Protein AF-A0A812R9J7-F1 (afdb_monomer)

Nearest PDB structures (foldseek):
  1fkm-assembly1_A  TM=7.499E-01  e=2.163E-06  Saccharomyces cerevisiae

Secondary structure (DSSP, 8-state):
-----------------------------------------------GGGTTTTT--S-------------------------S----PPP----TTSPP-HHHHHHHHHHHHHHHGGG-----HHHHHHHHHHHTTS---SSHHHHHHHHHHHHHHHHHHHHHHHHSPPPHHHHHHHHHHHHHHHTTTTTSHHHHSHHHHHHHHHHHHHHHHHHHHHHSS---PPTTHHHHHHHHHHHHHHTPPPS-HHHHHHHHHHTS-TT----GGGHHHHHHHT-STTHHHHHHHHHHIIIIIS--GGGTS-------S--SSS-S-HHHHHHHHHHHHHHHH-HHHHHHHHTTT--HHHHHHHHHHTTTTTTS-TTHHHHHHHHHHHHHHHHHHHHHHSHHHHHHHHHHHTT--GGGGGGS--

Organism: NCBI:txid878477

Foldseek 3Di:
DDDDDDDDDDDDDDDDDDDDDDDDDDDDDDDDDDDDDDDDDDDDDDDPPLVPLPPPPDDDDDDDDDDDDDDDDDDDDDDDDDDPDDDLDAQFDFAQPAFRPLLSNLVNLQVQCVPPNLPGDPNQLLNLLVSLCVLLPVQDDRGLVSRLVSLVVLLVLLVVLLVVLVVDDDDPLLVVVLVVLLVLLCPAPCVDVVSVDPSNSVLLSSLQSSLQVVCCVVVVDRRDDFRLLSNLLSLQLVSLQSSADDPDLVSLVVVNCVRHDPPRDHDSVRSVSSNSSRHNNSSSSSSSSSSCSVCPVVVLVLLRDADPDDDPDDDPPPPCRPLLVVLVVVLVVCCVVPVPVSVVVVVVVDRSSVVCSCCSSNVCSVVDDPDRSSSSVVSNVSSVSSVVVVQCVPPVSVVVVCCVVVVPDPVVVVPPDD

Solvent-accessible surface area (backbone atoms only — not comparable to full-atom values): 25839 Å² total; per-residue (Å²): 133,90,79,88,83,86,90,89,86,88,84,90,83,90,87,81,85,80,88,79,87,87,87,88,82,84,88,84,84,85,88,85,86,86,81,88,81,85,92,75,89,80,92,75,89,78,67,76,75,80,66,61,86,76,70,90,81,78,92,85,84,89,88,82,91,89,84,90,85,87,86,88,81,89,81,86,91,82,86,80,82,93,71,92,86,76,81,80,67,80,72,52,60,71,40,40,86,42,69,63,62,60,66,61,38,20,53,44,38,46,52,40,44,74,74,47,44,63,82,56,66,84,71,54,46,47,58,46,35,56,48,49,37,43,53,58,57,72,35,80,56,55,23,57,53,51,36,39,64,64,42,52,62,54,38,53,48,40,56,53,44,45,51,47,64,72,73,46,85,68,51,76,69,51,47,54,49,51,51,50,51,52,60,52,55,74,65,41,56,62,88,38,68,74,55,54,33,68,67,48,46,52,50,52,48,48,36,53,52,36,49,37,50,52,47,23,76,75,67,78,44,86,52,80,84,55,95,62,53,67,56,56,40,49,53,33,35,49,41,24,54,59,12,30,44,64,98,42,68,66,59,41,45,52,52,47,58,73,36,25,58,94,84,64,75,69,51,81,81,33,42,65,53,52,39,65,64,26,25,56,85,50,14,54,37,53,14,41,48,50,42,48,25,46,32,58,77,68,47,46,44,46,56,79,43,66,81,89,66,83,89,68,87,90,59,97,73,72,71,62,35,61,42,45,53,51,28,47,52,52,51,55,50,41,38,74,77,39,47,68,61,40,54,55,51,53,72,68,78,56,60,55,36,80,73,40,46,65,40,66,66,50,70,37,59,90,78,38,62,74,64,68,38,35,51,38,50,47,51,28,52,45,20,48,51,40,52,49,54,58,49,54,65,34,70,69,43,42,51,50,52,51,40,61,74,68,65,60,71,76,82,67,61,80,76,74,73,126

InterPro domains:
  IPR000195 Rab-GAP-TBC domain [PF00566] (172-385)
  IPR000195 Rab-GAP-TBC domain [PS50086] (122-385)
  IPR000195 Rab-GAP-TBC domain [SM00164] (134-406)
  IPR035969 Rab-GAP-TBC domain superfamily [SSF47923] (122-307)
  IPR035969 Rab-GAP-TBC domain superfamily [SSF47923] (325-386)

Mean predicted aligned error: 15.67 Å

Radius of gyration: 29.69 Å; Cα contacts (8 Å, |Δi|>4): 353; chains: 1; bounding box: 73×71×109 Å

Structure (mmCIF, N/CA/C/O backbone):
data_AF-A0A812R9J7-F1
#
_entry.id   AF-A0A812R9J7-F1
#
loop_
_atom_site.group_PDB
_atom_site.id
_atom_site.type_symbol
_atom_site.label_atom_id
_atom_site.label_alt_id
_atom_site.label_comp_id
_atom_site.label_asym_id
_atom_site.label_entity_id
_atom_site.label_seq_id
_atom_site.pdbx_PDB_ins_code
_atom_site.Cartn_x
_atom_site.Cartn_y
_atom_site.Cartn_z
_atom_site.occupancy
_atom_site.B_iso_or_equiv
_atom_site.auth_seq_id
_atom_site.auth_comp_id
_atom_site.auth_asym_id
_atom_site.auth_atom_id
_atom_site.pdbx_PDB_model_num
ATOM 1 N N . MET A 1 1 ? -28.800 37.695 65.819 1.00 32.84 1 MET A N 1
ATOM 2 C CA . MET A 1 1 ? -28.524 37.145 67.160 1.00 32.84 1 MET A CA 1
ATOM 3 C C . MET A 1 1 ? -27.100 36.616 67.123 1.00 32.84 1 MET A C 1
ATOM 5 O O . MET A 1 1 ? -26.861 35.739 66.314 1.00 32.84 1 MET A O 1
ATOM 9 N N . GLN A 1 2 ? -26.212 37.219 67.931 1.00 32.62 2 GLN A N 1
ATOM 10 C CA . GLN A 1 2 ? -24.838 36.797 68.291 1.00 32.62 2 GLN A CA 1
ATOM 11 C C . GLN A 1 2 ? -23.781 36.679 67.165 1.00 32.62 2 GLN A C 1
ATOM 13 O O . GLN A 1 2 ? -24.094 36.257 66.069 1.00 32.62 2 GLN A O 1
ATOM 18 N N . LEU A 1 3 ? -22.489 36.989 67.328 1.00 29.75 3 LEU A N 1
ATOM 19 C CA . LEU A 1 3 ? -21.684 37.764 68.286 1.00 29.75 3 LEU A CA 1
ATOM 20 C C . LEU A 1 3 ? -20.265 37.904 67.664 1.00 29.75 3 LEU A C 1
ATOM 22 O O . LEU A 1 3 ? -19.793 37.010 66.968 1.00 29.75 3 LEU A O 1
ATOM 26 N N . ARG A 1 4 ? -19.595 39.027 67.962 1.00 32.25 4 ARG A N 1
ATOM 27 C CA . ARG A 1 4 ? -18.123 39.250 67.963 1.00 32.25 4 ARG A CA 1
ATOM 28 C C . ARG A 1 4 ? -17.378 38.077 68.647 1.00 32.25 4 ARG A C 1
ATOM 30 O O . ARG A 1 4 ? -17.954 37.481 69.541 1.00 32.25 4 ARG A O 1
ATOM 37 N N . GLY A 1 5 ? -16.104 37.743 68.434 1.00 31.11 5 GLY A N 1
ATOM 38 C CA . GLY A 1 5 ? -14.969 38.330 67.720 1.00 31.11 5 GLY A CA 1
ATOM 39 C C . GLY A 1 5 ? -13.640 37.857 68.370 1.00 31.11 5 GLY A C 1
ATOM 40 O O . GLY A 1 5 ? -13.646 37.438 69.520 1.00 31.11 5 GLY A O 1
ATOM 41 N N . ARG A 1 6 ? -12.527 38.038 67.636 1.00 32.78 6 ARG A N 1
ATOM 42 C CA . ARG A 1 6 ? -11.112 38.234 68.064 1.00 32.78 6 ARG A CA 1
ATOM 43 C C . ARG A 1 6 ? -10.204 37.078 68.565 1.00 32.78 6 ARG A C 1
ATOM 45 O O . ARG A 1 6 ? -10.308 36.625 69.691 1.00 32.78 6 ARG A O 1
ATOM 52 N N . HIS A 1 7 ? -9.159 36.885 67.739 1.00 30.84 7 HIS A N 1
ATOM 53 C CA . HIS A 1 7 ? -7.696 36.902 67.990 1.00 30.84 7 HIS A CA 1
ATOM 54 C C . HIS A 1 7 ? -6.962 35.757 68.715 1.00 30.84 7 HIS A C 1
ATOM 56 O O . HIS A 1 7 ? -7.194 35.489 69.885 1.00 30.84 7 HIS A O 1
ATOM 62 N N . GLY A 1 8 ? -5.908 35.263 68.039 1.00 26.16 8 GLY A N 1
ATOM 63 C CA . GLY A 1 8 ? -4.725 34.636 68.643 1.00 26.16 8 GLY A CA 1
ATOM 64 C C . GLY A 1 8 ? -3.831 33.888 67.634 1.00 26.16 8 GLY A C 1
ATOM 65 O O . GLY A 1 8 ? -4.181 32.806 67.192 1.00 26.16 8 GLY A O 1
ATOM 66 N N . VAL A 1 9 ? -2.677 34.464 67.294 1.00 34.03 9 VAL A N 1
ATOM 67 C CA . VAL A 1 9 ? -1.463 33.889 66.644 1.00 34.03 9 VAL A CA 1
ATOM 68 C C . VAL A 1 9 ? -0.301 34.264 67.608 1.00 34.03 9 VAL A C 1
ATOM 70 O O . VAL A 1 9 ? -0.518 35.274 68.291 1.00 34.03 9 VAL A O 1
ATOM 73 N N . PRO A 1 10 ? 0.899 33.619 67.730 1.00 40.16 10 PRO A N 1
ATOM 74 C CA . PRO A 1 10 ? 1.614 32.621 66.893 1.00 40.16 10 PRO A CA 1
ATOM 75 C C . PRO A 1 10 ? 2.256 31.432 67.666 1.00 40.16 10 PRO A C 1
ATOM 77 O O . PRO A 1 10 ? 2.281 31.409 68.893 1.00 40.16 10 PRO A O 1
ATOM 80 N N . GLY A 1 11 ? 2.885 30.486 66.950 1.00 27.75 11 GLY A N 1
ATOM 81 C CA . GLY A 1 11 ? 3.847 29.541 67.542 1.00 27.75 11 GLY A CA 1
ATOM 82 C C . GLY A 1 11 ? 4.458 28.560 66.533 1.00 27.75 11 GLY A C 1
ATOM 83 O O . GLY A 1 11 ? 3.739 27.796 65.904 1.00 27.75 11 GLY A O 1
ATOM 84 N N . SER A 1 12 ? 5.780 28.625 66.382 1.00 27.84 12 SER A N 1
ATOM 85 C CA . SER A 1 12 ? 6.671 27.908 65.457 1.00 27.84 12 SER A CA 1
ATOM 86 C C . SER A 1 12 ? 6.620 26.372 65.518 1.00 27.84 12 SER A C 1
ATOM 88 O O . SER A 1 12 ? 6.495 25.815 66.601 1.00 27.84 12 SER A O 1
ATOM 90 N N . ASN A 1 13 ? 6.878 25.674 64.404 1.00 28.72 13 ASN A N 1
ATOM 91 C CA . ASN A 1 13 ? 8.194 25.076 64.103 1.00 28.72 13 ASN A CA 1
ATOM 92 C C . ASN A 1 13 ? 8.174 24.121 62.896 1.00 28.72 13 ASN A C 1
ATOM 94 O O . ASN A 1 13 ? 7.181 23.483 62.565 1.00 28.72 13 ASN A O 1
ATOM 98 N N . HIS A 1 14 ? 9.346 24.077 62.267 1.00 28.69 14 HIS A N 1
ATOM 99 C CA . HIS A 1 14 ? 9.795 23.265 61.145 1.00 28.69 14 HIS A CA 1
ATOM 100 C C . HIS A 1 14 ? 9.529 21.759 61.257 1.00 28.69 14 HIS A C 1
ATOM 102 O O . HIS A 1 14 ? 9.736 21.189 62.321 1.00 28.69 14 HIS A O 1
ATOM 108 N N . LEU A 1 15 ? 9.209 21.133 60.114 1.00 28.92 15 LEU A N 1
ATOM 109 C CA . LEU A 1 15 ? 9.860 19.945 59.519 1.00 28.92 15 LEU A CA 1
ATOM 110 C C . LEU A 1 15 ? 8.871 19.280 58.549 1.00 28.92 15 LEU A C 1
ATOM 112 O O . LEU A 1 15 ? 7.941 18.597 58.967 1.00 28.92 15 LEU A O 1
ATOM 116 N N . ARG A 1 16 ? 9.069 19.465 57.239 1.00 28.77 16 ARG A N 1
ATOM 117 C CA . ARG A 1 16 ? 8.453 18.606 56.221 1.00 28.77 16 ARG A CA 1
ATOM 118 C C . ARG A 1 16 ? 9.571 18.069 55.336 1.00 28.77 16 ARG A C 1
ATOM 120 O O . ARG A 1 16 ? 10.222 18.834 54.631 1.00 28.77 16 ARG A O 1
ATOM 127 N N . SER A 1 17 ? 9.822 16.775 55.506 1.00 30.22 17 SER A N 1
ATOM 128 C CA . SER A 1 17 ? 10.829 15.972 54.817 1.00 30.22 17 SER A CA 1
ATOM 129 C C . SER A 1 17 ? 10.521 15.851 53.328 1.00 30.22 17 SER A C 1
ATOM 131 O O . SER A 1 17 ? 9.363 15.679 52.946 1.00 30.22 17 SER A O 1
ATOM 133 N N . GLN A 1 18 ? 11.582 15.939 52.532 1.00 27.00 18 GLN A N 1
ATOM 134 C CA . GLN A 1 18 ? 11.697 15.479 51.148 1.00 27.00 18 GLN A CA 1
ATOM 135 C C . GLN A 1 18 ? 11.869 13.951 51.074 1.00 27.00 18 GLN A C 1
ATOM 137 O O . GLN A 1 18 ? 12.277 13.358 52.076 1.00 27.00 18 GLN A O 1
ATOM 142 N N . ALA A 1 19 ? 11.672 13.439 49.846 1.00 29.47 19 ALA A N 1
ATOM 143 C CA . ALA A 1 19 ? 12.214 12.207 49.243 1.00 29.47 19 ALA A CA 1
ATOM 144 C C . ALA A 1 19 ? 11.651 10.868 49.756 1.00 29.47 19 ALA A C 1
ATOM 146 O O . ALA A 1 19 ? 11.341 10.746 50.935 1.00 29.47 19 ALA A O 1
ATOM 147 N N . ASP A 1 20 ? 11.519 9.797 48.974 1.00 28.48 20 ASP A N 1
ATOM 148 C CA . ASP A 1 20 ? 11.609 9.492 47.532 1.00 28.48 20 ASP A CA 1
ATOM 149 C C . ASP A 1 20 ? 11.085 8.039 47.389 1.00 28.48 20 ASP A C 1
ATOM 151 O O . ASP A 1 20 ? 11.103 7.299 48.373 1.00 28.48 20 ASP A O 1
ATOM 155 N N . ASP A 1 21 ? 10.624 7.697 46.182 1.00 28.45 21 ASP A N 1
ATOM 156 C CA . ASP A 1 21 ? 10.753 6.417 45.457 1.00 28.45 21 ASP A CA 1
ATOM 157 C C . ASP A 1 21 ? 10.324 5.037 46.026 1.00 28.45 21 ASP A C 1
ATOM 159 O O . ASP A 1 21 ? 10.271 4.764 47.220 1.00 28.45 21 ASP A O 1
ATOM 163 N N . ASP A 1 22 ? 10.067 4.160 45.042 1.00 28.30 22 ASP A N 1
ATOM 164 C CA . ASP A 1 22 ? 9.986 2.690 45.048 1.00 28.30 22 ASP A CA 1
ATOM 165 C C . ASP A 1 22 ? 8.648 2.002 45.380 1.00 28.30 22 ASP A C 1
ATOM 167 O O . ASP A 1 22 ? 8.280 1.839 46.535 1.00 28.30 22 ASP A O 1
ATOM 171 N N . GLU A 1 23 ? 7.994 1.460 44.337 1.00 29.62 23 GLU A N 1
ATOM 172 C CA . GLU A 1 23 ? 7.559 0.048 44.319 1.00 29.62 23 GLU A CA 1
ATOM 173 C C . GLU A 1 23 ? 7.568 -0.509 42.874 1.00 29.62 23 GLU A C 1
ATOM 175 O O . GLU A 1 23 ? 6.592 -0.427 42.125 1.00 29.62 23 GLU A O 1
ATOM 180 N N . GLU A 1 24 ? 8.705 -1.104 42.492 1.00 28.80 24 GLU A N 1
ATOM 181 C CA . GLU A 1 24 ? 8.781 -2.253 41.581 1.00 28.80 24 GLU A CA 1
ATOM 182 C C . GLU A 1 24 ? 8.556 -3.537 42.397 1.00 28.80 24 GLU A C 1
ATOM 184 O O . GLU A 1 24 ? 9.244 -3.756 43.392 1.00 28.80 24 GLU A O 1
ATOM 189 N N . VAL A 1 25 ? 7.676 -4.441 41.943 1.00 29.75 25 VAL A N 1
ATOM 190 C CA . VAL A 1 25 ? 7.705 -5.853 42.369 1.00 29.75 25 VAL A CA 1
ATOM 191 C C . VAL A 1 25 ? 7.532 -6.786 41.168 1.00 29.75 25 VAL A C 1
ATOM 193 O O . VAL A 1 25 ? 6.449 -6.955 40.609 1.00 29.75 25 VAL A O 1
ATOM 196 N N . LEU A 1 26 ? 8.679 -7.361 40.805 1.00 26.77 26 LEU A N 1
ATOM 197 C CA . LEU A 1 26 ? 8.975 -8.689 40.262 1.00 26.77 26 LEU A CA 1
ATOM 198 C C . LEU A 1 26 ? 7.853 -9.744 40.199 1.00 26.77 26 LEU A C 1
ATOM 200 O O . LEU A 1 26 ? 7.193 -10.025 41.193 1.00 26.77 26 LEU A O 1
ATOM 204 N N . PHE A 1 27 ? 7.892 -10.536 39.120 1.00 24.81 27 PHE A N 1
ATOM 205 C CA . PHE A 1 27 ? 8.096 -11.987 39.251 1.00 24.81 27 PHE A CA 1
ATOM 206 C C . PHE A 1 27 ? 9.128 -12.474 38.222 1.00 24.81 27 PHE A C 1
ATOM 208 O O . PHE A 1 27 ? 8.876 -12.487 37.019 1.00 24.81 27 PHE A O 1
ATOM 215 N N . GLN A 1 28 ? 10.298 -12.860 38.735 1.00 24.53 28 GLN A N 1
ATOM 216 C CA . GLN A 1 28 ? 11.278 -13.735 38.092 1.00 24.53 28 GLN A CA 1
ATOM 217 C C . GLN A 1 28 ? 10.909 -15.199 38.370 1.00 24.53 28 GLN A C 1
ATOM 219 O O . GLN A 1 28 ? 10.407 -15.524 39.449 1.00 24.53 28 GLN A O 1
ATOM 224 N N . SER A 1 29 ? 11.257 -16.090 37.446 1.00 27.06 29 SER A N 1
ATOM 225 C CA . SER A 1 29 ? 11.619 -17.468 37.779 1.00 27.06 29 SER A CA 1
ATOM 226 C C . SER A 1 29 ? 12.782 -17.887 36.884 1.00 27.06 29 SER A C 1
ATOM 228 O O . SER A 1 29 ? 12.625 -17.938 35.664 1.00 27.06 29 SER A O 1
ATOM 230 N N . ASP A 1 30 ? 13.921 -18.121 37.532 1.00 28.23 30 ASP A N 1
ATOM 231 C CA . ASP A 1 30 ? 15.225 -18.471 36.974 1.00 28.23 30 ASP A CA 1
ATOM 232 C C . ASP A 1 30 ? 15.332 -19.911 36.448 1.00 28.23 30 ASP A C 1
ATOM 234 O O . ASP A 1 30 ? 14.576 -20.817 36.809 1.00 28.23 30 ASP A O 1
ATOM 238 N N . ASP A 1 31 ? 16.369 -20.063 35.626 1.00 31.69 31 ASP A N 1
ATOM 239 C CA . ASP A 1 31 ? 16.978 -21.250 35.036 1.00 31.69 31 ASP A CA 1
ATOM 240 C C . ASP A 1 31 ? 17.339 -22.391 36.002 1.00 31.69 31 ASP A C 1
ATOM 242 O O . ASP A 1 31 ? 17.712 -22.174 37.155 1.00 31.69 31 ASP A O 1
ATOM 246 N N . ALA A 1 32 ? 17.427 -23.612 35.452 1.00 26.86 32 ALA A N 1
ATOM 247 C CA . ALA A 1 32 ? 18.418 -24.595 35.897 1.00 26.86 32 ALA A CA 1
ATOM 248 C C . ALA A 1 32 ? 18.738 -25.684 34.847 1.00 26.86 32 ALA A C 1
ATOM 250 O O . ALA A 1 32 ? 17.987 -26.637 34.659 1.00 26.86 32 ALA A O 1
ATOM 251 N N . LEU A 1 33 ? 19.973 -25.578 34.338 1.00 27.98 33 LEU A N 1
ATOM 252 C CA . LEU A 1 33 ? 20.979 -26.639 34.160 1.00 27.98 33 LEU A CA 1
ATOM 253 C C . LEU A 1 33 ? 21.003 -27.454 32.858 1.00 27.98 33 LEU A C 1
ATOM 255 O O . LEU A 1 33 ? 20.081 -28.172 32.483 1.00 27.98 33 LEU A O 1
ATOM 259 N N . GLY A 1 34 ? 22.171 -27.372 32.215 1.00 22.42 34 GLY A N 1
ATOM 260 C CA . GLY A 1 34 ? 22.498 -28.028 30.964 1.00 22.42 34 GLY A CA 1
ATOM 261 C C . GLY A 1 34 ? 23.119 -29.415 31.104 1.00 22.42 34 GLY A C 1
ATOM 262 O O . GLY A 1 34 ? 23.531 -29.858 32.174 1.00 22.42 34 GLY A O 1
ATOM 263 N N . LEU A 1 35 ? 23.258 -30.055 29.947 1.00 25.81 35 LEU A N 1
ATOM 264 C CA . LEU A 1 35 ? 24.207 -31.128 29.688 1.00 25.81 35 LEU A CA 1
ATOM 265 C C . LEU A 1 35 ? 24.839 -30.849 28.323 1.00 25.81 35 LEU A C 1
ATOM 267 O O . LEU A 1 35 ? 24.140 -30.616 27.339 1.00 25.81 35 LEU A O 1
ATOM 271 N N . GLY A 1 36 ? 26.168 -30.794 28.302 1.00 21.58 36 GLY A N 1
ATOM 272 C CA . GLY A 1 36 ? 26.949 -30.445 27.125 1.00 21.58 36 GLY A CA 1
ATOM 273 C C . GLY A 1 36 ? 27.097 -31.588 26.124 1.00 21.58 36 GLY A C 1
ATOM 274 O O . GLY A 1 36 ? 27.050 -32.761 26.485 1.00 21.58 36 GLY A O 1
ATOM 275 N N . CYS A 1 37 ? 27.370 -31.220 24.873 1.00 22.36 37 CYS A N 1
ATOM 276 C CA . CYS A 1 37 ? 28.123 -32.048 23.940 1.00 22.36 37 CYS A CA 1
ATOM 277 C C . CYS A 1 37 ? 28.825 -31.143 22.908 1.00 22.36 37 CYS A C 1
ATOM 279 O O . CYS A 1 37 ? 28.242 -30.185 22.409 1.00 22.36 37 CYS A O 1
ATOM 281 N N . SER A 1 38 ? 30.108 -31.418 22.679 1.00 23.53 38 SER A N 1
ATOM 282 C CA . SER A 1 38 ? 31.081 -30.667 21.870 1.00 23.53 38 SER A CA 1
ATOM 283 C C . SER A 1 38 ? 30.765 -30.619 20.356 1.00 23.53 38 SER A C 1
ATOM 285 O O . SER A 1 38 ? 29.891 -31.351 19.893 1.00 23.53 38 SER A O 1
ATOM 287 N N . PRO A 1 39 ? 31.462 -29.757 19.579 1.00 30.06 39 PRO A N 1
ATOM 288 C CA . PRO A 1 39 ? 30.992 -29.244 18.300 1.00 30.06 39 PRO A CA 1
ATOM 289 C C . PRO A 1 39 ? 31.384 -30.157 17.138 1.00 30.06 39 PRO A C 1
ATOM 291 O O . PRO A 1 39 ? 32.511 -30.643 17.053 1.00 30.06 39 PRO A O 1
ATOM 294 N N . GLY A 1 40 ? 30.461 -30.336 16.203 1.00 21.59 40 GLY A N 1
ATOM 295 C CA . GLY A 1 40 ? 30.730 -31.045 14.968 1.00 21.59 40 GLY A CA 1
ATOM 296 C C . GLY A 1 40 ? 29.573 -30.899 14.002 1.00 21.59 40 GLY A C 1
ATOM 297 O O . GLY A 1 40 ? 28.558 -31.555 14.181 1.00 21.59 40 GLY A O 1
ATOM 298 N N . LEU A 1 41 ? 29.810 -30.081 12.975 1.00 27.44 41 LEU A N 1
ATOM 299 C CA . LEU A 1 41 ? 29.203 -30.185 11.653 1.00 27.44 41 LEU A CA 1
ATOM 300 C C . LEU A 1 41 ? 27.677 -30.001 11.616 1.00 27.44 41 LEU A C 1
ATOM 302 O O . LEU A 1 41 ? 26.938 -30.926 11.914 1.00 27.44 41 LEU A O 1
ATOM 306 N N . LEU A 1 42 ? 27.221 -28.828 11.177 1.00 24.98 42 LEU A N 1
ATOM 307 C CA . LEU A 1 42 ? 26.176 -28.694 10.158 1.00 24.98 42 LEU A CA 1
ATOM 308 C C . LEU A 1 42 ? 26.118 -27.230 9.703 1.00 24.98 42 LEU A C 1
ATOM 310 O O . LEU A 1 42 ? 25.709 -26.325 10.421 1.00 24.98 42 LEU A O 1
ATOM 314 N N . ASP A 1 43 ? 26.641 -27.078 8.497 1.00 27.89 43 ASP A N 1
ATOM 315 C CA . ASP A 1 43 ? 26.492 -26.016 7.516 1.00 27.89 43 ASP A CA 1
ATOM 316 C C . ASP A 1 43 ? 25.121 -25.311 7.567 1.00 27.89 43 ASP A C 1
ATOM 318 O O . ASP A 1 43 ? 24.083 -25.917 7.294 1.00 27.89 43 ASP A O 1
ATOM 322 N N . THR A 1 44 ? 25.116 -24.022 7.912 1.00 27.08 44 THR A N 1
ATOM 323 C CA . THR A 1 44 ? 23.988 -23.120 7.653 1.00 27.08 44 THR A CA 1
ATOM 324 C C . THR A 1 44 ? 24.491 -21.969 6.799 1.00 27.08 44 THR A C 1
ATOM 326 O O . THR A 1 44 ? 25.089 -21.021 7.310 1.00 27.08 44 THR A O 1
ATOM 329 N N . GLY A 1 45 ? 24.246 -22.066 5.493 1.00 26.66 45 GLY A N 1
ATOM 330 C CA . GLY A 1 45 ? 24.406 -20.963 4.557 1.00 26.66 45 GLY A CA 1
ATOM 331 C C . GLY A 1 45 ? 23.452 -19.826 4.913 1.00 26.66 45 GLY A C 1
ATOM 332 O O . GLY A 1 45 ? 22.260 -19.880 4.624 1.00 26.66 45 GLY A O 1
ATOM 333 N N . THR A 1 46 ? 23.988 -18.795 5.554 1.00 26.72 46 THR A N 1
ATOM 334 C CA . THR A 1 46 ? 23.391 -17.462 5.624 1.00 26.72 46 THR A CA 1
ATOM 335 C C . THR A 1 46 ? 23.580 -16.786 4.269 1.00 26.72 46 THR A C 1
ATOM 337 O O . THR A 1 46 ? 24.707 -16.511 3.866 1.00 26.72 46 THR A O 1
ATOM 340 N N . THR A 1 47 ? 22.485 -16.561 3.545 1.00 37.53 47 THR A N 1
ATOM 341 C CA . THR A 1 47 ? 22.470 -15.822 2.275 1.00 37.53 47 THR A CA 1
ATOM 342 C C . THR A 1 47 ? 22.803 -14.347 2.493 1.00 37.53 47 THR A C 1
ATOM 344 O O . THR A 1 47 ? 22.235 -13.708 3.376 1.00 37.53 47 THR A O 1
ATOM 347 N N . GLU A 1 48 ? 23.667 -13.802 1.634 1.00 32.19 48 GLU A N 1
ATOM 348 C CA . GLU A 1 48 ? 24.211 -12.429 1.622 1.00 32.19 48 GLU A CA 1
ATOM 349 C C . GLU A 1 48 ? 23.164 -11.289 1.608 1.00 32.19 48 GLU A C 1
ATOM 351 O O . GLU A 1 48 ? 23.526 -10.126 1.750 1.00 32.19 48 GLU A O 1
ATOM 356 N N . ALA A 1 49 ? 21.864 -11.586 1.504 1.00 33.38 49 ALA A N 1
ATOM 357 C CA . ALA A 1 49 ? 20.787 -10.594 1.447 1.00 33.38 49 ALA A CA 1
ATOM 358 C C . ALA A 1 49 ? 20.525 -9.847 2.774 1.00 33.38 49 ALA A C 1
ATOM 360 O O . ALA A 1 49 ? 19.988 -8.741 2.749 1.00 33.38 49 ALA A O 1
ATOM 361 N N . ASP A 1 50 ? 20.918 -10.404 3.926 1.00 34.78 50 ASP A N 1
ATOM 362 C CA . ASP A 1 50 ? 20.637 -9.793 5.237 1.00 34.78 50 ASP A CA 1
ATOM 363 C C . ASP A 1 50 ? 21.647 -8.698 5.639 1.00 34.78 50 ASP A C 1
ATOM 365 O O . ASP A 1 50 ? 21.357 -7.884 6.518 1.00 34.78 50 ASP A O 1
ATOM 369 N N . GLN A 1 51 ? 22.806 -8.625 4.973 1.00 35.75 51 GLN A N 1
ATOM 370 C CA . GLN A 1 51 ? 23.867 -7.654 5.280 1.00 35.75 51 GLN A CA 1
ATOM 371 C C . GLN A 1 51 ? 23.756 -6.358 4.449 1.00 35.75 51 GLN A C 1
ATOM 373 O O . GLN A 1 51 ? 24.258 -5.312 4.853 1.00 35.75 51 GLN A O 1
ATOM 378 N N . VAL A 1 52 ? 23.052 -6.393 3.310 1.00 41.56 52 VAL A N 1
ATOM 379 C CA . VAL A 1 52 ? 23.016 -5.286 2.329 1.00 41.56 52 VAL A CA 1
ATOM 380 C C . VAL A 1 52 ? 22.182 -4.086 2.802 1.00 41.56 52 VAL A C 1
ATOM 382 O O . VAL A 1 52 ? 22.384 -2.970 2.335 1.00 41.56 52 VAL A O 1
ATOM 385 N N . LEU A 1 53 ? 21.294 -4.259 3.790 1.00 37.06 53 LEU A N 1
ATOM 386 C CA . LEU A 1 53 ? 20.410 -3.181 4.258 1.00 37.06 53 LEU A CA 1
ATOM 387 C C . LEU A 1 53 ? 21.155 -2.015 4.956 1.00 37.06 53 LEU A C 1
ATOM 389 O O . LEU A 1 53 ? 20.523 -0.993 5.219 1.00 37.06 53 LEU A O 1
ATOM 393 N N . PHE A 1 54 ? 22.456 -2.137 5.277 1.00 33.69 54 PHE A N 1
ATOM 394 C CA . PHE A 1 54 ? 23.152 -1.165 6.139 1.00 33.69 54 PHE A CA 1
ATOM 395 C C . PHE A 1 54 ? 24.423 -0.486 5.578 1.00 33.69 54 PHE A C 1
ATOM 397 O O . PHE A 1 54 ? 24.780 0.565 6.103 1.00 33.69 54 PHE A O 1
ATOM 404 N N . ASP A 1 55 ? 25.058 -0.975 4.502 1.00 29.95 55 ASP A N 1
ATOM 405 C CA . ASP A 1 55 ? 26.418 -0.512 4.130 1.00 29.95 55 ASP A CA 1
ATOM 406 C C . ASP A 1 55 ? 26.540 0.337 2.839 1.00 29.95 55 ASP A C 1
ATOM 408 O O . ASP A 1 55 ? 27.614 0.854 2.539 1.00 29.95 55 ASP A O 1
ATOM 412 N N . ALA A 1 56 ? 25.470 0.582 2.078 1.00 30.73 56 ALA A N 1
ATOM 413 C CA . ALA A 1 56 ? 25.565 1.248 0.764 1.00 30.73 56 ALA A CA 1
ATOM 414 C C . ALA A 1 56 ? 25.488 2.794 0.803 1.00 30.73 56 ALA A C 1
ATOM 416 O O . ALA A 1 56 ? 24.767 3.415 0.022 1.00 30.73 56 ALA A O 1
ATOM 417 N N . ALA A 1 57 ? 26.210 3.445 1.721 1.00 28.72 57 ALA A N 1
ATOM 418 C CA . ALA A 1 57 ? 26.219 4.906 1.841 1.00 28.72 57 ALA A CA 1
ATOM 419 C C . ALA A 1 57 ? 27.631 5.493 1.933 1.00 28.72 57 ALA A C 1
ATOM 421 O O . ALA A 1 57 ? 27.917 6.273 2.841 1.00 28.72 57 ALA A O 1
ATOM 422 N N . THR A 1 58 ? 28.535 5.151 1.012 1.00 28.31 58 THR A N 1
ATOM 423 C CA . THR A 1 58 ? 29.720 5.985 0.753 1.00 28.31 58 THR A CA 1
ATOM 424 C C . THR A 1 58 ? 30.365 5.663 -0.600 1.00 28.31 58 THR A C 1
ATOM 426 O O . THR A 1 58 ? 30.606 4.507 -0.907 1.00 28.31 58 THR A O 1
ATOM 429 N N . GLU A 1 59 ? 30.683 6.729 -1.344 1.00 26.84 59 GLU A N 1
ATOM 430 C CA . GLU A 1 59 ? 31.580 6.810 -2.514 1.00 26.84 59 GLU A CA 1
ATOM 431 C C . GLU A 1 59 ? 31.014 6.532 -3.922 1.00 26.84 59 GLU A C 1
ATOM 433 O O . GLU A 1 59 ? 30.817 5.398 -4.337 1.00 26.84 59 GLU A O 1
ATOM 438 N N . ALA A 1 60 ? 30.905 7.601 -4.724 1.00 25.88 60 ALA A N 1
ATOM 439 C CA . ALA A 1 60 ? 31.198 7.555 -6.158 1.00 25.88 60 ALA A CA 1
ATOM 440 C C . ALA A 1 60 ? 31.626 8.946 -6.665 1.00 25.88 60 ALA A C 1
ATOM 442 O O . ALA A 1 60 ? 30.914 9.938 -6.499 1.00 25.88 60 ALA A O 1
ATOM 443 N N . ASN A 1 61 ? 32.818 8.992 -7.265 1.00 26.44 61 ASN A N 1
ATOM 444 C CA . ASN A 1 61 ? 33.399 10.130 -7.976 1.00 26.44 61 ASN A CA 1
ATOM 445 C C . ASN A 1 61 ? 33.047 10.087 -9.481 1.00 26.44 61 ASN A C 1
ATOM 447 O O . ASN A 1 61 ? 32.700 9.053 -10.036 1.00 26.44 61 ASN A O 1
ATOM 451 N N . THR A 1 62 ? 33.180 11.262 -10.090 1.00 28.41 62 THR A N 1
ATOM 452 C CA . THR A 1 62 ? 32.862 11.771 -11.443 1.00 28.41 62 THR A CA 1
ATOM 453 C C . THR A 1 62 ? 33.518 11.102 -12.685 1.00 28.41 62 THR A C 1
ATOM 455 O O . THR A 1 62 ? 34.436 10.302 -12.523 1.00 28.41 62 THR A O 1
ATOM 458 N N . PRO A 1 63 ? 33.074 11.460 -13.926 1.00 30.77 63 PRO A N 1
ATOM 459 C C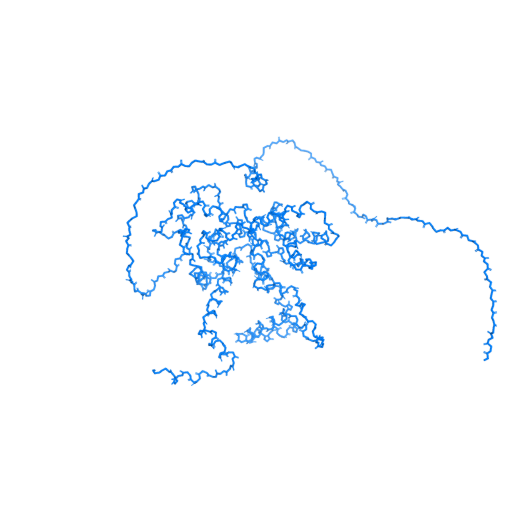A . PRO A 1 63 ? 33.021 10.584 -15.112 1.00 30.77 63 PRO A CA 1
ATOM 460 C C . PRO A 1 63 ? 33.980 10.948 -16.276 1.00 30.77 63 PRO A C 1
ATOM 462 O O . PRO A 1 63 ? 34.626 11.993 -16.260 1.00 30.77 63 PRO A O 1
ATOM 465 N N . SER A 1 64 ? 33.972 10.120 -17.332 1.00 26.53 64 SER A N 1
ATOM 466 C CA . SER A 1 64 ? 34.410 10.426 -18.715 1.00 26.53 64 SER A CA 1
ATOM 467 C C . SER A 1 64 ? 33.600 9.542 -19.688 1.00 26.53 64 SER A C 1
ATOM 469 O O . SER A 1 64 ? 33.567 8.332 -19.483 1.00 26.53 64 SER A O 1
ATOM 471 N N . ASP A 1 65 ? 32.719 10.065 -20.546 1.00 25.33 65 ASP A N 1
ATOM 472 C CA . ASP A 1 65 ? 32.948 10.705 -21.862 1.00 25.33 65 ASP A CA 1
ATOM 473 C C . ASP A 1 65 ? 33.462 9.713 -22.927 1.00 25.33 65 ASP A C 1
ATOM 475 O O . ASP A 1 65 ? 34.627 9.335 -22.877 1.00 25.33 65 ASP A O 1
ATOM 479 N N . ASP A 1 66 ? 32.590 9.241 -23.833 1.00 27.50 66 ASP A N 1
ATOM 480 C CA . ASP A 1 66 ? 32.718 9.495 -25.280 1.00 27.50 66 ASP A CA 1
ATOM 481 C C . ASP A 1 66 ? 31.518 8.957 -26.096 1.00 27.50 66 ASP A C 1
ATOM 483 O O . ASP A 1 66 ? 30.692 8.181 -25.619 1.00 27.50 66 ASP A O 1
ATOM 487 N N . THR A 1 67 ? 31.414 9.437 -27.333 1.00 28.27 67 THR A N 1
ATOM 488 C CA . THR A 1 67 ? 30.188 9.653 -28.118 1.00 28.27 67 THR A CA 1
ATOM 489 C C . THR A 1 67 ? 30.070 8.813 -29.409 1.00 28.27 67 THR A C 1
ATOM 491 O O . THR A 1 67 ? 31.081 8.359 -29.939 1.00 28.27 67 THR A O 1
ATOM 494 N N . ARG A 1 68 ? 28.832 8.793 -29.963 1.00 29.95 68 ARG A N 1
ATOM 495 C CA . ARG A 1 68 ? 28.397 8.545 -31.374 1.00 29.95 68 ARG A CA 1
ATOM 496 C C . ARG A 1 68 ? 28.218 7.090 -31.806 1.00 29.95 68 ARG A C 1
ATOM 498 O O . ARG A 1 68 ? 28.987 6.235 -31.398 1.00 29.95 68 ARG A O 1
ATOM 505 N N . ASP A 1 69 ? 27.331 6.722 -32.725 1.00 26.41 69 ASP A N 1
ATOM 506 C CA . ASP A 1 69 ? 26.153 7.240 -33.464 1.00 26.41 69 ASP A CA 1
ATOM 507 C C . ASP A 1 69 ? 25.753 6.004 -34.314 1.00 26.41 69 ASP A C 1
ATOM 509 O O . ASP A 1 69 ? 26.664 5.297 -34.740 1.00 26.41 69 ASP A O 1
ATOM 513 N N . ASP A 1 70 ? 24.465 5.704 -34.538 1.00 30.77 70 ASP A N 1
ATOM 514 C CA . ASP A 1 70 ? 23.965 5.173 -35.831 1.00 30.77 70 ASP A CA 1
ATOM 515 C C . ASP A 1 70 ? 22.445 4.871 -35.806 1.00 30.77 70 ASP A C 1
ATOM 517 O O . ASP A 1 70 ? 21.954 3.964 -35.136 1.00 30.77 70 ASP A O 1
ATOM 521 N N . ASP A 1 71 ? 21.728 5.697 -36.574 1.00 29.30 71 ASP A N 1
ATOM 522 C CA . ASP A 1 71 ? 20.604 5.431 -37.484 1.00 29.30 71 ASP A CA 1
ATOM 523 C C . ASP A 1 71 ? 19.405 4.547 -37.073 1.00 29.30 71 ASP A C 1
ATOM 525 O O . ASP A 1 71 ? 19.381 3.320 -37.179 1.00 29.30 71 ASP A O 1
ATOM 529 N N . LEU A 1 72 ? 18.303 5.251 -36.782 1.00 27.59 72 LEU A N 1
ATOM 530 C CA . LEU A 1 72 ? 16.927 4.759 -36.705 1.00 27.59 72 LEU A CA 1
ATOM 531 C C . LEU A 1 72 ? 16.283 4.698 -38.103 1.00 27.59 72 LEU A C 1
ATOM 533 O O . LEU A 1 72 ? 16.253 5.697 -38.822 1.00 27.59 72 LEU A O 1
ATOM 537 N N . GLN A 1 73 ? 15.667 3.563 -38.444 1.00 28.45 73 GLN A N 1
ATOM 538 C CA . GLN A 1 73 ? 14.675 3.468 -39.520 1.00 28.45 73 GLN A CA 1
ATOM 539 C C . GLN A 1 73 ? 13.288 3.171 -38.936 1.00 28.45 73 GLN A C 1
ATOM 541 O O . GLN A 1 73 ? 13.054 2.129 -38.325 1.00 28.45 73 GLN A O 1
ATOM 546 N N . GLU A 1 74 ? 12.376 4.123 -39.135 1.00 26.88 74 GLU A N 1
ATOM 547 C CA . GLU A 1 74 ? 10.945 4.051 -38.834 1.00 26.88 74 GLU A CA 1
ATOM 548 C C . GLU A 1 74 ? 10.231 3.042 -39.747 1.00 26.88 74 GLU A C 1
ATOM 550 O O . GLU A 1 74 ? 10.407 3.080 -40.966 1.00 26.88 74 GLU A O 1
ATOM 555 N N . VAL A 1 75 ? 9.356 2.194 -39.187 1.00 29.20 75 VAL A N 1
ATOM 556 C CA . VAL A 1 75 ? 8.349 1.467 -39.980 1.00 29.20 75 VAL A CA 1
ATOM 557 C C . VAL A 1 75 ? 6.978 1.511 -39.298 1.00 29.20 75 VAL A C 1
ATOM 559 O O . VAL A 1 75 ? 6.687 0.788 -38.350 1.00 29.20 75 VAL A O 1
ATOM 562 N N . ASP A 1 76 ? 6.199 2.451 -39.820 1.00 25.81 76 ASP A N 1
ATOM 563 C CA . ASP A 1 76 ? 4.753 2.557 -40.033 1.00 25.81 76 ASP A CA 1
ATOM 564 C C . ASP A 1 76 ? 3.785 1.573 -39.336 1.00 25.81 76 ASP A C 1
ATOM 566 O O . ASP A 1 76 ? 3.807 0.354 -39.526 1.00 25.81 76 ASP A O 1
ATOM 570 N N . ALA A 1 77 ? 2.841 2.157 -38.595 1.00 29.31 77 ALA A N 1
ATOM 571 C CA . ALA A 1 77 ? 1.717 1.490 -37.956 1.00 29.31 77 ALA A CA 1
ATOM 572 C C . ALA A 1 77 ? 0.484 1.563 -38.866 1.00 29.31 77 ALA A C 1
ATOM 574 O O . ALA A 1 77 ? -0.053 2.643 -39.103 1.00 29.31 77 ALA A O 1
ATOM 575 N N . THR A 1 78 ? -0.016 0.411 -39.320 1.00 28.44 78 THR A N 1
ATOM 576 C CA . THR A 1 78 ? -1.315 0.327 -40.001 1.00 28.44 78 THR A CA 1
ATOM 577 C C . THR A 1 78 ? -2.335 -0.508 -39.233 1.00 28.44 78 THR A C 1
ATOM 579 O O . THR A 1 78 ? -2.052 -1.536 -38.619 1.00 28.44 78 THR A O 1
ATOM 582 N N . ASP A 1 79 ? -3.535 0.056 -39.270 1.00 32.00 79 ASP A N 1
ATOM 583 C CA . ASP A 1 79 ? -4.794 -0.256 -38.614 1.00 32.00 79 ASP A CA 1
ATOM 584 C C . ASP A 1 79 ? -5.366 -1.641 -38.992 1.00 32.00 79 ASP A C 1
ATOM 586 O O . ASP A 1 79 ? -5.177 -2.116 -40.113 1.00 32.00 79 ASP A O 1
ATOM 590 N N . GLY A 1 80 ? -6.106 -2.293 -38.084 1.00 28.50 80 GLY A N 1
ATOM 591 C CA . GLY A 1 80 ? -6.614 -3.652 -38.328 1.00 28.50 80 GLY A CA 1
ATOM 592 C C . GLY A 1 80 ? -7.577 -4.229 -37.282 1.00 28.50 80 GLY A C 1
ATOM 593 O O . GLY A 1 80 ? -7.183 -5.037 -36.448 1.00 28.50 80 GLY A O 1
ATOM 594 N N . GLN A 1 81 ? -8.847 -3.824 -37.379 1.00 27.67 81 GLN A N 1
ATOM 595 C CA . GLN A 1 81 ? -10.095 -4.581 -37.134 1.00 27.67 81 GLN A CA 1
ATOM 596 C C . GLN A 1 81 ? -10.162 -5.627 -35.989 1.00 27.67 81 GLN A C 1
ATOM 598 O O . GLN A 1 81 ? -9.614 -6.727 -36.043 1.00 27.67 81 GLN A O 1
ATOM 603 N N . LEU A 1 82 ? -11.005 -5.317 -34.995 1.00 35.41 82 LEU A N 1
ATOM 604 C CA . LEU A 1 82 ? -11.409 -6.174 -33.873 1.00 35.41 82 LEU A CA 1
ATOM 605 C C . LEU A 1 82 ? -12.391 -7.284 -34.304 1.00 35.41 82 LEU A C 1
ATOM 607 O O . LEU A 1 82 ? -13.583 -7.037 -34.479 1.00 35.41 82 LEU A O 1
ATOM 611 N N . GLY A 1 83 ? -11.894 -8.519 -34.411 1.00 27.31 83 GLY A N 1
ATOM 612 C CA . GLY A 1 83 ? -12.698 -9.750 -34.383 1.00 27.31 83 GLY A CA 1
ATOM 613 C C . GLY A 1 83 ? -12.811 -10.342 -32.963 1.00 27.31 83 GLY A C 1
ATOM 614 O O . GLY A 1 83 ? -12.017 -9.987 -32.086 1.00 27.31 83 GLY A O 1
ATOM 615 N N . PRO A 1 84 ? -13.779 -11.242 -32.694 1.00 39.34 84 PRO A N 1
ATOM 616 C CA . PRO A 1 84 ? -13.970 -11.821 -31.370 1.00 39.34 84 PRO A CA 1
ATOM 617 C C . PRO A 1 84 ? -12.918 -12.912 -31.095 1.00 39.34 84 PRO A C 1
ATOM 619 O O . PRO A 1 84 ? -12.668 -13.762 -31.944 1.00 39.34 84 PRO A O 1
ATOM 622 N N . ALA A 1 85 ? -12.357 -12.880 -29.878 1.00 45.69 85 ALA A N 1
ATOM 623 C CA . ALA A 1 85 ? -11.277 -13.710 -29.311 1.00 45.69 85 ALA A CA 1
ATOM 624 C C . ALA A 1 85 ? -9.819 -13.265 -29.588 1.00 45.69 85 ALA A C 1
ATOM 626 O O . ALA A 1 85 ? -9.147 -13.779 -30.476 1.00 45.69 85 ALA A O 1
ATOM 627 N N . ARG A 1 86 ? -9.261 -12.419 -28.705 1.00 37.59 86 ARG A N 1
ATOM 628 C CA . ARG A 1 86 ? -7.831 -12.460 -28.334 1.00 37.59 86 ARG A CA 1
ATOM 629 C C . ARG A 1 86 ? -7.690 -12.248 -26.826 1.00 37.59 86 ARG A C 1
ATOM 631 O O . ARG A 1 86 ? -8.227 -11.284 -26.288 1.00 37.59 86 ARG A O 1
ATOM 638 N N . GLY A 1 87 ? -7.025 -13.185 -26.146 1.00 46.97 87 GLY A N 1
ATOM 639 C CA . GLY A 1 87 ? -6.736 -13.107 -24.714 1.00 46.97 87 GLY A CA 1
ATOM 640 C C . GLY A 1 87 ? -6.020 -11.801 -24.375 1.00 46.97 87 GLY A C 1
ATOM 641 O O . GLY A 1 87 ? -5.138 -11.365 -25.114 1.00 46.97 87 GLY A O 1
ATOM 642 N N . LEU A 1 88 ? -6.430 -11.152 -23.287 1.00 55.94 88 LEU A N 1
ATOM 643 C CA . LEU A 1 88 ? -5.708 -10.002 -22.759 1.00 55.94 88 LEU A CA 1
ATOM 644 C C . LEU A 1 88 ? -4.307 -10.483 -22.366 1.00 55.94 88 LEU A C 1
ATOM 646 O O . LEU A 1 88 ? -4.162 -11.333 -21.492 1.00 55.94 88 LEU A O 1
ATOM 650 N N . ALA A 1 89 ? -3.293 -9.991 -23.076 1.00 65.50 89 ALA A N 1
ATOM 651 C CA . ALA A 1 89 ? -1.904 -10.272 -22.746 1.00 65.50 89 ALA A CA 1
ATOM 652 C C . ALA A 1 89 ? -1.597 -9.740 -21.340 1.00 65.50 89 ALA A C 1
ATOM 654 O O . ALA A 1 89 ? -2.139 -8.697 -20.957 1.00 65.50 89 ALA A O 1
ATOM 655 N N . LEU A 1 90 ? -0.719 -10.440 -20.612 1.00 70.50 90 LEU A N 1
ATOM 656 C CA . LEU A 1 90 ? -0.160 -9.945 -19.357 1.00 70.50 90 LEU A CA 1
ATOM 657 C C . LEU A 1 90 ? 0.322 -8.497 -19.572 1.00 70.50 90 LEU A C 1
ATOM 659 O O . LEU A 1 90 ? 0.903 -8.213 -20.627 1.00 70.50 90 LEU A O 1
ATOM 663 N N . PRO A 1 91 ? 0.053 -7.566 -18.643 1.00 76.38 91 PRO A N 1
ATOM 664 C CA . PRO A 1 91 ? 0.567 -6.217 -18.759 1.00 76.38 91 PRO A CA 1
ATOM 665 C C . PRO A 1 91 ? 2.085 -6.293 -18.680 1.00 76.38 91 PRO A C 1
ATOM 667 O O . PRO A 1 91 ? 2.640 -7.022 -17.864 1.00 76.38 91 PRO A O 1
ATOM 670 N N . VAL A 1 92 ? 2.739 -5.571 -19.572 1.00 76.94 92 VAL A N 1
ATOM 671 C CA . VAL A 1 92 ? 4.180 -5.647 -19.768 1.00 76.94 92 VAL A CA 1
ATOM 672 C C . VAL A 1 92 ? 4.803 -4.293 -19.490 1.00 76.94 92 VAL A C 1
ATOM 674 O O . VAL A 1 92 ? 4.191 -3.255 -19.766 1.00 76.94 92 VAL A O 1
ATOM 677 N N . LEU A 1 93 ? 6.014 -4.313 -18.945 1.00 78.69 93 LEU A N 1
ATOM 678 C CA . LEU A 1 93 ? 6.873 -3.140 -18.949 1.00 78.69 93 LEU A CA 1
ATOM 679 C C . LEU A 1 93 ? 7.374 -2.924 -20.382 1.00 78.69 93 LEU A C 1
ATOM 681 O O . LEU A 1 93 ? 7.455 -3.857 -21.178 1.00 78.69 93 LEU A O 1
ATOM 685 N N . GLY A 1 94 ? 7.599 -1.668 -20.742 1.00 77.50 94 GLY A N 1
ATOM 686 C CA . GLY A 1 94 ? 8.069 -1.282 -22.070 1.00 77.50 94 GLY A CA 1
ATOM 687 C C . GLY A 1 94 ? 9.220 -0.296 -21.960 1.00 77.50 94 GLY A C 1
ATOM 688 O O . GLY A 1 94 ? 9.779 -0.115 -20.878 1.00 77.50 94 GLY A O 1
ATOM 689 N N . SER A 1 95 ? 9.546 0.379 -23.061 1.00 85.25 95 SER A N 1
ATOM 690 C CA . SER A 1 95 ? 10.576 1.417 -23.034 1.00 85.25 95 SER A CA 1
ATOM 691 C C . SER A 1 95 ? 10.267 2.490 -21.991 1.00 85.25 95 SER A C 1
ATOM 693 O O . SER A 1 95 ? 9.120 2.917 -21.830 1.00 85.25 95 SER A O 1
ATOM 695 N N . THR A 1 96 ? 11.304 2.978 -21.315 1.00 87.94 96 THR A N 1
ATOM 696 C CA . THR A 1 96 ? 11.184 3.979 -20.246 1.00 87.94 96 THR A CA 1
ATOM 697 C C . THR A 1 96 ? 10.762 5.356 -20.751 1.00 87.94 96 THR A C 1
ATOM 699 O O . THR A 1 96 ? 10.414 6.229 -19.954 1.00 87.94 96 THR A O 1
ATOM 702 N N . ARG A 1 97 ? 10.777 5.545 -22.075 1.00 87.12 97 ARG A N 1
ATOM 703 C CA . ARG A 1 97 ? 10.322 6.750 -22.778 1.00 87.12 97 ARG A CA 1
ATOM 704 C C . ARG A 1 97 ? 8.858 6.658 -23.215 1.00 87.12 97 ARG A C 1
ATOM 706 O O . ARG A 1 97 ? 8.281 7.667 -23.610 1.00 87.12 97 ARG A O 1
ATOM 713 N N . LEU A 1 98 ? 8.256 5.469 -23.160 1.00 86.88 98 LEU A N 1
ATOM 714 C CA . LEU A 1 98 ? 6.877 5.248 -23.581 1.00 86.88 98 LEU A CA 1
ATOM 715 C C . LEU A 1 98 ? 5.919 5.209 -22.383 1.00 86.88 98 LEU A C 1
ATOM 717 O O . LEU A 1 98 ? 6.293 4.758 -21.297 1.00 86.88 98 LEU A O 1
ATOM 721 N N . PRO A 1 99 ? 4.664 5.659 -22.563 1.00 87.31 99 PRO A N 1
ATOM 722 C CA . PRO A 1 99 ? 3.665 5.586 -21.511 1.00 87.31 99 PRO A CA 1
ATOM 723 C C . PRO A 1 99 ? 3.357 4.151 -21.069 1.00 87.31 99 PRO A C 1
ATOM 725 O O . PRO A 1 99 ? 3.046 3.289 -21.895 1.00 87.31 99 PRO A O 1
ATOM 728 N N . PHE A 1 100 ? 3.336 3.906 -19.759 1.00 87.00 100 PHE A N 1
ATOM 729 C CA . PHE A 1 100 ? 2.816 2.658 -19.209 1.00 87.00 100 PHE A CA 1
ATOM 730 C C . PHE A 1 100 ? 1.286 2.664 -19.220 1.00 87.00 100 PHE A C 1
ATOM 732 O O . PHE A 1 100 ? 0.633 3.534 -18.636 1.00 87.00 100 PHE A O 1
ATOM 739 N N . ASN A 1 101 ? 0.686 1.645 -19.836 1.00 86.88 101 ASN A N 1
ATOM 740 C CA . ASN A 1 101 ? -0.765 1.535 -19.937 1.00 86.88 101 ASN A CA 1
ATOM 741 C C . ASN A 1 101 ? -1.388 0.968 -18.647 1.00 86.88 101 ASN A C 1
ATOM 743 O O . ASN A 1 101 ? -1.840 -0.180 -18.593 1.00 86.88 101 ASN A O 1
ATOM 747 N N . ALA A 1 102 ? -1.446 1.805 -17.608 1.00 85.88 102 ALA A N 1
ATOM 748 C CA . ALA A 1 102 ? -1.997 1.452 -16.300 1.00 85.88 102 ALA A CA 1
ATOM 749 C C . ALA A 1 102 ? -3.461 0.980 -16.364 1.00 85.88 102 ALA A C 1
ATOM 751 O O . ALA A 1 102 ? -3.858 0.113 -15.586 1.00 85.88 102 ALA A O 1
ATOM 752 N N . LEU A 1 103 ? -4.252 1.510 -17.306 1.00 85.31 103 LEU A N 1
ATOM 753 C CA . LEU A 1 103 ? -5.645 1.106 -17.506 1.00 85.31 103 LEU A CA 1
ATOM 754 C C . LEU A 1 103 ? -5.753 -0.301 -18.107 1.00 85.31 103 LEU A C 1
ATOM 756 O O . LEU A 1 103 ? -6.605 -1.083 -17.688 1.00 85.31 103 LEU A O 1
ATOM 760 N N . ALA A 1 104 ? -4.909 -0.644 -19.084 1.00 84.94 104 ALA A N 1
ATOM 761 C CA . ALA A 1 104 ? -4.864 -2.004 -19.616 1.00 84.94 104 ALA A CA 1
ATOM 762 C C . ALA A 1 104 ? -4.438 -3.002 -18.532 1.00 84.94 104 ALA A C 1
ATOM 764 O O . ALA A 1 104 ? -5.044 -4.068 -18.424 1.00 84.94 104 ALA A O 1
ATOM 765 N N . ALA A 1 105 ? -3.470 -2.623 -17.688 1.00 87.38 105 ALA A N 1
ATOM 766 C CA . ALA A 1 105 ? -3.063 -3.430 -16.544 1.00 87.38 105 ALA A CA 1
ATOM 767 C C . ALA A 1 105 ? -4.211 -3.665 -15.551 1.00 87.38 105 ALA A C 1
ATOM 769 O O . ALA A 1 105 ? -4.425 -4.793 -15.104 1.00 87.38 105 ALA A O 1
ATOM 770 N N . ALA A 1 106 ? -4.996 -2.624 -15.261 1.00 86.69 106 ALA A 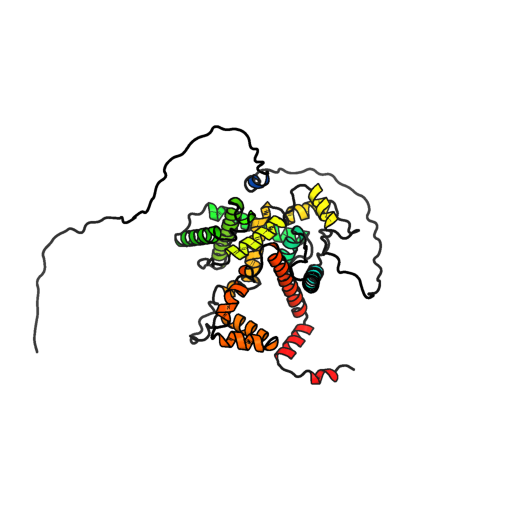N 1
ATOM 771 C CA . ALA A 1 106 ? -6.145 -2.726 -14.368 1.00 86.69 106 ALA A CA 1
ATOM 772 C C . ALA A 1 106 ? -7.231 -3.644 -14.953 1.00 86.69 106 ALA A C 1
ATOM 774 O O . ALA A 1 106 ? -7.683 -4.582 -14.300 1.00 86.69 106 ALA A O 1
ATOM 775 N N . LYS A 1 107 ? -7.578 -3.450 -16.234 1.00 85.44 107 LYS A N 1
ATOM 776 C CA . LYS A 1 107 ? -8.546 -4.300 -16.949 1.00 85.44 107 LYS A CA 1
ATOM 777 C C . LYS A 1 107 ? -8.126 -5.770 -16.982 1.00 85.44 107 LYS A C 1
ATOM 779 O O . LYS A 1 107 ? -8.986 -6.639 -16.848 1.00 85.44 107 LYS A O 1
ATOM 784 N N . TYR A 1 108 ? -6.831 -6.046 -17.152 1.00 86.25 108 TYR A N 1
ATOM 785 C CA . TYR A 1 108 ? -6.292 -7.402 -17.067 1.00 86.25 108 TYR A CA 1
ATOM 786 C C . TYR A 1 108 ? -6.576 -8.021 -15.692 1.00 86.25 108 TYR A C 1
ATOM 788 O O . TYR A 1 108 ? -7.159 -9.102 -15.630 1.00 86.25 108 TYR A O 1
ATOM 796 N N . CYS A 1 109 ? -6.252 -7.320 -14.600 1.00 85.81 109 CYS A N 1
ATOM 797 C CA . CYS A 1 109 ? -6.451 -7.833 -13.240 1.00 85.81 109 CYS A CA 1
ATOM 798 C C . CYS A 1 109 ? -7.934 -8.097 -12.938 1.00 85.81 109 CYS A C 1
ATOM 800 O O . CYS A 1 109 ? -8.280 -9.203 -12.524 1.00 85.81 109 CYS A O 1
ATOM 802 N N . CYS A 1 110 ? -8.827 -7.150 -13.258 1.00 84.56 110 CYS A N 1
ATOM 803 C CA . CYS A 1 110 ? -10.275 -7.330 -13.092 1.00 84.56 110 CYS A CA 1
ATOM 804 C C . CYS A 1 110 ? -10.809 -8.541 -13.880 1.00 84.56 110 CYS A C 1
ATOM 806 O O . CYS A 1 110 ? -11.629 -9.314 -13.374 1.00 84.56 110 CYS A O 1
ATOM 808 N N . GLN A 1 111 ? -10.347 -8.735 -15.122 1.00 83.88 111 GLN A N 1
ATOM 809 C CA . GLN A 1 111 ? -10.785 -9.862 -15.945 1.00 83.88 111 GLN A CA 1
ATOM 810 C C . GLN A 1 111 ? -10.261 -11.201 -15.415 1.00 83.88 111 GLN A C 1
ATOM 812 O O . GLN A 1 111 ? -11.004 -12.184 -15.427 1.00 83.88 111 GLN A O 1
ATOM 817 N N . MET A 1 112 ? -9.006 -11.258 -14.970 1.00 81.12 112 MET A N 1
ATOM 818 C CA . MET A 1 112 ? -8.421 -12.488 -14.441 1.00 81.12 112 MET A CA 1
ATOM 819 C C . MET A 1 112 ? -9.100 -12.920 -13.139 1.00 81.12 112 MET A C 1
ATOM 821 O O . MET A 1 112 ? -9.497 -14.080 -13.029 1.00 81.12 112 MET A O 1
ATOM 825 N N . ALA A 1 113 ? -9.353 -11.983 -12.221 1.00 80.50 113 ALA A N 1
ATOM 826 C CA . ALA A 1 113 ? -10.108 -12.251 -10.997 1.00 80.50 113 ALA A CA 1
ATOM 827 C C . ALA A 1 113 ? -11.528 -12.770 -11.287 1.00 80.50 113 ALA A C 1
ATOM 829 O O . ALA A 1 113 ? -11.993 -13.713 -10.649 1.00 80.50 113 ALA A O 1
ATOM 830 N N . SER A 1 114 ? -12.193 -12.225 -12.315 1.00 80.44 114 SER A N 1
ATOM 831 C CA . SER A 1 114 ? -13.534 -12.667 -12.733 1.00 80.44 114 SER A CA 1
ATOM 832 C C . SER A 1 114 ? -13.565 -14.090 -13.311 1.00 80.44 114 SER A C 1
ATOM 834 O O . SER A 1 114 ? -14.622 -14.715 -13.334 1.00 80.44 114 SER A O 1
ATOM 836 N N . ARG A 1 115 ? -12.437 -14.596 -13.830 1.00 78.44 115 ARG A N 1
ATOM 837 C CA . ARG A 1 115 ? -12.354 -15.901 -14.511 1.00 78.44 115 ARG A CA 1
ATOM 838 C C . ARG A 1 115 ? -11.826 -17.022 -13.626 1.00 78.44 115 ARG A C 1
ATOM 840 O O . ARG A 1 115 ? -12.286 -18.148 -13.771 1.00 78.44 115 ARG A O 1
ATOM 847 N N . GLY A 1 116 ? -10.847 -16.728 -12.775 1.00 68.75 116 GLY A N 1
ATOM 848 C CA . GLY A 1 116 ? -10.122 -17.737 -11.999 1.00 68.75 116 GLY A CA 1
ATOM 849 C C . GLY A 1 116 ? -10.194 -17.553 -10.484 1.00 68.75 116 GLY A C 1
ATOM 850 O O . GLY A 1 116 ? -9.508 -18.268 -9.760 1.00 68.75 116 GLY A O 1
ATOM 851 N N . GLY A 1 117 ? -10.996 -16.604 -9.990 1.00 68.75 117 GLY A N 1
ATOM 852 C CA . GLY A 1 117 ? -11.091 -16.313 -8.560 1.00 68.75 117 GLY A CA 1
ATOM 853 C C . GLY A 1 117 ? -9.772 -15.805 -7.965 1.00 68.75 117 GLY A C 1
ATOM 854 O O . GLY A 1 117 ? -8.894 -15.321 -8.681 1.00 68.75 117 GLY A O 1
ATOM 855 N N . LEU A 1 118 ? -9.630 -15.919 -6.640 1.00 65.31 118 LEU A N 1
ATOM 856 C CA . LEU A 1 118 ? -8.446 -15.454 -5.900 1.00 65.31 118 LEU A CA 1
ATOM 857 C C . LEU A 1 118 ? -7.215 -16.376 -6.041 1.00 65.31 118 LEU A C 1
ATOM 859 O O . LEU A 1 118 ? -6.170 -16.085 -5.470 1.00 65.31 118 LEU A O 1
ATOM 863 N N . GLU A 1 119 ? -7.325 -17.471 -6.797 1.00 64.56 119 GLU A N 1
ATOM 864 C CA . GLU A 1 119 ? -6.275 -18.490 -6.950 1.00 64.56 119 GLU A CA 1
ATOM 865 C C . GLU A 1 119 ? -5.441 -18.315 -8.237 1.00 64.56 119 GLU A C 1
ATOM 867 O O . GLU A 1 119 ? -4.447 -19.009 -8.427 1.00 64.56 119 GLU A O 1
ATOM 872 N N . SER A 1 120 ? -5.831 -17.407 -9.147 1.00 55.59 120 SER A N 1
ATOM 873 C CA . SER A 1 120 ? -5.406 -17.464 -10.560 1.00 55.59 120 SER A CA 1
ATOM 874 C C . SER A 1 120 ? -4.591 -16.271 -11.085 1.00 55.59 120 SER A C 1
ATOM 876 O O . SER A 1 120 ? -4.212 -16.272 -12.261 1.00 55.59 120 SER A O 1
ATOM 878 N N . THR A 1 121 ? -4.319 -15.235 -10.292 1.00 58.12 121 THR A N 1
ATOM 879 C CA . THR A 1 121 ? -3.588 -14.041 -10.771 1.00 58.12 121 THR A CA 1
ATOM 880 C C . THR A 1 121 ? -2.123 -14.067 -10.364 1.00 58.12 121 THR A C 1
ATOM 882 O O . THR A 1 121 ? -1.762 -13.714 -9.247 1.00 58.12 121 THR A O 1
ATOM 885 N N . SER A 1 122 ? -1.257 -14.399 -11.319 1.00 65.81 122 SER A N 1
ATOM 886 C CA . SER A 1 122 ? 0.194 -14.264 -11.195 1.00 65.81 122 SER A CA 1
ATOM 887 C C . SER A 1 122 ? 0.660 -12.922 -11.774 1.00 65.81 122 SER A C 1
ATOM 889 O O . SER A 1 122 ? 1.340 -12.884 -12.801 1.00 65.81 122 SER A O 1
ATOM 891 N N . VAL A 1 123 ? 0.257 -11.794 -11.175 1.00 80.25 123 VAL A N 1
ATOM 892 C CA . VAL A 1 123 ? 0.933 -10.521 -11.486 1.00 80.25 123 VAL A CA 1
ATOM 893 C C . VAL A 1 123 ? 2.365 -10.635 -10.946 1.00 80.25 123 VAL A C 1
ATOM 895 O O . VAL A 1 123 ? 2.519 -10.908 -9.746 1.00 80.25 123 VAL A O 1
ATOM 898 N N . PRO A 1 124 ? 3.406 -10.468 -11.791 1.00 83.94 124 PRO A N 1
ATOM 899 C CA . PRO A 1 124 ? 4.787 -10.517 -11.332 1.00 83.94 124 PRO A CA 1
ATOM 900 C C . PRO A 1 124 ? 5.014 -9.506 -10.201 1.00 83.94 124 PRO A C 1
ATOM 902 O O . PRO A 1 124 ? 4.528 -8.374 -10.306 1.00 83.94 124 PRO A O 1
ATOM 905 N N . PRO A 1 125 ? 5.732 -9.866 -9.125 1.00 87.56 125 PRO A N 1
ATOM 906 C CA . PRO A 1 125 ? 5.953 -8.962 -7.998 1.00 87.56 125 PRO A CA 1
ATOM 907 C C . PRO A 1 125 ? 6.531 -7.596 -8.389 1.00 87.56 125 PRO A C 1
ATOM 909 O O . PRO A 1 125 ? 6.065 -6.564 -7.904 1.00 87.56 125 PRO A O 1
ATOM 912 N N . GLN A 1 126 ? 7.478 -7.584 -9.329 1.00 84.56 126 GLN A N 1
ATOM 913 C CA . GLN A 1 126 ? 8.113 -6.381 -9.873 1.00 84.56 126 GLN A CA 1
ATOM 914 C C . GLN A 1 126 ? 7.082 -5.431 -10.476 1.00 84.56 126 GLN A C 1
ATOM 916 O O . GLN A 1 126 ? 7.051 -4.234 -10.187 1.00 84.56 126 GLN A O 1
ATOM 921 N N . LEU A 1 127 ? 6.188 -5.989 -11.288 1.00 86.88 127 LEU A N 1
ATOM 922 C CA . LEU A 1 127 ? 5.130 -5.235 -11.930 1.00 86.88 127 LEU A CA 1
ATOM 923 C C . LEU A 1 127 ? 4.094 -4.747 -10.903 1.00 86.88 127 LEU A C 1
ATOM 925 O O . LEU A 1 127 ? 3.626 -3.614 -11.006 1.00 86.88 127 LEU A O 1
ATOM 929 N N . ARG A 1 128 ? 3.787 -5.554 -9.877 1.00 92.00 128 ARG A N 1
ATOM 930 C CA . ARG A 1 128 ? 2.852 -5.190 -8.800 1.00 92.00 128 ARG A CA 1
ATOM 931 C C . ARG A 1 128 ? 3.291 -3.935 -8.047 1.00 92.00 128 ARG A C 1
ATOM 933 O O . ARG A 1 128 ? 2.469 -3.039 -7.868 1.00 92.00 128 ARG A O 1
ATOM 940 N N . ARG A 1 129 ? 4.567 -3.830 -7.648 1.00 93.75 129 ARG A N 1
ATOM 941 C CA . ARG A 1 129 ? 5.097 -2.629 -6.966 1.00 93.75 129 ARG A CA 1
ATOM 942 C C . ARG A 1 129 ? 4.834 -1.365 -7.787 1.00 93.75 129 ARG A C 1
ATOM 944 O O . ARG A 1 129 ? 4.278 -0.397 -7.269 1.00 93.75 129 ARG A O 1
ATOM 951 N N . LEU A 1 130 ? 5.172 -1.395 -9.077 1.00 91.88 130 LEU A N 1
ATOM 952 C CA . LEU A 1 130 ? 4.986 -0.258 -9.984 1.00 91.88 130 LEU A CA 1
ATOM 953 C C . LEU A 1 130 ? 3.504 0.048 -10.238 1.00 91.88 130 LEU A C 1
ATOM 955 O O . LEU A 1 130 ? 3.098 1.212 -10.224 1.00 91.88 130 LEU A O 1
ATOM 959 N N . MET A 1 131 ? 2.676 -0.987 -10.409 1.00 92.31 131 MET A N 1
ATOM 960 C CA . MET A 1 131 ? 1.225 -0.845 -10.545 1.00 92.31 131 MET A CA 1
ATOM 961 C C . MET A 1 131 ? 0.616 -0.180 -9.314 1.00 92.31 131 MET A C 1
ATOM 963 O O . MET A 1 131 ? -0.142 0.768 -9.472 1.00 92.31 131 MET A O 1
ATOM 967 N N . TYR A 1 132 ? 0.976 -0.600 -8.101 1.00 95.69 132 TYR A N 1
ATOM 968 C CA . TYR A 1 132 ? 0.441 -0.010 -6.871 1.00 95.69 132 TYR A CA 1
ATOM 969 C C . TYR A 1 132 ? 0.838 1.458 -6.733 1.00 95.69 132 TYR A C 1
ATOM 971 O O . TYR A 1 132 ? -0.023 2.301 -6.473 1.00 95.69 132 TYR A O 1
ATOM 979 N N . LEU A 1 133 ? 2.110 1.785 -6.988 1.00 95.31 133 LEU A N 1
ATOM 980 C CA . LEU A 1 133 ? 2.592 3.168 -6.975 1.00 95.31 133 LEU A CA 1
ATOM 981 C C . LEU A 1 133 ? 1.811 4.033 -7.976 1.00 95.31 133 LEU A C 1
ATOM 983 O O . LEU A 1 133 ? 1.435 5.168 -7.671 1.00 95.31 133 LEU A O 1
ATOM 987 N N . ARG A 1 134 ? 1.494 3.489 -9.155 1.00 92.62 134 ARG A N 1
ATOM 988 C CA . ARG A 1 134 ? 0.727 4.208 -10.176 1.00 92.62 134 ARG A CA 1
ATOM 989 C C . ARG A 1 134 ? -0.764 4.315 -9.862 1.00 92.62 134 ARG A C 1
ATOM 991 O O . ARG A 1 134 ? -1.341 5.387 -10.040 1.00 92.62 134 ARG A O 1
ATOM 998 N N . TRP A 1 135 ? -1.394 3.228 -9.434 1.00 92.75 135 TRP A N 1
ATOM 999 C CA . TRP A 1 135 ? -2.840 3.125 -9.227 1.00 92.75 135 TRP A CA 1
ATOM 1000 C C . TRP A 1 135 ? -3.311 3.851 -7.979 1.00 92.75 135 TRP A C 1
ATOM 1002 O O . TRP A 1 135 ? -4.366 4.480 -8.003 1.00 92.75 135 TRP A O 1
ATOM 1012 N N . LEU A 1 136 ? -2.507 3.829 -6.916 1.00 93.31 136 LEU A N 1
ATOM 1013 C CA . LEU A 1 136 ? -2.805 4.584 -5.705 1.00 93.31 136 LEU A CA 1
ATOM 1014 C C . LEU A 1 136 ? -2.479 6.077 -5.847 1.00 93.31 136 LEU A C 1
ATOM 1016 O O . LEU A 1 136 ? -2.824 6.847 -4.958 1.00 93.31 136 LEU A O 1
ATOM 1020 N N . GLY A 1 137 ? -1.894 6.503 -6.973 1.00 92.31 137 GLY A N 1
ATOM 1021 C CA . GLY A 1 137 ? -1.651 7.913 -7.283 1.00 92.31 137 GLY A CA 1
ATOM 1022 C C . GLY A 1 137 ? -0.361 8.486 -6.693 1.00 92.31 137 GLY A C 1
ATOM 1023 O O . GLY A 1 137 ? -0.175 9.705 -6.735 1.00 92.31 137 GLY A O 1
ATOM 1024 N N . VAL A 1 138 ? 0.539 7.629 -6.187 1.00 94.75 138 VAL A N 1
ATOM 1025 C CA . VAL A 1 138 ? 1.894 8.035 -5.773 1.00 94.75 138 VAL A CA 1
ATOM 1026 C C . VAL A 1 138 ? 2.659 8.584 -6.975 1.00 94.75 138 VAL A C 1
ATOM 1028 O O . VAL A 1 138 ? 3.289 9.635 -6.861 1.00 94.75 138 VAL A O 1
ATOM 1031 N N . LEU A 1 139 ? 2.538 7.896 -8.115 1.00 94.50 139 LEU A N 1
ATOM 1032 C CA . LEU A 1 139 ? 3.101 8.278 -9.407 1.00 94.50 139 LEU A CA 1
ATOM 1033 C C . LEU A 1 139 ? 2.024 8.880 -10.308 1.00 94.50 139 LEU A C 1
ATOM 1035 O O . LEU A 1 139 ? 0.968 8.271 -10.524 1.00 94.50 139 LEU A O 1
ATOM 1039 N N . ARG A 1 140 ? 2.293 10.059 -10.870 1.00 92.06 140 ARG A N 1
ATOM 1040 C CA . ARG A 1 140 ? 1.369 10.777 -11.765 1.00 92.06 140 ARG A CA 1
ATOM 1041 C C . ARG A 1 140 ? 1.842 10.806 -13.210 1.00 92.06 140 ARG A C 1
ATOM 1043 O O . ARG A 1 140 ? 0.984 10.843 -14.099 1.00 92.06 140 ARG A O 1
ATOM 1050 N N . GLY A 1 141 ? 3.153 10.729 -13.422 1.00 90.75 141 GLY A N 1
ATOM 1051 C CA . GLY A 1 141 ? 3.784 10.586 -14.722 1.00 90.75 141 GLY A CA 1
ATOM 1052 C C . GLY A 1 141 ? 3.192 9.446 -15.548 1.00 90.75 141 GLY A C 1
ATOM 1053 O O . GLY A 1 141 ? 2.530 8.523 -15.052 1.00 90.75 141 GLY A O 1
ATOM 1054 N N . GLN A 1 142 ? 3.399 9.523 -16.850 1.00 89.19 142 GLN A N 1
ATOM 1055 C CA . GLN A 1 142 ? 2.982 8.507 -17.804 1.00 89.19 142 GLN A CA 1
ATOM 1056 C C . GLN A 1 142 ? 4.114 7.529 -18.101 1.00 89.19 142 GLN A C 1
ATOM 1058 O O . GLN A 1 142 ? 3.829 6.369 -18.387 1.00 89.19 142 GLN A O 1
ATOM 1063 N N . THR A 1 143 ? 5.370 7.967 -17.997 1.00 92.50 143 THR A N 1
ATOM 1064 C CA . THR A 1 143 ? 6.544 7.164 -18.359 1.00 92.50 143 THR A CA 1
ATOM 1065 C C . THR A 1 143 ? 7.358 6.736 -17.129 1.00 92.50 143 THR A C 1
ATOM 1067 O O . THR A 1 143 ? 7.386 7.460 -16.130 1.00 92.50 143 THR A O 1
ATOM 1070 N N . PRO A 1 144 ? 8.071 5.595 -17.184 1.00 92.44 144 PRO A N 1
ATOM 1071 C CA . PRO A 1 144 ? 8.973 5.174 -16.108 1.00 92.44 144 PRO A CA 1
ATOM 1072 C C . PRO A 1 144 ? 10.046 6.208 -15.731 1.00 92.44 144 PRO A C 1
ATOM 1074 O O . PRO A 1 144 ? 10.395 6.316 -14.558 1.00 92.44 144 PRO A O 1
ATOM 1077 N N . ARG A 1 145 ? 10.538 7.013 -16.687 1.00 94.00 145 ARG A N 1
ATOM 1078 C CA . ARG A 1 145 ? 11.488 8.103 -16.391 1.00 94.00 145 ARG A CA 1
ATOM 1079 C C . ARG A 1 145 ? 10.863 9.198 -15.536 1.00 94.00 145 ARG A C 1
ATOM 1081 O O . ARG A 1 145 ? 11.453 9.597 -14.540 1.00 94.00 145 ARG A O 1
ATOM 1088 N N . GLU A 1 146 ? 9.657 9.645 -15.881 1.00 95.50 146 GLU A N 1
ATOM 1089 C CA . GLU A 1 146 ? 8.925 10.625 -15.068 1.00 95.50 146 GLU A CA 1
ATOM 1090 C C . GLU A 1 146 ? 8.661 10.091 -13.659 1.00 95.50 146 GLU A C 1
ATOM 1092 O O . GLU A 1 146 ? 8.798 10.820 -12.678 1.00 95.50 146 GLU A O 1
ATOM 1097 N N . TRP A 1 147 ? 8.333 8.801 -13.542 1.00 95.94 147 TRP A N 1
ATOM 1098 C CA . TRP A 1 147 ? 8.125 8.169 -12.243 1.00 95.94 147 TRP A CA 1
ATOM 1099 C C . TRP A 1 147 ? 9.373 8.200 -11.371 1.00 95.94 147 TRP A C 1
ATOM 1101 O O . TRP A 1 147 ? 9.279 8.469 -10.174 1.00 95.94 147 TRP A O 1
ATOM 1111 N N . LEU A 1 148 ? 10.536 7.946 -11.966 1.00 95.44 148 LEU A N 1
ATOM 1112 C CA . LEU A 1 148 ? 11.799 7.981 -11.250 1.00 95.44 148 LEU A CA 1
ATOM 1113 C C . LEU A 1 148 ? 12.101 9.386 -10.709 1.00 95.44 148 LEU A C 1
ATOM 1115 O O . LEU A 1 148 ? 12.431 9.529 -9.530 1.00 95.44 148 LEU A O 1
ATOM 1119 N N . GLU A 1 149 ? 11.894 10.427 -11.523 1.00 96.00 149 GLU A N 1
ATOM 1120 C CA . GLU A 1 149 ? 12.044 11.823 -11.086 1.00 96.00 149 GLU A CA 1
ATOM 1121 C C . GLU A 1 149 ? 11.071 12.196 -9.955 1.00 96.00 149 GLU A C 1
ATOM 1123 O O . GLU A 1 149 ? 11.440 12.928 -9.036 1.00 96.00 149 GLU A O 1
ATOM 1128 N N . GLU A 1 150 ? 9.842 11.669 -9.967 1.00 96.44 150 GLU A N 1
ATOM 1129 C CA . GLU A 1 150 ? 8.869 11.878 -8.886 1.00 96.44 150 GLU A CA 1
ATOM 1130 C C . GLU A 1 150 ? 9.258 11.164 -7.579 1.00 96.44 150 GLU A C 1
ATOM 1132 O O . GLU A 1 150 ? 8.951 11.657 -6.485 1.00 96.44 150 GLU A O 1
ATOM 1137 N N . LEU A 1 151 ? 9.920 10.006 -7.666 1.00 97.25 151 LEU A N 1
ATOM 1138 C CA . LEU A 1 151 ? 10.290 9.197 -6.502 1.00 97.25 151 LEU A CA 1
ATOM 1139 C C . LEU A 1 151 ? 11.568 9.673 -5.819 1.00 97.25 151 LEU A C 1
ATOM 1141 O O . LEU A 1 151 ? 11.625 9.645 -4.590 1.00 97.25 151 LEU A O 1
ATOM 1145 N N . ARG A 1 152 ? 12.574 10.144 -6.563 1.00 97.31 152 ARG A N 1
ATOM 1146 C CA . ARG A 1 152 ? 13.850 10.627 -5.997 1.00 97.31 152 ARG A CA 1
ATOM 1147 C C . ARG A 1 152 ? 13.693 11.599 -4.818 1.00 97.31 152 ARG A C 1
ATOM 1149 O O . ARG A 1 152 ? 14.241 11.305 -3.752 1.00 97.31 152 ARG A O 1
ATOM 1156 N N . PRO A 1 153 ? 12.932 12.710 -4.917 1.00 97.50 153 PRO A N 1
ATOM 1157 C CA . PRO A 1 153 ? 12.777 13.630 -3.792 1.00 97.50 153 PRO A CA 1
ATOM 1158 C C . PRO A 1 153 ? 12.031 12.990 -2.613 1.00 97.50 153 PRO A C 1
ATOM 1160 O O . PRO A 1 153 ? 12.391 13.233 -1.462 1.00 97.50 153 PRO A O 1
ATOM 1163 N N . ARG A 1 154 ? 11.039 12.126 -2.876 1.00 95.50 154 ARG A N 1
ATOM 1164 C CA . ARG A 1 154 ? 10.289 11.409 -1.828 1.00 95.50 154 ARG A CA 1
ATOM 1165 C C . ARG A 1 154 ? 11.187 10.436 -1.063 1.00 95.50 154 ARG A C 1
ATOM 1167 O O . ARG A 1 154 ? 11.159 10.406 0.166 1.00 95.50 154 ARG A O 1
ATOM 1174 N N . ARG A 1 155 ? 12.016 9.680 -1.785 1.00 97.88 155 ARG A N 1
ATOM 1175 C CA . ARG A 1 155 ? 13.004 8.747 -1.227 1.00 97.88 155 ARG A CA 1
ATOM 1176 C C . ARG A 1 155 ? 14.051 9.487 -0.403 1.00 97.88 155 ARG A C 1
ATOM 1178 O O . ARG A 1 155 ? 14.293 9.124 0.746 1.00 97.88 155 ARG A O 1
ATOM 1185 N N . ALA A 1 156 ? 14.604 10.578 -0.934 1.00 98.00 156 ALA A N 1
ATOM 1186 C CA . ALA A 1 156 ? 15.554 11.417 -0.208 1.00 98.00 156 ALA A CA 1
ATOM 1187 C C . ALA A 1 156 ? 14.955 11.979 1.094 1.00 98.00 156 ALA A C 1
ATOM 1189 O O . ALA A 1 156 ? 15.607 11.968 2.142 1.00 98.00 156 ALA A O 1
ATOM 1190 N N . GLU A 1 157 ? 13.699 12.432 1.054 1.00 96.69 157 GLU A N 1
ATOM 1191 C CA . GLU A 1 157 ? 12.989 12.921 2.234 1.00 96.69 157 GLU A CA 1
ATOM 1192 C C . GLU A 1 157 ? 12.771 11.822 3.280 1.00 96.69 157 GLU A C 1
ATOM 1194 O O . GLU A 1 157 ? 13.023 12.064 4.463 1.00 96.69 157 GLU A O 1
ATOM 1199 N N . PHE A 1 158 ? 12.365 10.617 2.861 1.00 97.69 158 PHE A N 1
ATOM 1200 C CA . PHE A 1 158 ? 12.227 9.465 3.754 1.00 97.69 158 PHE A CA 1
ATOM 1201 C C . PHE A 1 158 ? 13.524 9.201 4.520 1.00 97.69 158 PHE A C 1
ATOM 1203 O O . PHE A 1 158 ? 13.517 9.193 5.750 1.00 97.69 158 PHE A O 1
ATOM 1210 N N . PHE A 1 159 ? 14.652 9.054 3.819 1.00 97.50 159 PHE A N 1
ATOM 1211 C CA . PHE A 1 159 ? 15.929 8.749 4.470 1.00 97.50 159 PHE A CA 1
ATOM 1212 C C . PHE A 1 159 ? 16.432 9.886 5.355 1.00 97.50 159 PHE A C 1
ATOM 1214 O O . PHE A 1 159 ? 17.040 9.642 6.398 1.00 97.50 159 PHE A O 1
ATOM 1221 N N . ARG A 1 160 ? 16.153 11.140 4.983 1.00 96.88 160 ARG A N 1
ATOM 1222 C CA . ARG A 1 160 ? 16.434 12.294 5.841 1.00 96.88 160 ARG A CA 1
ATOM 1223 C C . ARG A 1 160 ? 15.654 12.204 7.155 1.00 96.88 160 ARG A C 1
ATOM 1225 O O . ARG A 1 160 ? 16.248 12.387 8.215 1.00 96.88 160 ARG A O 1
ATOM 1232 N N . LEU A 1 161 ? 14.353 11.921 7.095 1.00 95.50 161 LEU A N 1
ATOM 1233 C CA . LEU A 1 161 ? 13.510 11.769 8.284 1.00 95.50 161 LEU A CA 1
ATOM 1234 C C . LEU A 1 161 ? 13.898 10.535 9.105 1.00 95.50 161 LEU A C 1
ATOM 1236 O O . LEU A 1 161 ? 13.921 10.606 10.329 1.00 95.50 161 LEU A O 1
ATOM 1240 N N . ALA A 1 162 ? 14.253 9.430 8.451 1.00 95.75 162 ALA A N 1
ATOM 1241 C CA . ALA A 1 162 ? 14.681 8.201 9.108 1.00 95.75 162 ALA A CA 1
ATOM 1242 C C . ALA A 1 162 ? 15.924 8.419 9.985 1.00 95.75 162 ALA A C 1
ATOM 1244 O O . ALA A 1 162 ? 15.934 7.981 11.134 1.00 95.75 162 ALA A O 1
ATOM 1245 N N . ARG A 1 163 ? 16.922 9.162 9.484 1.00 95.25 163 ARG A N 1
ATOM 1246 C CA . ARG A 1 163 ? 18.094 9.574 10.279 1.00 95.25 163 ARG A CA 1
ATOM 1247 C C . ARG A 1 163 ? 17.694 10.452 11.462 1.00 95.25 163 ARG A C 1
ATOM 1249 O O . ARG A 1 163 ? 18.046 10.166 12.596 1.00 95.25 163 ARG A O 1
ATOM 1256 N N . GLN A 1 164 ? 16.845 11.455 11.235 1.00 91.81 164 GLN A N 1
ATOM 1257 C CA . GLN A 1 164 ? 16.367 12.325 12.317 1.00 91.81 164 GLN A CA 1
ATOM 1258 C C . GLN A 1 164 ? 15.616 11.560 13.413 1.00 91.81 164 GLN A C 1
ATOM 1260 O O . GLN A 1 164 ? 15.753 11.882 14.588 1.00 91.81 164 GLN A O 1
ATOM 1265 N N . VAL A 1 165 ? 14.817 10.555 13.054 1.00 90.62 165 VAL A N 1
ATOM 1266 C CA . VAL A 1 165 ? 14.106 9.700 14.015 1.00 90.62 165 VAL A CA 1
ATOM 1267 C C . VAL A 1 165 ? 15.073 8.872 14.866 1.00 90.62 165 VAL A C 1
ATOM 1269 O O . VAL A 1 165 ? 14.738 8.575 16.014 1.00 90.62 165 VAL A O 1
ATOM 1272 N N . GLN A 1 166 ? 16.238 8.500 14.333 1.00 87.50 166 GLN A N 1
ATOM 1273 C CA . GLN A 1 166 ? 17.288 7.799 15.077 1.00 87.50 166 GLN A CA 1
ATOM 1274 C C . GLN A 1 166 ? 18.065 8.751 15.997 1.00 87.50 166 GLN A C 1
ATOM 1276 O O . GLN A 1 166 ? 18.329 8.391 17.139 1.00 87.50 166 GLN A O 1
ATOM 1281 N N . ASP A 1 167 ? 18.360 9.965 15.525 1.00 85.88 167 ASP A N 1
ATOM 1282 C CA . ASP A 1 167 ? 19.218 10.928 16.230 1.00 85.88 167 ASP A CA 1
ATOM 1283 C C . ASP A 1 167 ? 18.481 11.783 17.278 1.00 85.88 167 ASP A C 1
ATOM 1285 O O . ASP A 1 167 ? 19.108 12.381 18.150 1.00 85.88 167 ASP A O 1
ATOM 1289 N N . THR A 1 168 ? 17.152 11.910 17.183 1.00 81.50 168 THR A N 1
ATOM 1290 C CA . THR A 1 168 ? 16.370 12.784 18.077 1.00 81.50 168 THR A CA 1
ATOM 1291 C C . THR A 1 168 ? 15.895 12.032 19.316 1.00 81.50 168 THR A C 1
ATOM 1293 O O . THR A 1 168 ? 15.145 11.058 19.191 1.00 81.50 168 THR A O 1
ATOM 1296 N N . ASP A 1 169 ? 16.196 12.572 20.499 1.00 81.56 169 ASP A N 1
ATOM 1297 C CA . ASP A 1 169 ? 15.604 12.115 21.758 1.00 81.56 169 ASP A CA 1
ATOM 1298 C C . ASP A 1 169 ? 14.072 12.171 21.692 1.00 81.56 169 ASP A C 1
ATOM 1300 O O . ASP A 1 169 ? 13.463 13.205 21.398 1.00 81.56 169 ASP A O 1
ATOM 1304 N N . ALA A 1 170 ? 13.433 11.031 21.950 1.00 79.06 170 ALA A N 1
ATOM 1305 C CA . ALA A 1 170 ? 11.986 10.922 21.893 1.00 79.06 170 ALA A CA 1
ATOM 1306 C C . ALA A 1 170 ? 11.346 11.652 23.081 1.00 79.06 170 ALA A C 1
ATOM 1308 O O . ALA A 1 170 ? 11.661 11.392 24.243 1.00 79.06 170 ALA A O 1
ATOM 1309 N N . SER A 1 171 ? 10.380 12.527 22.804 1.00 84.25 171 SER A N 1
ATOM 1310 C CA . SER A 1 171 ? 9.493 13.041 23.850 1.00 84.25 171 SER A CA 1
ATOM 1311 C C . SER A 1 171 ? 8.710 11.893 24.518 1.00 84.25 171 SER A C 1
ATOM 1313 O O . SER A 1 171 ? 8.499 10.850 23.894 1.00 84.25 171 SER A O 1
ATOM 1315 N N . PRO A 1 172 ? 8.180 12.065 25.746 1.00 85.00 172 PRO A N 1
ATOM 1316 C CA . PRO A 1 172 ? 7.415 11.009 26.423 1.00 85.00 172 PRO A CA 1
ATOM 1317 C C . PRO A 1 172 ? 6.228 10.471 25.604 1.00 85.00 172 PRO A C 1
ATOM 1319 O O . PRO A 1 172 ? 5.906 9.283 25.658 1.00 85.00 172 PRO A O 1
ATOM 1322 N N . ALA A 1 173 ? 5.583 11.337 24.815 1.00 82.75 173 ALA A N 1
ATOM 1323 C CA . ALA A 1 173 ? 4.507 10.944 23.910 1.00 82.75 173 ALA A CA 1
ATOM 1324 C C . ALA A 1 173 ? 5.021 10.103 22.729 1.00 82.75 173 ALA A C 1
ATOM 1326 O O . ALA A 1 173 ? 4.408 9.093 22.384 1.00 82.75 173 ALA A O 1
ATOM 1327 N N . GLU A 1 174 ? 6.161 10.480 22.142 1.00 84.06 174 GLU A N 1
ATOM 1328 C CA . GLU A 1 174 ? 6.808 9.701 21.083 1.00 84.06 174 GLU A CA 1
ATOM 1329 C C . GLU A 1 174 ? 7.270 8.339 21.604 1.00 84.06 174 GLU A C 1
ATOM 1331 O O . GLU A 1 174 ? 7.050 7.339 20.927 1.00 84.06 174 GLU A O 1
ATOM 1336 N N . GLU A 1 175 ? 7.821 8.255 22.817 1.00 87.75 175 GLU A N 1
ATOM 1337 C CA . GLU A 1 175 ? 8.243 6.969 23.384 1.00 87.75 175 GLU A CA 1
ATOM 1338 C C . GLU A 1 175 ? 7.049 6.047 23.657 1.00 87.75 175 GLU A C 1
ATOM 1340 O O . GLU A 1 175 ? 7.089 4.856 23.336 1.00 87.75 175 GLU A O 1
ATOM 1345 N N . LYS A 1 176 ? 5.930 6.593 24.154 1.00 88.88 176 LYS A N 1
ATOM 1346 C CA . LYS A 1 176 ? 4.677 5.835 24.284 1.00 88.88 176 LYS A CA 1
ATOM 1347 C C . LYS A 1 176 ? 4.225 5.276 22.932 1.00 88.88 176 LYS A C 1
ATOM 1349 O O . LYS A 1 176 ? 3.828 4.113 22.850 1.00 88.88 176 LYS A O 1
ATOM 1354 N N . GLN A 1 177 ? 4.309 6.080 21.875 1.00 88.25 177 GLN A N 1
ATOM 1355 C CA . GLN A 1 177 ? 3.935 5.662 20.527 1.00 88.25 177 GLN A CA 1
ATOM 1356 C C . GLN A 1 177 ? 4.876 4.591 19.967 1.00 88.25 177 GLN A C 1
ATOM 1358 O O . GLN A 1 177 ? 4.414 3.582 19.437 1.00 88.25 177 GLN A O 1
ATOM 1363 N N . ARG A 1 178 ? 6.191 4.762 20.137 1.00 91.19 178 ARG A N 1
ATOM 1364 C CA . ARG A 1 178 ? 7.199 3.765 19.750 1.00 91.19 178 ARG A CA 1
ATOM 1365 C C . ARG A 1 178 ? 6.971 2.447 20.480 1.00 91.19 178 ARG A C 1
ATOM 1367 O O . ARG A 1 178 ? 7.016 1.390 19.855 1.00 91.19 178 ARG A O 1
ATOM 1374 N N . LYS A 1 179 ? 6.659 2.487 21.780 1.00 92.75 179 LYS A N 1
ATOM 1375 C CA . LYS A 1 179 ? 6.305 1.293 22.561 1.00 92.75 179 LYS A CA 1
ATOM 1376 C C . LYS A 1 179 ? 5.069 0.596 21.992 1.00 92.75 179 LYS A C 1
ATOM 1378 O O . LYS A 1 179 ? 5.101 -0.620 21.821 1.00 92.75 179 LYS A O 1
ATOM 1383 N N . GLN A 1 180 ? 4.021 1.345 21.650 1.00 94.19 180 GLN A N 1
ATOM 1384 C CA . GLN A 1 180 ? 2.824 0.785 21.018 1.00 94.19 180 GLN A CA 1
ATOM 1385 C C . GLN A 1 180 ? 3.149 0.117 19.671 1.00 94.19 180 GLN A C 1
ATOM 1387 O O . GLN A 1 180 ? 2.759 -1.027 19.451 1.00 94.19 180 GLN A O 1
ATOM 1392 N N . ILE A 1 181 ? 3.917 0.787 18.804 1.00 95.94 181 ILE A N 1
ATOM 1393 C CA . ILE A 1 181 ? 4.363 0.234 17.516 1.00 95.94 181 ILE A CA 1
ATOM 1394 C C . ILE A 1 181 ? 5.149 -1.067 17.727 1.00 95.94 181 ILE A C 1
ATOM 1396 O O . ILE A 1 181 ? 4.885 -2.058 17.052 1.00 95.94 181 ILE A O 1
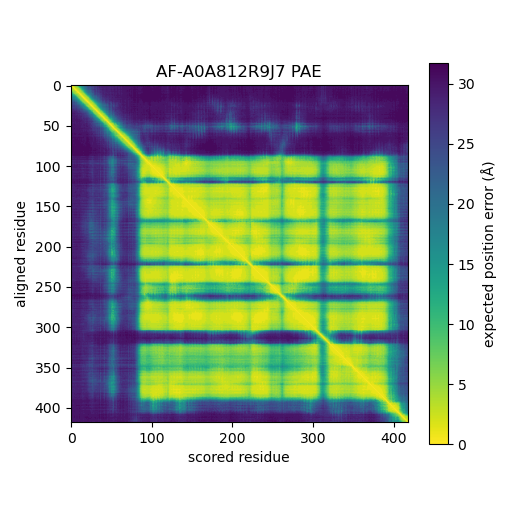ATOM 1400 N N . ARG A 1 182 ? 6.085 -1.103 18.686 1.00 94.69 182 ARG A N 1
ATOM 1401 C CA . ARG A 1 182 ? 6.874 -2.309 19.000 1.00 94.69 182 ARG A CA 1
ATOM 1402 C C . ARG A 1 182 ? 5.985 -3.479 19.429 1.00 94.69 182 ARG A C 1
ATOM 1404 O O . ARG A 1 182 ? 6.182 -4.591 18.945 1.00 94.69 182 ARG A O 1
ATOM 1411 N N . LEU A 1 183 ? 5.009 -3.231 20.306 1.00 95.50 183 LEU A N 1
ATOM 1412 C CA . LEU A 1 183 ? 4.066 -4.257 20.766 1.00 95.50 183 LEU A CA 1
ATOM 1413 C C . LEU A 1 183 ? 3.205 -4.796 19.619 1.00 95.50 183 LEU A C 1
ATOM 1415 O O . LEU A 1 183 ? 2.998 -6.003 19.517 1.00 95.50 183 LEU A O 1
ATOM 1419 N N . ASP A 1 184 ? 2.739 -3.916 18.737 1.00 96.62 184 ASP A N 1
ATOM 1420 C CA . ASP A 1 184 ? 1.947 -4.306 17.574 1.00 96.62 184 ASP A CA 1
ATOM 1421 C C . ASP A 1 184 ? 2.766 -5.102 16.548 1.00 96.62 184 ASP A C 1
ATOM 1423 O O . ASP A 1 184 ? 2.294 -6.115 16.033 1.00 96.62 184 ASP A O 1
ATOM 1427 N N . LEU A 1 185 ? 4.019 -4.713 16.302 1.00 96.06 185 LEU A N 1
ATOM 1428 C CA . LEU A 1 185 ? 4.912 -5.428 15.388 1.00 96.06 185 LEU A CA 1
ATOM 1429 C C . LEU A 1 185 ? 5.320 -6.813 15.901 1.00 96.06 185 LEU A C 1
ATOM 1431 O O . LEU A 1 185 ? 5.507 -7.717 15.091 1.00 96.06 185 LEU A O 1
ATOM 1435 N N . ALA A 1 186 ? 5.414 -7.016 17.218 1.00 92.81 186 ALA A N 1
ATOM 1436 C CA . ALA A 1 186 ? 5.755 -8.320 17.793 1.00 92.81 186 ALA A CA 1
ATOM 1437 C C . ALA A 1 186 ? 4.741 -9.424 17.430 1.00 92.81 186 ALA A C 1
ATOM 1439 O O . ALA A 1 186 ? 5.107 -10.594 17.341 1.00 92.81 186 ALA A O 1
ATOM 1440 N N . ARG A 1 187 ? 3.480 -9.040 17.190 1.00 92.44 187 ARG A N 1
ATOM 1441 C CA . ARG A 1 187 ? 2.368 -9.928 16.807 1.00 92.44 187 ARG A CA 1
ATOM 1442 C C . ARG A 1 187 ? 1.949 -9.803 15.337 1.00 92.44 187 ARG A C 1
ATOM 1444 O O . ARG A 1 187 ? 1.002 -10.463 14.916 1.00 92.44 187 ARG A O 1
ATOM 1451 N N . CYS A 1 188 ? 2.596 -8.930 14.569 1.00 94.62 188 CYS A N 1
ATOM 1452 C CA . CYS A 1 188 ? 2.243 -8.669 13.177 1.00 94.62 188 CYS A CA 1
ATOM 1453 C C . CYS A 1 188 ? 2.676 -9.848 12.297 1.00 94.62 188 CYS A C 1
ATOM 1455 O O . CYS A 1 188 ? 3.874 -10.100 12.177 1.00 94.62 188 CYS A O 1
ATOM 1457 N N . PHE A 1 189 ? 1.706 -10.559 11.712 1.00 90.88 189 PHE A N 1
ATOM 1458 C CA . PHE A 1 189 ? 1.908 -11.687 10.790 1.00 90.88 189 PHE A CA 1
ATOM 1459 C C . PHE A 1 189 ? 3.009 -12.659 11.228 1.00 90.88 189 PHE A C 1
ATOM 1461 O O . PHE A 1 189 ? 3.885 -13.016 10.443 1.00 90.88 189 PHE A O 1
ATOM 1468 N N . SER A 1 190 ? 2.980 -13.082 12.496 1.00 88.69 190 SER A N 1
ATOM 1469 C CA . SER A 1 190 ? 3.971 -14.013 13.057 1.00 88.69 190 SER A CA 1
ATOM 1470 C C . SER A 1 190 ? 4.071 -15.335 12.283 1.00 88.69 190 SER A C 1
ATOM 1472 O O . SER A 1 190 ? 5.118 -15.979 12.268 1.00 88.69 190 SER A O 1
ATOM 1474 N N . GLU A 1 191 ? 2.985 -15.706 11.614 1.00 87.88 191 GLU A N 1
ATOM 1475 C CA . GLU A 1 191 ? 2.828 -16.864 10.746 1.00 87.88 191 GLU A CA 1
ATOM 1476 C C . GLU A 1 191 ? 3.518 -16.721 9.381 1.00 87.88 191 GLU A C 1
ATOM 1478 O O . GLU A 1 191 ? 3.753 -17.730 8.724 1.00 87.88 191 GLU A O 1
ATOM 1483 N N . VAL A 1 192 ? 3.872 -15.502 8.954 1.00 89.19 192 VAL A N 1
ATOM 1484 C CA . VAL A 1 192 ? 4.561 -15.238 7.683 1.00 89.19 192 VAL A CA 1
ATOM 1485 C C . VAL A 1 192 ? 6.071 -15.150 7.945 1.00 89.19 192 VAL A C 1
ATOM 1487 O O . VAL A 1 192 ? 6.534 -14.142 8.488 1.00 89.19 192 VAL A O 1
ATOM 1490 N N . PRO A 1 193 ? 6.885 -16.149 7.538 1.00 89.56 193 PRO A N 1
ATOM 1491 C CA . PRO A 1 193 ? 8.295 -16.233 7.935 1.00 89.56 193 PRO A CA 1
ATOM 1492 C C . PRO A 1 193 ? 9.112 -14.979 7.608 1.00 89.56 193 PRO A C 1
ATOM 1494 O O . PRO A 1 193 ? 9.887 -14.502 8.437 1.00 89.56 193 PRO A O 1
ATOM 1497 N N . ARG A 1 194 ? 8.885 -14.388 6.429 1.00 88.25 194 ARG A N 1
ATOM 1498 C CA . ARG A 1 194 ? 9.609 -13.197 5.966 1.00 88.25 194 ARG A CA 1
ATOM 1499 C C . ARG A 1 194 ? 9.338 -11.960 6.827 1.00 88.25 194 ARG A C 1
ATOM 1501 O O . ARG A 1 194 ? 10.256 -11.192 7.086 1.00 88.25 194 ARG A O 1
ATOM 1508 N N . LEU A 1 195 ? 8.109 -11.784 7.313 1.00 89.75 195 LEU A N 1
ATOM 1509 C CA . LEU A 1 195 ? 7.733 -10.659 8.183 1.00 89.75 195 LEU A CA 1
ATOM 1510 C C . LEU A 1 195 ? 8.093 -10.900 9.652 1.00 89.75 195 LEU A C 1
ATOM 1512 O O . LEU A 1 195 ? 8.205 -9.953 10.432 1.00 89.75 195 LEU A O 1
ATOM 1516 N N . SER A 1 196 ? 8.326 -12.157 10.027 1.00 88.75 196 SER A N 1
ATOM 1517 C CA . SER A 1 196 ? 8.858 -12.519 11.339 1.00 88.75 196 SER A CA 1
ATOM 1518 C C . SER A 1 196 ? 10.356 -12.235 11.497 1.00 88.75 196 SER A C 1
ATOM 1520 O O . SER A 1 196 ? 10.840 -12.184 12.630 1.00 88.75 196 SER A O 1
ATOM 1522 N N . CYS A 1 197 ? 11.082 -11.991 10.400 1.00 92.44 197 CYS A N 1
ATOM 1523 C CA . CYS A 1 197 ? 12.500 -11.632 10.420 1.00 92.44 197 CYS A CA 1
ATOM 1524 C C . CYS A 1 197 ? 12.757 -10.312 11.172 1.00 92.44 197 CYS A C 1
ATOM 1526 O O . CYS A 1 197 ? 12.059 -9.312 10.981 1.00 92.44 197 CYS A O 1
ATOM 1528 N N . GLY A 1 198 ? 13.802 -10.288 12.008 1.00 93.06 198 GLY A N 1
ATOM 1529 C CA . GLY A 1 198 ? 14.184 -9.116 12.801 1.00 93.06 198 GLY A CA 1
ATOM 1530 C C . GLY A 1 198 ? 14.524 -7.887 11.953 1.00 93.06 198 GLY A C 1
ATOM 1531 O O . GLY A 1 198 ? 14.100 -6.782 12.298 1.00 93.06 198 GLY A O 1
ATOM 1532 N N . ALA A 1 199 ? 15.209 -8.079 10.821 1.00 93.81 199 ALA A N 1
ATOM 1533 C CA . ALA A 1 199 ? 15.536 -7.003 9.884 1.00 93.81 199 ALA A CA 1
ATOM 1534 C C . ALA A 1 199 ? 14.269 -6.382 9.275 1.00 93.81 199 ALA A C 1
ATOM 1536 O O . ALA A 1 199 ? 14.102 -5.163 9.284 1.00 93.81 199 ALA A O 1
ATOM 1537 N N . VAL A 1 200 ? 13.313 -7.214 8.850 1.00 94.62 200 VAL A N 1
ATOM 1538 C CA . VAL A 1 200 ? 12.041 -6.749 8.276 1.00 94.62 200 VAL A CA 1
ATOM 1539 C C . VAL A 1 200 ? 11.170 -6.057 9.328 1.00 94.62 200 VAL A C 1
ATOM 1541 O O . VAL A 1 200 ? 10.588 -5.007 9.059 1.00 94.62 200 VAL A O 1
ATOM 1544 N N . ARG A 1 201 ? 11.134 -6.557 10.570 1.00 95.44 201 ARG A N 1
ATOM 1545 C CA . ARG A 1 201 ? 10.458 -5.865 11.684 1.00 95.44 201 ARG A CA 1
ATOM 1546 C C . ARG A 1 201 ? 11.100 -4.516 12.005 1.00 95.44 201 ARG A C 1
ATOM 1548 O O . ARG A 1 201 ? 10.388 -3.564 12.328 1.00 95.44 201 ARG A O 1
ATOM 1555 N N . ALA A 1 202 ? 12.426 -4.412 11.919 1.00 95.69 202 ALA A N 1
ATOM 1556 C CA . ALA A 1 202 ? 13.131 -3.145 12.083 1.00 95.69 202 ALA A CA 1
ATOM 1557 C C . ALA A 1 202 ? 12.806 -2.163 10.946 1.00 95.69 202 ALA A C 1
ATOM 1559 O O . ALA A 1 202 ? 12.542 -0.993 11.225 1.00 95.69 202 ALA A O 1
ATOM 1560 N N . ALA A 1 203 ? 12.733 -2.646 9.702 1.00 97.00 203 ALA A N 1
ATOM 1561 C CA . ALA A 1 203 ? 12.304 -1.859 8.550 1.00 97.00 203 ALA A CA 1
ATOM 1562 C C . ALA A 1 203 ? 10.858 -1.355 8.706 1.00 97.00 203 ALA A C 1
ATOM 1564 O O . ALA A 1 203 ? 10.603 -0.162 8.545 1.00 97.00 203 ALA A O 1
ATOM 1565 N N . LEU A 1 204 ? 9.918 -2.214 9.123 1.00 97.50 204 LEU A N 1
ATOM 1566 C CA . LEU A 1 204 ? 8.533 -1.810 9.401 1.00 97.50 204 LEU A CA 1
ATOM 1567 C C . LEU A 1 204 ? 8.434 -0.765 10.503 1.00 97.50 204 LEU A C 1
ATOM 1569 O O . LEU A 1 204 ? 7.684 0.204 10.375 1.00 97.50 204 LEU A O 1
ATOM 1573 N N . ARG A 1 205 ? 9.206 -0.940 11.579 1.00 96.94 205 ARG A N 1
ATOM 1574 C CA . ARG A 1 205 ? 9.295 0.059 12.643 1.00 96.94 205 ARG A CA 1
ATOM 1575 C C . ARG A 1 205 ? 9.752 1.401 12.076 1.00 96.94 205 ARG A C 1
ATOM 1577 O O . ARG A 1 205 ? 9.106 2.402 12.359 1.00 96.94 205 ARG A O 1
ATOM 1584 N N . GLN A 1 206 ? 10.804 1.423 11.257 1.00 97.44 206 GLN A N 1
ATOM 1585 C CA . GLN A 1 206 ? 11.310 2.658 10.655 1.00 97.44 206 GLN A CA 1
ATOM 1586 C C . GLN A 1 206 ? 10.261 3.325 9.753 1.00 97.44 206 GLN A C 1
ATOM 1588 O O . GLN A 1 206 ? 10.041 4.526 9.884 1.00 97.44 206 GLN A O 1
ATOM 1593 N N . VAL A 1 207 ? 9.553 2.563 8.909 1.00 98.12 207 VAL A N 1
ATOM 1594 C CA . VAL A 1 207 ? 8.451 3.083 8.074 1.00 98.12 207 VAL A CA 1
ATOM 1595 C C . VAL A 1 207 ? 7.380 3.765 8.933 1.00 98.12 207 VAL A C 1
ATOM 1597 O O . VAL A 1 207 ? 7.001 4.905 8.663 1.00 98.12 207 VAL A O 1
ATOM 1600 N N . LEU A 1 208 ? 6.923 3.109 10.003 1.00 97.31 208 LEU A N 1
ATOM 1601 C CA . LEU A 1 208 ? 5.881 3.641 10.888 1.00 97.31 208 LEU A CA 1
ATOM 1602 C C . LEU A 1 208 ? 6.359 4.840 11.719 1.00 97.31 208 LEU A C 1
ATOM 1604 O O . LEU A 1 208 ? 5.609 5.795 11.909 1.00 97.31 208 LEU A O 1
ATOM 1608 N N . GLU A 1 209 ? 7.595 4.823 12.216 1.00 94.94 209 GLU A N 1
ATOM 1609 C CA . GLU A 1 209 ? 8.152 5.950 12.970 1.00 94.94 209 GLU A CA 1
ATOM 1610 C C . GLU A 1 209 ? 8.355 7.183 12.074 1.00 94.94 209 GLU A C 1
ATOM 1612 O O . GLU A 1 209 ? 8.039 8.301 12.490 1.00 94.94 209 GLU A O 1
ATOM 1617 N N . VAL A 1 210 ? 8.802 6.993 10.825 1.00 95.31 210 VAL A N 1
ATOM 1618 C CA . VAL A 1 210 ? 8.905 8.082 9.842 1.00 95.31 210 VAL A CA 1
ATOM 1619 C C . VAL A 1 210 ? 7.524 8.622 9.480 1.00 95.31 210 VAL A C 1
ATOM 1621 O O . VAL A 1 210 ? 7.355 9.838 9.447 1.00 95.31 210 VAL A O 1
ATOM 1624 N N . HIS A 1 211 ? 6.520 7.763 9.286 1.00 94.38 211 HIS A N 1
ATOM 1625 C CA . HIS A 1 211 ? 5.133 8.188 9.068 1.00 94.38 211 HIS A CA 1
ATOM 1626 C C . HIS A 1 211 ? 4.612 9.087 10.199 1.00 94.38 211 HIS A C 1
ATOM 1628 O O . HIS A 1 211 ? 4.037 10.153 9.964 1.00 94.38 211 HIS A O 1
ATOM 1634 N N . VAL A 1 212 ? 4.844 8.666 11.445 1.00 91.75 212 VAL A N 1
ATOM 1635 C CA . VAL A 1 212 ? 4.476 9.413 12.652 1.00 91.75 212 VAL A CA 1
ATOM 1636 C C . VAL A 1 212 ? 5.187 10.769 12.674 1.00 91.75 212 VAL A C 1
ATOM 1638 O O . VAL A 1 212 ? 4.537 11.796 12.869 1.00 91.75 212 VAL A O 1
ATOM 1641 N N . ARG A 1 213 ? 6.497 10.816 12.407 1.00 89.44 213 ARG A N 1
ATOM 1642 C CA . ARG A 1 213 ? 7.252 12.079 12.346 1.00 89.44 213 ARG A CA 1
ATOM 1643 C C . ARG A 1 213 ? 6.747 12.999 11.230 1.00 89.44 213 ARG A C 1
ATOM 1645 O O . ARG A 1 213 ? 6.439 14.155 11.495 1.00 89.44 213 ARG A O 1
ATOM 1652 N N . ARG A 1 214 ? 6.591 12.485 10.011 1.00 89.19 214 ARG A N 1
ATOM 1653 C CA . ARG A 1 214 ? 6.118 13.251 8.849 1.00 89.19 214 ARG A CA 1
ATOM 1654 C C . ARG A 1 214 ? 4.717 13.821 9.074 1.00 89.19 214 ARG A C 1
ATOM 1656 O O . ARG A 1 214 ? 4.459 14.982 8.772 1.00 89.19 214 ARG A O 1
ATOM 1663 N N . SER A 1 215 ? 3.817 13.024 9.649 1.00 85.31 215 SER A N 1
ATOM 1664 C CA . SER A 1 215 ? 2.452 13.457 9.970 1.00 85.31 215 SER A CA 1
ATOM 1665 C C . SER A 1 215 ? 2.429 14.606 10.975 1.00 85.31 215 SER A C 1
ATOM 1667 O O . SER A 1 215 ? 1.623 15.524 10.826 1.00 85.31 215 SER A O 1
ATOM 1669 N N . ARG A 1 216 ? 3.331 14.583 11.963 1.00 82.56 216 ARG A N 1
ATOM 1670 C CA . ARG A 1 216 ? 3.517 15.676 12.924 1.00 82.56 216 ARG A CA 1
ATOM 1671 C C . ARG A 1 216 ? 3.996 16.951 12.234 1.00 82.56 216 ARG A C 1
ATOM 1673 O O . ARG A 1 216 ? 3.401 18.006 12.441 1.00 82.56 216 ARG A O 1
ATOM 1680 N N . ASP A 1 217 ? 5.034 16.842 11.407 1.00 83.19 217 ASP A N 1
ATOM 1681 C CA . ASP A 1 217 ? 5.640 17.986 10.715 1.00 83.19 217 ASP A CA 1
ATOM 1682 C C . ASP A 1 217 ? 4.637 18.683 9.779 1.00 83.19 217 ASP A C 1
ATOM 1684 O O . ASP A 1 217 ? 4.624 19.908 9.684 1.00 83.19 217 ASP A O 1
ATOM 1688 N N . LEU A 1 218 ? 3.757 17.912 9.125 1.00 80.56 218 LEU A N 1
ATOM 1689 C CA . LEU A 1 218 ? 2.752 18.440 8.198 1.00 80.56 218 LEU A CA 1
ATOM 1690 C C . LEU A 1 218 ? 1.504 19.008 8.886 1.00 80.56 218 LEU A C 1
ATOM 1692 O O . LEU A 1 218 ? 0.951 19.998 8.412 1.00 80.56 218 LEU A O 1
ATOM 1696 N N . ARG A 1 219 ? 1.009 18.365 9.954 1.00 71.88 219 ARG A N 1
ATOM 1697 C CA . ARG A 1 219 ? -0.288 18.717 10.569 1.00 71.88 219 ARG A CA 1
ATOM 1698 C C . ARG A 1 219 ? -0.159 19.617 11.795 1.00 71.88 219 ARG A C 1
ATOM 1700 O O . ARG A 1 219 ? -1.165 20.149 12.244 1.00 71.88 219 ARG A O 1
ATOM 1707 N N . GLY A 1 220 ? 1.042 19.772 12.356 1.00 68.56 220 GLY A N 1
ATOM 1708 C CA . GLY A 1 220 ? 1.275 20.552 13.578 1.00 68.56 220 GLY A CA 1
ATOM 1709 C C . GLY A 1 220 ? 0.640 19.959 14.845 1.00 68.56 220 GLY A C 1
ATOM 1710 O O . GLY A 1 220 ? 0.769 20.536 15.923 1.00 68.56 220 GLY A O 1
ATOM 1711 N N . GLU A 1 221 ? -0.021 18.806 14.735 1.00 64.62 221 GLU A N 1
ATOM 1712 C CA . GLU A 1 221 ? -0.663 18.082 15.829 1.00 64.62 221 GLU A CA 1
ATOM 1713 C C . GLU A 1 221 ? 0.158 16.846 16.224 1.00 64.62 221 GLU A C 1
ATOM 1715 O O . GLU A 1 221 ? 1.017 16.372 15.472 1.00 64.62 221 GLU A O 1
ATOM 1720 N N . ALA A 1 222 ? -0.090 16.320 17.428 1.00 58.31 222 ALA A N 1
ATOM 1721 C CA . ALA A 1 222 ? 0.539 15.081 17.869 1.00 58.31 222 ALA A CA 1
ATOM 1722 C C . ALA A 1 222 ? 0.172 13.947 16.891 1.00 58.31 222 ALA A C 1
ATOM 1724 O O . ALA A 1 222 ? -1.009 13.757 16.598 1.00 58.31 222 ALA A O 1
ATOM 1725 N N . PRO A 1 223 ? 1.154 13.201 16.370 1.00 60.28 223 PRO A N 1
ATOM 1726 C CA . PRO A 1 223 ? 0.889 12.174 15.378 1.00 60.28 223 PRO A CA 1
ATOM 1727 C C . PRO A 1 223 ? 0.120 11.020 16.010 1.00 60.28 223 PRO A C 1
ATOM 1729 O O . PRO A 1 223 ? 0.488 10.559 17.089 1.00 60.28 223 PRO A O 1
ATOM 1732 N N . VAL A 1 224 ? -0.910 10.509 15.338 1.00 73.62 224 VAL A N 1
ATOM 1733 C CA . VAL A 1 224 ? -1.712 9.394 15.850 1.00 73.62 224 VAL A CA 1
ATOM 1734 C C . VAL A 1 224 ? -1.426 8.157 15.007 1.00 73.62 224 VAL A C 1
ATOM 1736 O O . VAL A 1 224 ? -1.960 7.946 13.922 1.00 73.62 224 VAL A O 1
ATOM 1739 N N . TYR A 1 225 ? -0.511 7.331 15.502 1.00 90.69 225 TYR A N 1
ATOM 1740 C CA . TYR A 1 225 ? -0.416 5.954 15.056 1.00 90.69 225 TYR A CA 1
ATOM 1741 C C . TYR A 1 225 ? -1.681 5.240 15.525 1.00 90.69 225 TYR A C 1
ATOM 1743 O O . TYR A 1 225 ? -1.980 5.218 16.722 1.00 90.69 225 TYR A O 1
ATOM 1751 N N . CYS A 1 226 ? -2.399 4.634 14.587 1.00 91.06 226 CYS A N 1
ATOM 1752 C CA . CYS A 1 226 ? -3.558 3.818 14.893 1.00 91.06 226 CYS A CA 1
ATOM 1753 C C . CYS A 1 226 ? -3.216 2.330 14.786 1.00 91.06 226 CYS A C 1
ATOM 1755 O O . CYS A 1 226 ? -2.555 1.885 13.842 1.00 91.06 226 CYS A O 1
ATOM 1757 N N . GLN A 1 227 ? -3.716 1.535 15.736 1.00 90.94 227 GLN A N 1
ATOM 1758 C CA . GLN A 1 227 ? -3.625 0.079 15.655 1.00 90.94 227 GLN A CA 1
ATOM 1759 C C . GLN A 1 227 ? -4.272 -0.398 14.343 1.00 90.94 227 GLN A C 1
ATOM 1761 O O . GLN A 1 227 ? -5.412 -0.048 14.047 1.00 90.94 227 GLN A O 1
ATOM 1766 N N . GLY A 1 228 ? -3.532 -1.195 13.571 1.00 93.69 228 GLY A N 1
ATOM 1767 C CA . GLY A 1 228 ? -3.883 -1.624 12.213 1.00 93.69 228 GLY A CA 1
ATOM 1768 C C . GLY A 1 228 ? -2.950 -1.050 11.142 1.00 93.69 228 GLY A C 1
ATOM 1769 O O . GLY A 1 228 ? -2.692 -1.719 10.146 1.00 93.69 228 GLY A O 1
ATOM 1770 N N . TYR A 1 229 ? -2.339 0.122 11.374 1.00 96.00 229 TYR A N 1
ATOM 1771 C CA . TYR A 1 229 ? -1.381 0.711 10.421 1.00 96.00 229 TYR A CA 1
ATOM 1772 C C . TYR A 1 229 ? -0.159 -0.181 10.199 1.00 96.00 229 TYR A C 1
ATOM 1774 O O . TYR A 1 229 ? 0.337 -0.269 9.082 1.00 96.00 229 TYR A O 1
ATOM 1782 N N . HIS A 1 230 ? 0.297 -0.883 11.239 1.00 97.00 230 HIS A N 1
ATOM 1783 C CA . HIS A 1 230 ? 1.399 -1.841 11.138 1.00 97.00 230 HIS A CA 1
ATOM 1784 C C . HIS A 1 230 ? 1.104 -2.997 10.180 1.00 97.00 230 HIS A C 1
ATOM 1786 O O . HIS A 1 230 ? 2.019 -3.489 9.527 1.00 97.00 230 HIS A O 1
ATOM 1792 N N . GLU A 1 231 ? -0.158 -3.413 10.071 1.00 97.19 231 GLU A N 1
ATOM 1793 C CA . GLU A 1 231 ? -0.546 -4.500 9.181 1.00 97.19 231 GLU A CA 1
ATOM 1794 C C . GLU A 1 231 ? -0.584 -4.025 7.728 1.00 97.19 231 GLU A C 1
ATOM 1796 O O . GLU A 1 231 ? -0.023 -4.673 6.850 1.00 97.19 231 GLU A O 1
ATOM 1801 N N . LEU A 1 232 ? -1.163 -2.844 7.481 1.00 97.81 232 LEU A N 1
ATOM 1802 C CA . LEU A 1 232 ? -1.146 -2.210 6.160 1.00 97.81 232 LEU A CA 1
ATOM 1803 C C . LEU A 1 232 ? 0.296 -1.946 5.695 1.00 97.81 232 LEU A C 1
ATOM 1805 O O . LEU A 1 232 ? 0.650 -2.271 4.563 1.00 97.81 232 LEU A O 1
ATOM 1809 N N . ALA A 1 233 ? 1.143 -1.417 6.584 1.00 98.19 233 ALA A N 1
ATOM 1810 C CA . ALA A 1 233 ? 2.560 -1.181 6.317 1.00 98.19 233 ALA A CA 1
ATOM 1811 C C . ALA A 1 233 ? 3.316 -2.481 6.005 1.00 98.19 233 ALA A C 1
ATOM 1813 O O . ALA A 1 233 ? 4.172 -2.481 5.124 1.00 98.19 233 ALA A O 1
ATOM 1814 N N . ALA A 1 234 ? 2.980 -3.587 6.680 1.00 97.81 234 ALA A N 1
ATOM 1815 C CA . ALA A 1 234 ? 3.568 -4.898 6.411 1.00 97.81 234 ALA A CA 1
ATOM 1816 C C . ALA A 1 234 ? 3.299 -5.367 4.981 1.00 97.81 234 ALA A C 1
ATOM 1818 O O . ALA A 1 234 ? 4.229 -5.807 4.306 1.00 97.81 234 ALA A O 1
ATOM 1819 N N . VAL A 1 235 ? 2.067 -5.205 4.490 1.00 97.50 235 VAL A N 1
ATOM 1820 C CA . VAL A 1 235 ? 1.743 -5.537 3.097 1.00 97.50 235 VAL A CA 1
ATOM 1821 C C . VAL A 1 235 ? 2.485 -4.622 2.124 1.00 97.50 235 VAL A C 1
ATOM 1823 O O . VAL A 1 235 ? 3.078 -5.119 1.170 1.00 97.50 235 VAL A O 1
ATOM 1826 N N . MET A 1 236 ? 2.493 -3.303 2.366 1.00 98.06 236 MET A N 1
ATOM 1827 C CA . MET A 1 236 ? 3.192 -2.350 1.489 1.00 98.06 236 MET A CA 1
ATOM 1828 C C . MET A 1 236 ? 4.686 -2.661 1.393 1.00 98.06 236 MET A C 1
ATOM 1830 O O . MET A 1 236 ? 5.239 -2.693 0.296 1.00 98.06 236 MET A O 1
ATOM 1834 N N . LEU A 1 237 ? 5.335 -2.932 2.528 1.00 97.94 237 LEU A N 1
ATOM 1835 C CA . LEU A 1 237 ? 6.752 -3.274 2.554 1.00 97.94 237 LEU A CA 1
ATOM 1836 C C . LEU A 1 237 ? 7.021 -4.595 1.835 1.00 97.94 237 LEU A C 1
ATOM 1838 O O . LEU A 1 237 ? 7.960 -4.663 1.048 1.00 97.94 237 LEU A O 1
ATOM 1842 N N . LEU A 1 238 ? 6.186 -5.616 2.057 1.00 96.06 238 LEU A N 1
ATOM 1843 C CA . LEU A 1 238 ? 6.325 -6.902 1.379 1.00 96.06 238 LEU A CA 1
ATOM 1844 C C . LEU A 1 238 ? 6.227 -6.737 -0.146 1.00 96.06 238 LEU A C 1
ATOM 1846 O O . LEU A 1 238 ? 7.094 -7.228 -0.861 1.00 96.06 238 LEU A O 1
ATOM 1850 N N . VAL A 1 239 ? 5.236 -5.980 -0.634 1.00 96.12 239 VAL A N 1
ATOM 1851 C CA . VAL A 1 239 ? 5.080 -5.667 -2.066 1.00 96.12 239 VAL A CA 1
ATOM 1852 C C . VAL A 1 239 ? 6.303 -4.932 -2.611 1.00 96.12 239 VAL A C 1
ATOM 1854 O O . VAL A 1 239 ? 6.785 -5.273 -3.689 1.00 96.12 239 VAL A O 1
ATOM 1857 N N . CYS A 1 240 ? 6.826 -3.944 -1.883 1.00 97.50 240 CYS A N 1
ATOM 1858 C CA . CYS A 1 240 ? 8.004 -3.201 -2.320 1.00 97.50 240 CYS A CA 1
ATOM 1859 C C . CYS A 1 240 ? 9.265 -4.070 -2.365 1.00 97.50 240 CYS A C 1
ATOM 1861 O O . CYS A 1 240 ? 10.022 -3.954 -3.324 1.00 97.50 240 CYS A O 1
ATOM 1863 N N . MET A 1 241 ? 9.471 -4.937 -1.370 1.00 95.12 241 MET A N 1
ATOM 1864 C CA . MET A 1 241 ? 10.629 -5.831 -1.296 1.00 95.12 241 MET A CA 1
ATOM 1865 C C . MET A 1 241 ? 10.557 -6.985 -2.303 1.00 95.12 241 MET A C 1
ATOM 1867 O O . MET A 1 241 ? 11.575 -7.346 -2.878 1.00 95.12 241 MET A O 1
ATOM 1871 N N . ASP A 1 242 ? 9.388 -7.602 -2.509 1.00 92.00 242 ASP A N 1
ATOM 1872 C CA . ASP A 1 242 ? 9.218 -8.642 -3.542 1.00 92.00 242 ASP A CA 1
ATOM 1873 C C . ASP A 1 242 ? 9.273 -8.056 -4.948 1.00 92.00 242 ASP A C 1
ATOM 1875 O O . ASP A 1 242 ? 9.729 -8.711 -5.879 1.00 92.00 242 ASP A O 1
ATOM 1879 N N . GLY A 1 243 ? 8.819 -6.814 -5.108 1.00 91.50 243 GLY A N 1
ATOM 1880 C CA . GLY A 1 243 ? 8.910 -6.090 -6.364 1.00 91.50 243 GLY A CA 1
ATOM 1881 C C . GLY A 1 243 ? 10.260 -5.433 -6.622 1.00 91.50 243 GLY A C 1
ATOM 1882 O O . GLY A 1 243 ? 10.358 -4.661 -7.575 1.00 91.50 243 GLY A O 1
ATOM 1883 N N . SER A 1 244 ? 11.269 -5.689 -5.786 1.00 92.12 244 SER A N 1
ATOM 1884 C CA . SER A 1 244 ? 12.619 -5.183 -6.001 1.00 92.12 244 SER A CA 1
ATOM 1885 C C . SER A 1 244 ? 13.355 -5.945 -7.095 1.00 92.12 244 SER A C 1
ATOM 1887 O O . SER A 1 244 ? 13.167 -7.149 -7.276 1.00 92.12 244 SER A O 1
ATOM 1889 N N . TRP A 1 245 ? 14.209 -5.228 -7.814 1.00 84.62 245 TRP A N 1
ATOM 1890 C CA . TRP A 1 245 ? 15.054 -5.790 -8.858 1.00 84.62 245 TRP A CA 1
ATOM 1891 C C . TRP A 1 245 ? 16.457 -6.021 -8.297 1.00 84.62 245 TRP A C 1
ATOM 1893 O O . TRP A 1 245 ? 16.903 -5.243 -7.449 1.00 84.62 245 TRP A O 1
ATOM 1903 N N . PRO A 1 246 ? 17.156 -7.085 -8.721 1.00 77.81 246 PRO A N 1
ATOM 1904 C CA . PRO A 1 246 ? 18.551 -7.274 -8.349 1.00 77.81 246 PRO A CA 1
ATOM 1905 C C . PRO A 1 246 ? 19.418 -6.152 -8.917 1.00 77.81 246 PRO A C 1
ATOM 1907 O O . PRO A 1 246 ? 19.159 -5.678 -10.019 1.00 77.81 246 PRO A O 1
ATOM 1910 N N . SER A 1 247 ? 20.496 -5.807 -8.218 1.00 75.00 247 SER A N 1
ATOM 1911 C CA . SER A 1 247 ? 21.521 -4.857 -8.684 1.00 75.00 247 SER A CA 1
ATOM 1912 C C . SER A 1 247 ? 22.425 -5.428 -9.792 1.00 75.00 247 SER A C 1
ATOM 1914 O O . SER A 1 247 ? 23.550 -4.976 -9.973 1.00 75.00 247 SER A O 1
ATOM 1916 N N . ASP A 1 248 ? 21.979 -6.485 -10.480 1.00 80.19 248 ASP A N 1
ATOM 1917 C CA . ASP A 1 248 ? 22.679 -7.086 -11.614 1.00 80.19 248 ASP A CA 1
ATOM 1918 C C . ASP A 1 248 ? 21.985 -6.647 -12.914 1.00 80.19 248 ASP A C 1
ATOM 1920 O O . ASP A 1 248 ? 20.889 -7.140 -13.215 1.00 80.19 248 ASP A O 1
ATOM 1924 N N . PRO A 1 249 ? 22.614 -5.762 -13.712 1.00 75.38 249 PRO A N 1
ATOM 1925 C CA . PRO A 1 249 ? 22.057 -5.273 -14.969 1.00 75.38 249 PRO A CA 1
ATOM 1926 C C . PRO A 1 249 ? 21.677 -6.387 -15.948 1.00 75.38 249 PRO A C 1
ATOM 1928 O O . PRO A 1 249 ? 20.724 -6.230 -16.713 1.00 75.38 249 PRO A O 1
ATOM 1931 N N . GLN A 1 250 ? 22.385 -7.523 -15.928 1.00 77.38 250 GLN A N 1
ATOM 1932 C CA . GLN A 1 250 ? 22.058 -8.652 -16.795 1.00 77.38 250 GLN A CA 1
ATOM 1933 C C . GLN A 1 250 ? 20.735 -9.295 -16.370 1.00 77.38 250 GLN A C 1
ATOM 1935 O O . GLN A 1 250 ? 19.867 -9.548 -17.207 1.00 77.38 250 GLN A O 1
ATOM 1940 N N . HIS A 1 251 ? 20.537 -9.484 -15.067 1.00 75.38 251 HIS A N 1
ATOM 1941 C CA . HIS A 1 251 ? 19.290 -10.021 -14.536 1.00 75.38 251 HIS A CA 1
ATOM 1942 C C . HIS A 1 251 ? 18.113 -9.056 -14.731 1.00 75.38 251 HIS A C 1
ATOM 1944 O O . HIS A 1 251 ? 17.001 -9.481 -15.045 1.00 75.38 251 HIS A O 1
ATOM 1950 N N . VAL A 1 252 ? 18.353 -7.748 -14.597 1.00 74.75 252 VAL A N 1
ATOM 1951 C CA . VAL A 1 252 ? 17.374 -6.700 -14.926 1.00 74.75 252 VAL A CA 1
ATOM 1952 C C . VAL A 1 252 ? 16.979 -6.813 -16.401 1.00 74.75 252 VAL A C 1
ATOM 1954 O O . VAL A 1 252 ? 15.793 -6.887 -16.716 1.00 74.75 252 VAL A O 1
ATOM 1957 N N . ALA A 1 253 ? 17.945 -6.906 -17.316 1.00 73.88 253 ALA A N 1
ATOM 1958 C CA . ALA A 1 253 ? 17.666 -7.069 -18.741 1.00 73.88 253 ALA A CA 1
ATOM 1959 C C . ALA A 1 253 ? 16.856 -8.346 -19.039 1.00 73.88 253 ALA A C 1
ATOM 1961 O O . ALA A 1 253 ? 15.903 -8.298 -19.818 1.00 73.88 253 ALA A O 1
ATOM 1962 N N . GLU A 1 254 ? 17.167 -9.468 -18.381 1.00 74.00 254 GLU A N 1
ATOM 1963 C CA . GLU A 1 254 ? 16.415 -10.725 -18.496 1.00 74.00 254 GLU A CA 1
ATOM 1964 C C . GLU A 1 254 ? 14.970 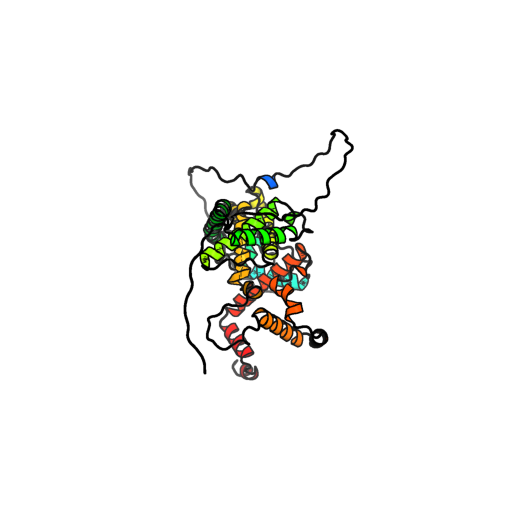-10.592 -17.988 1.00 74.00 254 GLU A C 1
ATOM 1966 O O . GLU A 1 254 ? 14.028 -10.994 -18.679 1.00 74.00 254 GLU A O 1
ATOM 1971 N N . GLN A 1 255 ? 14.765 -9.987 -16.812 1.00 70.88 255 GLN A N 1
ATOM 1972 C CA . GLN A 1 255 ? 13.430 -9.748 -16.252 1.00 70.88 255 GLN A CA 1
ATOM 1973 C C . GLN A 1 255 ? 12.614 -8.785 -17.110 1.00 70.88 255 GLN A C 1
ATOM 1975 O O . GLN A 1 255 ? 11.411 -8.988 -17.295 1.00 70.88 255 GLN A O 1
ATOM 1980 N N . LEU A 1 256 ? 13.254 -7.756 -17.661 1.00 72.69 256 LEU A N 1
ATOM 1981 C CA . LEU A 1 256 ? 12.619 -6.793 -18.545 1.00 72.69 256 LEU A CA 1
ATOM 1982 C C . LEU A 1 256 ? 12.251 -7.445 -19.880 1.00 72.69 256 LEU A C 1
ATOM 1984 O O . LEU A 1 256 ? 11.127 -7.261 -20.335 1.00 72.69 256 LEU A O 1
ATOM 1988 N N . ALA A 1 257 ? 13.115 -8.289 -20.449 1.00 69.44 257 ALA A N 1
ATOM 1989 C CA . ALA A 1 257 ? 12.804 -9.082 -21.638 1.00 69.44 257 ALA A CA 1
ATOM 1990 C C . ALA A 1 257 ? 11.635 -10.054 -21.397 1.00 69.44 257 ALA A C 1
ATOM 1992 O O . ALA A 1 257 ? 10.733 -10.146 -22.229 1.00 69.44 257 ALA A O 1
ATOM 1993 N N . ALA A 1 258 ? 11.594 -10.726 -20.240 1.00 66.94 258 ALA A N 1
ATOM 1994 C CA . ALA A 1 258 ? 10.480 -11.593 -19.845 1.00 66.94 258 ALA A CA 1
ATOM 1995 C C . ALA A 1 258 ? 9.176 -10.811 -19.599 1.00 66.94 258 ALA A C 1
ATOM 1997 O O . ALA A 1 258 ? 8.079 -11.317 -19.843 1.00 66.94 258 ALA A O 1
ATOM 1998 N N . SER A 1 259 ? 9.303 -9.569 -19.131 1.00 62.53 259 SER A N 1
ATOM 1999 C CA . SER A 1 259 ? 8.194 -8.669 -18.814 1.00 62.53 259 SER A CA 1
ATOM 2000 C C . SER A 1 259 ? 7.810 -7.752 -19.968 1.00 62.53 259 SER A C 1
ATOM 2002 O O . SER A 1 259 ? 6.950 -6.906 -19.757 1.00 62.53 259 SER A O 1
ATOM 2004 N N . THR A 1 260 ? 8.410 -7.894 -21.152 1.00 59.34 260 THR A N 1
ATOM 2005 C CA . THR A 1 260 ? 8.127 -7.098 -22.352 1.00 59.34 260 THR A CA 1
ATOM 2006 C C . THR A 1 260 ? 7.423 -7.980 -23.384 1.00 59.34 260 THR A C 1
ATOM 2008 O O . THR A 1 260 ? 7.772 -9.143 -23.578 1.00 59.34 260 THR A O 1
ATOM 2011 N N . ARG A 1 261 ? 6.386 -7.467 -24.064 1.00 55.34 261 ARG A N 1
ATOM 2012 C CA . ARG A 1 261 ? 5.706 -8.235 -25.126 1.00 55.34 261 ARG A CA 1
ATOM 2013 C C . ARG A 1 261 ? 6.746 -8.567 -26.205 1.00 55.34 261 ARG A C 1
ATOM 2015 O O . ARG A 1 261 ? 7.487 -7.669 -26.592 1.00 55.34 261 ARG A O 1
ATOM 2022 N N . MET A 1 262 ? 6.777 -9.808 -26.712 1.00 40.56 262 MET A N 1
ATOM 2023 C CA . MET A 1 262 ? 7.675 -10.192 -27.816 1.00 40.56 262 MET A CA 1
ATOM 2024 C C . MET A 1 262 ? 7.658 -9.120 -28.918 1.00 40.56 262 MET A C 1
ATOM 2026 O O . MET A 1 262 ? 6.610 -8.884 -29.523 1.00 40.56 262 MET A O 1
ATOM 2030 N N . GLY A 1 263 ? 8.801 -8.466 -29.142 1.00 41.09 263 GLY A N 1
ATOM 2031 C CA . GLY A 1 263 ? 8.979 -7.429 -30.163 1.00 41.09 263 GLY A CA 1
ATOM 2032 C C . GLY A 1 263 ? 8.969 -5.974 -29.678 1.00 41.09 263 GLY A C 1
ATOM 2033 O O . GLY A 1 263 ? 9.218 -5.095 -30.496 1.00 41.09 263 GLY A O 1
ATOM 2034 N N . ALA A 1 264 ? 8.721 -5.682 -28.396 1.00 52.34 264 ALA A N 1
ATOM 2035 C CA . ALA A 1 264 ? 9.031 -4.353 -27.865 1.00 52.34 264 ALA A CA 1
ATOM 2036 C C . ALA A 1 264 ? 10.539 -4.261 -27.588 1.00 52.34 264 ALA A C 1
ATOM 2038 O O . ALA A 1 264 ? 11.094 -5.047 -26.822 1.00 52.34 264 ALA A O 1
ATOM 2039 N N . VAL A 1 265 ? 11.199 -3.330 -28.277 1.00 54.69 265 VAL A N 1
ATOM 2040 C CA . VAL A 1 265 ? 12.629 -3.065 -28.117 1.00 54.69 265 VAL A CA 1
ATOM 2041 C C . VAL A 1 265 ? 12.812 -2.346 -26.789 1.00 54.69 265 VAL A C 1
ATOM 2043 O O . VAL A 1 265 ? 12.364 -1.214 -26.616 1.00 54.69 265 VAL A O 1
ATOM 2046 N N . VAL A 1 266 ? 13.411 -3.050 -25.840 1.00 64.31 266 VAL A N 1
ATOM 2047 C CA . VAL A 1 266 ? 13.945 -2.471 -24.613 1.00 64.31 266 VAL A CA 1
ATOM 2048 C C . VAL A 1 266 ? 15.335 -1.972 -24.962 1.00 64.31 266 VAL A C 1
ATOM 2050 O O . VAL A 1 266 ? 16.168 -2.755 -25.420 1.00 64.31 266 VAL A O 1
ATOM 2053 N N . ASP A 1 267 ? 15.559 -0.677 -24.798 1.00 73.88 267 ASP A N 1
ATOM 2054 C CA . ASP A 1 267 ? 16.873 -0.085 -25.017 1.00 73.88 267 ASP A CA 1
ATOM 2055 C C . ASP A 1 267 ? 17.796 -0.470 -23.848 1.00 73.88 267 ASP A C 1
ATOM 2057 O O . ASP A 1 267 ? 17.350 -0.594 -22.705 1.00 73.88 267 ASP A O 1
ATOM 2061 N N . THR A 1 268 ? 19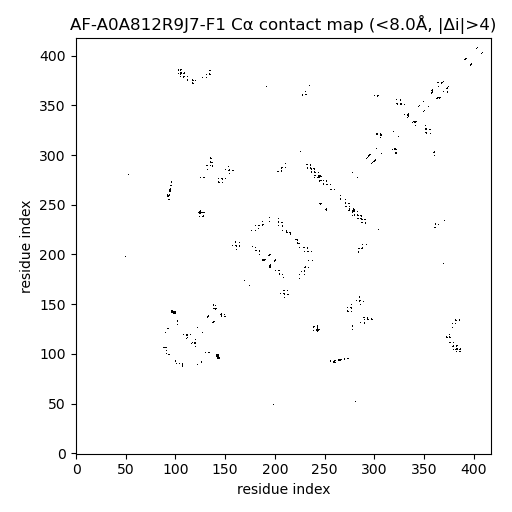.094 -0.622 -24.097 1.00 77.44 268 THR A N 1
ATOM 2062 C CA . THR A 1 268 ? 20.102 -0.709 -23.028 1.00 77.44 268 THR A CA 1
ATOM 2063 C C . THR A 1 268 ? 19.998 0.464 -22.046 1.00 77.44 268 THR A C 1
ATOM 2065 O O . THR A 1 268 ? 20.221 0.283 -20.850 1.00 77.44 268 THR A O 1
ATOM 2068 N N . ASP A 1 269 ? 19.547 1.630 -22.519 1.00 85.69 269 ASP A N 1
ATOM 2069 C CA . ASP A 1 269 ? 19.269 2.817 -21.702 1.00 85.69 269 ASP A CA 1
ATOM 2070 C C . ASP A 1 269 ? 18.093 2.657 -20.716 1.00 85.69 269 ASP A C 1
ATOM 2072 O O . ASP A 1 269 ? 17.903 3.507 -19.838 1.00 85.69 269 ASP A O 1
ATOM 2076 N N . ASP A 1 270 ? 17.256 1.626 -20.871 1.00 86.50 270 ASP A N 1
ATOM 2077 C CA . ASP A 1 270 ? 16.083 1.393 -20.024 1.00 86.50 270 ASP A CA 1
ATOM 2078 C C . ASP A 1 270 ? 16.435 0.644 -18.728 1.00 86.50 270 ASP A C 1
ATOM 2080 O O . ASP A 1 270 ? 15.822 0.888 -17.686 1.00 86.50 270 ASP A O 1
ATOM 2084 N N . VAL A 1 271 ? 17.441 -0.234 -18.782 1.00 86.50 271 VAL A N 1
ATOM 2085 C CA . VAL A 1 271 ? 17.926 -1.062 -17.663 1.00 86.50 271 VAL A CA 1
ATOM 2086 C C . VAL A 1 271 ? 18.228 -0.233 -16.402 1.00 86.50 271 VAL A C 1
ATOM 2088 O O . VAL A 1 271 ? 17.595 -0.501 -15.378 1.00 86.50 271 VAL A O 1
ATOM 2091 N N . PRO A 1 272 ? 19.086 0.811 -16.438 1.00 90.56 272 PRO A N 1
ATOM 2092 C CA . PRO A 1 272 ? 19.429 1.573 -15.233 1.00 90.56 272 PRO A CA 1
ATOM 2093 C C . PRO A 1 272 ? 18.233 2.331 -14.640 1.00 90.56 272 PRO A C 1
ATOM 2095 O O . PRO A 1 272 ? 18.162 2.547 -13.432 1.00 90.56 272 PRO A O 1
ATOM 2098 N N . VAL A 1 273 ? 17.258 2.722 -15.470 1.00 91.62 273 VAL A N 1
ATOM 2099 C CA . VAL A 1 273 ? 16.038 3.379 -14.983 1.00 91.62 273 VAL A CA 1
ATOM 2100 C C . VAL A 1 273 ? 15.207 2.395 -14.170 1.00 91.62 273 VAL A C 1
ATOM 2102 O O . VAL A 1 273 ? 14.747 2.757 -13.093 1.00 91.62 273 VAL A O 1
ATOM 2105 N N . TYR A 1 274 ? 15.003 1.168 -14.659 1.00 89.19 274 TYR A N 1
ATOM 2106 C CA . TYR A 1 274 ? 14.223 0.161 -13.935 1.00 89.19 274 TYR A CA 1
ATOM 2107 C C . TYR A 1 274 ? 14.936 -0.358 -12.685 1.00 89.19 274 TYR A C 1
ATOM 2109 O O . TYR A 1 274 ? 14.277 -0.548 -11.662 1.00 89.19 274 TYR A O 1
ATOM 2117 N N . GLU A 1 275 ? 16.260 -0.511 -12.744 1.00 88.81 275 GLU A N 1
ATOM 2118 C CA . GLU A 1 275 ? 17.095 -0.843 -11.587 1.00 88.81 275 GLU A CA 1
ATOM 2119 C C . GLU A 1 275 ? 16.915 0.188 -10.459 1.00 88.81 275 GLU A C 1
ATOM 2121 O O . GLU A 1 275 ? 16.579 -0.173 -9.330 1.00 88.81 275 GLU A O 1
ATOM 2126 N N . GLU A 1 276 ? 17.019 1.488 -10.764 1.00 92.81 276 GLU A N 1
ATOM 2127 C CA . GLU A 1 276 ? 16.806 2.546 -9.768 1.00 92.81 276 GLU A CA 1
ATOM 2128 C C . GLU A 1 276 ? 15.327 2.641 -9.342 1.00 92.81 276 GLU A C 1
ATOM 2130 O O . GLU A 1 276 ? 15.000 2.816 -8.161 1.00 92.81 276 GLU A O 1
ATOM 2135 N N . LEU A 1 277 ? 14.392 2.515 -10.288 1.00 92.19 277 LEU A N 1
ATOM 2136 C CA . LEU A 1 277 ? 12.954 2.624 -10.037 1.00 92.19 277 LEU A CA 1
ATOM 2137 C C . LEU A 1 277 ? 12.460 1.549 -9.068 1.00 92.19 277 LEU A C 1
ATOM 2139 O O . LEU A 1 277 ? 11.581 1.829 -8.255 1.00 92.19 277 LEU A O 1
ATOM 2143 N N . ALA A 1 278 ? 13.036 0.354 -9.107 1.00 90.88 278 ALA A N 1
ATOM 2144 C CA . ALA A 1 278 ? 12.638 -0.760 -8.264 1.00 90.88 278 ALA A CA 1
ATOM 2145 C C . ALA A 1 278 ? 13.790 -1.285 -7.394 1.00 90.88 278 ALA A C 1
ATOM 2147 O O . ALA A 1 278 ? 13.834 -2.464 -7.052 1.00 90.88 278 ALA A O 1
ATOM 2148 N N . SER A 1 279 ? 14.685 -0.398 -6.962 1.00 93.25 279 SER A N 1
ATOM 2149 C CA . SER A 1 279 ? 15.786 -0.754 -6.066 1.00 93.25 279 SER A CA 1
ATOM 2150 C C . SER A 1 279 ? 15.277 -1.287 -4.714 1.00 93.25 279 SER A C 1
ATOM 2152 O O . SER A 1 279 ? 14.173 -0.942 -4.249 1.00 93.25 279 SER A O 1
ATOM 2154 N N . LEU A 1 280 ? 16.060 -2.163 -4.077 1.00 93.94 280 LEU A N 1
ATOM 2155 C CA . LEU A 1 280 ? 15.759 -2.704 -2.747 1.00 93.94 280 LEU A CA 1
ATOM 2156 C C . LEU A 1 280 ? 15.930 -1.654 -1.651 1.00 93.94 280 LEU A C 1
ATOM 2158 O O . LEU A 1 280 ? 15.107 -1.580 -0.741 1.00 93.94 280 LEU A O 1
ATOM 2162 N N . GLU A 1 281 ? 16.929 -0.789 -1.778 1.00 93.50 281 GLU A N 1
ATOM 2163 C CA . GLU A 1 281 ? 17.205 0.299 -0.841 1.00 93.50 281 GLU A CA 1
ATOM 2164 C C . GLU A 1 281 ? 15.988 1.222 -0.746 1.00 93.50 281 GLU A C 1
ATOM 2166 O O . GLU A 1 281 ? 15.550 1.588 0.342 1.00 93.50 281 GLU A O 1
ATOM 2171 N N . ALA A 1 282 ? 15.360 1.527 -1.883 1.00 95.69 282 ALA A N 1
ATOM 2172 C CA . ALA A 1 282 ? 14.175 2.370 -1.949 1.00 95.69 282 ALA A CA 1
ATOM 2173 C C . ALA A 1 282 ? 12.888 1.727 -1.391 1.00 95.69 282 ALA A C 1
ATOM 2175 O O . ALA A 1 282 ? 11.878 2.425 -1.260 1.00 95.69 282 ALA A O 1
ATOM 2176 N N . ALA A 1 283 ? 12.884 0.429 -1.057 1.00 97.06 283 ALA A N 1
ATOM 2177 C CA . ALA A 1 283 ? 11.659 -0.298 -0.720 1.00 97.06 283 ALA A CA 1
ATOM 2178 C C . ALA A 1 283 ? 10.912 0.302 0.484 1.00 97.06 283 ALA A C 1
ATOM 2180 O O . ALA A 1 283 ? 9.685 0.392 0.458 1.00 97.06 283 ALA A O 1
ATOM 2181 N N . LEU A 1 284 ? 11.630 0.761 1.516 1.00 98.25 284 LEU A N 1
ATOM 2182 C CA . LEU A 1 284 ? 11.016 1.358 2.709 1.00 98.25 284 LEU A CA 1
ATOM 2183 C C . LEU A 1 284 ? 10.358 2.710 2.398 1.00 98.25 284 LEU A C 1
ATOM 2185 O O . LEU A 1 284 ? 9.251 2.984 2.865 1.00 98.25 284 LEU A O 1
ATOM 2189 N N . ALA A 1 285 ? 11.024 3.541 1.596 1.00 98.38 285 ALA A N 1
ATOM 2190 C CA . ALA A 1 285 ? 10.501 4.842 1.196 1.00 98.38 285 ALA A CA 1
ATOM 2191 C C . ALA A 1 285 ? 9.243 4.700 0.328 1.00 98.38 285 ALA A C 1
ATOM 2193 O O . ALA A 1 285 ? 8.246 5.387 0.557 1.00 98.38 285 ALA A O 1
ATOM 2194 N N . ASP A 1 286 ? 9.267 3.770 -0.626 1.00 98.50 286 ASP A N 1
ATOM 2195 C CA . ASP A 1 286 ? 8.121 3.487 -1.486 1.00 98.50 286 ASP A CA 1
ATOM 2196 C C . ASP A 1 286 ? 6.968 2.862 -0.681 1.00 98.50 286 ASP A C 1
ATOM 2198 O O . ASP A 1 286 ? 5.808 3.220 -0.885 1.00 98.50 286 ASP A O 1
ATOM 2202 N N . ALA A 1 287 ? 7.268 1.995 0.295 1.00 98.62 287 ALA A N 1
ATOM 2203 C CA . ALA A 1 287 ? 6.264 1.421 1.192 1.00 98.62 287 ALA A CA 1
ATOM 2204 C C . ALA A 1 287 ? 5.569 2.492 2.045 1.00 98.62 287 ALA A C 1
ATOM 2206 O O . ALA A 1 287 ? 4.347 2.443 2.208 1.00 98.62 287 ALA A O 1
ATOM 2207 N N . LEU A 1 288 ? 6.318 3.485 2.544 1.00 98.31 288 LEU A N 1
ATOM 2208 C CA . LEU A 1 288 ? 5.726 4.643 3.214 1.00 98.31 288 LEU A CA 1
ATOM 2209 C C . LEU A 1 288 ? 4.810 5.418 2.261 1.00 98.31 288 LEU A C 1
ATOM 2211 O O . LEU A 1 288 ? 3.685 5.744 2.632 1.00 98.31 288 LEU A O 1
ATOM 2215 N N . ALA A 1 289 ? 5.269 5.699 1.040 1.00 97.88 289 ALA A N 1
ATOM 2216 C CA . ALA A 1 289 ? 4.488 6.461 0.071 1.00 97.88 289 ALA A CA 1
ATOM 2217 C C . ALA A 1 289 ? 3.162 5.763 -0.278 1.00 97.88 289 ALA A C 1
ATOM 2219 O O . ALA A 1 289 ? 2.122 6.417 -0.346 1.00 97.88 289 ALA A O 1
ATOM 2220 N N . LEU A 1 290 ? 3.181 4.438 -0.447 1.00 98.50 290 LEU A N 1
ATOM 2221 C CA . LEU A 1 290 ? 1.975 3.643 -0.675 1.00 98.50 290 LEU A CA 1
ATOM 2222 C C . LEU A 1 290 ? 1.043 3.634 0.543 1.00 98.50 290 LEU A C 1
ATOM 2224 O O . LEU A 1 290 ? -0.169 3.801 0.390 1.00 98.50 290 LEU A O 1
ATOM 2228 N N . LEU A 1 291 ? 1.596 3.473 1.751 1.00 97.94 291 LEU A N 1
ATOM 2229 C CA . LEU A 1 291 ? 0.826 3.524 2.994 1.00 97.94 291 LEU A CA 1
ATOM 2230 C C . LEU A 1 291 ? 0.109 4.872 3.134 1.00 97.94 291 LEU A C 1
ATOM 2232 O O . LEU A 1 291 ? -1.086 4.912 3.411 1.00 97.94 291 LEU A O 1
ATOM 2236 N N . GLU A 1 292 ? 0.819 5.977 2.919 1.00 95.00 292 GLU A N 1
ATOM 2237 C CA . GLU A 1 292 ? 0.256 7.323 3.037 1.00 95.00 292 GLU A CA 1
ATOM 2238 C C . GLU A 1 292 ? -0.770 7.628 1.946 1.00 95.00 292 GLU A C 1
ATOM 2240 O O . GLU A 1 292 ? -1.800 8.234 2.249 1.00 95.00 292 GLU A O 1
ATOM 2245 N N . ALA A 1 293 ? -0.553 7.154 0.716 1.00 94.81 293 ALA A N 1
ATOM 2246 C CA . ALA A 1 293 ? -1.556 7.245 -0.341 1.00 94.81 293 ALA A CA 1
ATOM 2247 C C . ALA A 1 293 ? -2.846 6.513 0.063 1.00 94.81 293 ALA A C 1
ATOM 2249 O O . ALA A 1 293 ? -3.944 7.060 -0.049 1.00 94.81 293 ALA A O 1
ATOM 2250 N N . LEU A 1 294 ? -2.733 5.301 0.611 1.00 94.31 294 LEU A N 1
ATOM 2251 C CA . LEU A 1 294 ? -3.893 4.542 1.071 1.00 94.31 294 LEU A CA 1
ATOM 2252 C C . LEU A 1 294 ? -4.620 5.249 2.226 1.00 94.31 294 LEU A C 1
ATOM 2254 O O . LEU A 1 294 ? -5.844 5.403 2.209 1.00 94.31 294 LEU A O 1
ATOM 2258 N N . LEU A 1 295 ? -3.867 5.700 3.231 1.00 91.69 295 LEU A N 1
ATOM 2259 C CA . LEU A 1 295 ? -4.417 6.344 4.420 1.00 91.69 295 LEU A CA 1
ATOM 2260 C C . LEU A 1 295 ? -5.066 7.693 4.100 1.00 91.69 295 LEU A C 1
ATOM 2262 O O . LEU A 1 295 ? -6.175 7.954 4.572 1.00 91.69 295 LEU A O 1
ATOM 2266 N N . TYR A 1 296 ? -4.420 8.537 3.299 1.00 89.31 296 TYR A N 1
ATOM 2267 C CA . TYR A 1 296 ? -4.814 9.938 3.150 1.00 89.31 296 TYR A CA 1
ATOM 2268 C C . TYR A 1 296 ? -5.422 10.267 1.793 1.00 89.31 296 TYR A C 1
ATOM 2270 O O . TYR A 1 296 ? -6.500 10.861 1.767 1.00 89.31 296 TYR A O 1
ATOM 2278 N N . ASP A 1 297 ? -4.811 9.844 0.687 1.00 88.19 297 ASP A N 1
ATOM 2279 C CA . ASP A 1 297 ? -5.341 10.150 -0.649 1.00 88.19 297 ASP A CA 1
ATOM 2280 C C . ASP A 1 297 ? -6.639 9.368 -0.911 1.00 88.19 297 ASP A C 1
ATOM 2282 O O . ASP A 1 297 ? -7.633 9.930 -1.376 1.00 88.19 297 ASP A O 1
ATOM 2286 N N . HIS A 1 298 ? -6.684 8.098 -0.491 1.00 87.69 298 HIS A N 1
ATOM 2287 C CA . HIS A 1 298 ? -7.886 7.248 -0.548 1.00 87.69 298 HIS A CA 1
ATOM 2288 C C . HIS A 1 298 ? -8.738 7.293 0.728 1.00 87.69 298 HIS A C 1
ATOM 2290 O O . HIS A 1 298 ? -9.746 6.593 0.845 1.00 87.69 298 HIS A O 1
ATOM 2296 N N . ARG A 1 299 ? -8.374 8.162 1.680 1.00 86.56 299 ARG A N 1
ATOM 2297 C CA . ARG A 1 299 ? -9.115 8.431 2.924 1.00 86.56 299 ARG A CA 1
ATOM 2298 C C . ARG A 1 299 ? -9.495 7.171 3.710 1.00 86.56 299 ARG A C 1
ATOM 2300 O O . ARG A 1 299 ? -10.624 7.059 4.214 1.00 86.56 299 ARG A O 1
ATOM 2307 N N . LEU A 1 300 ? -8.571 6.216 3.812 1.00 88.75 300 LEU A N 1
ATOM 2308 C CA . LEU A 1 300 ? -8.720 5.078 4.716 1.00 88.75 300 LEU A CA 1
ATOM 2309 C C . LEU A 1 300 ? -8.552 5.507 6.185 1.00 88.75 300 LEU A C 1
ATOM 2311 O O . LEU A 1 300 ? -9.197 4.926 7.052 1.00 88.75 300 LEU A O 1
ATOM 2315 N N . ALA A 1 301 ? -7.788 6.568 6.471 1.00 87.75 301 ALA A N 1
ATOM 2316 C CA . ALA A 1 301 ? -7.621 7.133 7.816 1.00 87.75 301 ALA A CA 1
ATOM 2317 C C . ALA A 1 301 ? -8.950 7.598 8.448 1.00 87.75 301 ALA A C 1
ATOM 2319 O O . ALA A 1 301 ? -9.132 7.433 9.652 1.00 87.75 301 ALA A O 1
ATOM 2320 N N . ASP A 1 302 ? -9.925 8.047 7.640 1.00 84.62 302 ASP A N 1
ATOM 2321 C CA . ASP A 1 302 ? -11.302 8.355 8.086 1.00 84.62 302 ASP A CA 1
ATOM 2322 C C . ASP A 1 302 ? -11.975 7.156 8.790 1.00 84.62 302 ASP A C 1
ATOM 2324 O O . ASP A 1 302 ? -12.966 7.312 9.506 1.00 84.62 302 ASP A O 1
ATOM 2328 N N . MET A 1 303 ? -11.492 5.933 8.535 1.00 84.31 303 MET A N 1
ATOM 2329 C CA . MET A 1 303 ? -12.001 4.738 9.193 1.00 84.31 303 MET A CA 1
ATOM 2330 C C . MET A 1 303 ? -11.445 4.570 10.603 1.00 84.31 303 MET A C 1
ATOM 2332 O O . MET A 1 303 ? -12.072 3.895 11.414 1.00 84.31 303 MET A O 1
ATOM 2336 N N . TYR A 1 304 ? -10.283 5.134 10.906 1.00 84.25 304 TYR A N 1
ATOM 2337 C CA . TYR A 1 304 ? -9.607 5.009 12.196 1.00 84.25 304 TYR A CA 1
ATOM 2338 C C . TYR A 1 304 ? -9.949 6.175 13.118 1.00 84.25 304 TYR A C 1
ATOM 2340 O O . TYR A 1 304 ? -10.191 5.961 14.305 1.00 84.25 304 TYR A O 1
ATOM 2348 N N . GLU A 1 305 ? -10.061 7.374 12.552 1.00 73.94 305 GLU A N 1
ATOM 2349 C CA . GLU A 1 305 ? -10.292 8.614 13.282 1.00 73.94 305 GLU A CA 1
ATOM 2350 C C . GLU A 1 305 ? -11.565 9.307 12.768 1.00 73.94 305 GLU A C 1
ATOM 2352 O O . GLU A 1 305 ? -11.670 9.604 11.574 1.00 73.94 305 GLU A O 1
ATOM 2357 N N . PRO A 1 306 ? -12.555 9.589 13.636 1.00 59.50 306 PRO A N 1
ATOM 2358 C CA . PRO A 1 306 ? -13.667 10.464 13.285 1.00 59.50 306 PRO A CA 1
ATOM 2359 C C . PRO A 1 306 ? -13.138 11.855 12.914 1.00 59.50 306 PRO A C 1
ATOM 2361 O O . PRO A 1 306 ? -12.264 12.395 13.595 1.00 59.50 306 PRO A O 1
ATOM 2364 N N . ARG A 1 307 ? -13.665 12.455 11.838 1.00 56.47 307 ARG A N 1
ATOM 2365 C CA . ARG A 1 307 ? -13.282 13.812 11.420 1.00 56.47 307 ARG A CA 1
ATOM 2366 C C . ARG A 1 307 ? -13.448 14.786 12.585 1.00 56.47 307 ARG A C 1
ATOM 2368 O O . ARG A 1 307 ? -14.568 15.027 13.020 1.00 56.47 307 ARG A O 1
ATOM 2375 N N . ARG A 1 308 ? -12.371 15.461 12.985 1.00 50.41 308 ARG A N 1
ATOM 2376 C CA . ARG A 1 308 ? -12.476 16.724 13.728 1.00 50.41 308 ARG A CA 1
ATOM 2377 C C . ARG A 1 308 ? -12.837 17.838 12.743 1.00 50.41 308 ARG A C 1
ATOM 2379 O O . ARG A 1 308 ? -11.992 18.619 12.322 1.00 50.41 308 ARG A O 1
ATOM 2386 N N . GLY A 1 309 ? -14.086 17.837 12.285 1.00 46.06 309 GLY A N 1
ATOM 2387 C CA . GLY A 1 309 ? -14.647 18.903 11.462 1.00 46.06 309 GLY A CA 1
ATOM 2388 C C . GLY A 1 309 ? -15.016 20.106 12.323 1.00 46.06 309 GLY A C 1
ATOM 2389 O O . GLY A 1 309 ? -15.577 19.953 13.400 1.00 46.06 309 GLY A O 1
ATOM 2390 N N . THR A 1 310 ? -14.657 21.294 11.845 1.00 37.75 310 THR A N 1
ATOM 2391 C CA . THR A 1 310 ? -14.973 22.631 12.367 1.00 37.75 310 THR A CA 1
ATOM 2392 C C . THR A 1 310 ? -16.236 22.716 13.225 1.00 37.75 310 THR A C 1
ATOM 2394 O O . THR A 1 310 ? -17.344 22.523 12.735 1.00 37.75 310 THR A O 1
ATOM 2397 N N . ARG A 1 311 ? -16.037 23.107 14.489 1.00 41.78 311 ARG A N 1
ATOM 2398 C CA . ARG A 1 311 ? -17.075 23.537 15.430 1.00 41.78 311 ARG A CA 1
ATOM 2399 C C . ARG A 1 311 ? -17.962 24.622 14.807 1.00 41.78 311 ARG A C 1
ATOM 2401 O O . ARG A 1 311 ? -17.634 25.803 14.872 1.00 41.78 311 ARG A O 1
ATOM 2408 N N . THR A 1 312 ? -19.110 24.230 14.282 1.00 40.22 312 THR A N 1
ATOM 2409 C CA . THR A 1 312 ? -20.338 25.010 14.434 1.00 40.22 312 THR A CA 1
ATOM 2410 C C . THR A 1 312 ? -21.176 24.229 15.426 1.00 40.22 312 THR A C 1
ATOM 2412 O O . THR A 1 312 ? -21.473 23.064 15.183 1.00 40.22 312 THR A O 1
ATOM 2415 N N . GLY A 1 313 ? -21.394 24.830 16.597 1.00 46.00 313 GLY A N 1
ATOM 2416 C CA . GLY A 1 313 ? -22.115 24.208 17.702 1.00 46.00 313 GLY A CA 1
ATOM 2417 C C . GLY A 1 313 ? -23.485 23.702 17.264 1.00 46.00 313 GLY A C 1
ATOM 2418 O O . GLY A 1 313 ? -24.068 24.250 16.333 1.00 46.00 313 GLY A O 1
ATOM 2419 N N . ASP A 1 314 ? -23.945 22.676 17.972 1.00 43.00 314 ASP A N 1
ATOM 2420 C CA . ASP A 1 314 ? -25.234 21.992 17.827 1.00 43.00 314 ASP A CA 1
ATOM 2421 C C . ASP A 1 314 ? -25.228 20.783 16.880 1.00 43.00 314 ASP A C 1
ATOM 2423 O O . ASP A 1 314 ? -25.952 20.755 15.892 1.00 43.00 314 ASP A O 1
ATOM 2427 N N . ALA A 1 315 ? -24.452 19.747 17.224 1.00 44.59 315 ALA A N 1
ATOM 2428 C CA 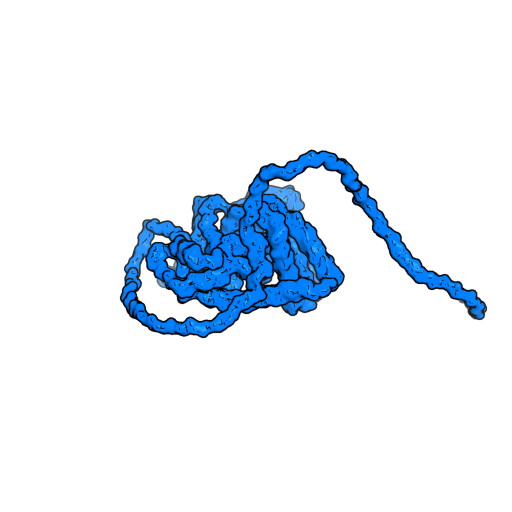. ALA A 1 315 ? -24.769 18.371 16.833 1.00 44.59 315 ALA A CA 1
ATOM 2429 C C . ALA A 1 315 ? -24.027 17.351 17.720 1.00 44.59 315 ALA A C 1
ATOM 2431 O O . ALA A 1 315 ? -22.968 16.848 17.358 1.00 44.59 315 ALA A O 1
ATOM 2432 N N . GLU A 1 316 ? -24.590 17.022 18.886 1.00 45.47 316 GLU A N 1
ATOM 2433 C CA . GLU A 1 316 ? -24.184 15.824 19.648 1.00 45.47 316 GLU A CA 1
ATOM 2434 C C . GLU A 1 316 ? -24.597 14.517 18.924 1.00 45.47 316 GLU A C 1
ATOM 2436 O O . GLU A 1 316 ? -24.135 13.441 19.292 1.00 45.47 316 GLU A O 1
ATOM 2441 N N . ASP A 1 317 ? -25.383 14.621 17.839 1.00 43.81 317 ASP A N 1
ATOM 2442 C CA . ASP A 1 317 ? -25.906 13.503 17.036 1.00 43.81 317 ASP A CA 1
ATOM 2443 C C . ASP A 1 317 ? -25.233 13.317 15.646 1.00 43.81 317 ASP A C 1
ATOM 2445 O O . ASP A 1 317 ? -25.431 12.277 15.018 1.00 43.81 317 ASP A O 1
ATOM 2449 N N . ASP A 1 318 ? -24.406 14.257 15.150 1.00 46.41 318 ASP A N 1
ATOM 2450 C CA . ASP A 1 318 ? -23.760 14.145 13.813 1.00 46.41 318 ASP A CA 1
ATOM 2451 C C . ASP A 1 318 ? -22.442 13.340 13.824 1.00 46.41 318 ASP A C 1
ATOM 2453 O O . ASP A 1 318 ? -21.860 13.051 12.773 1.00 46.41 318 ASP A O 1
ATOM 2457 N N . GLU A 1 319 ? -21.975 12.918 15.004 1.00 46.97 319 GLU A N 1
ATOM 2458 C CA . GLU A 1 319 ? -20.839 12.003 15.178 1.00 46.97 319 GLU A CA 1
ATOM 2459 C C . GLU A 1 319 ? -21.228 10.526 14.997 1.00 46.97 319 GLU A C 1
ATOM 2461 O O . GLU A 1 319 ? -20.554 9.626 15.509 1.00 46.97 319 GLU A O 1
ATOM 2466 N N . GLU A 1 320 ? -22.280 10.215 14.235 1.00 51.66 320 GLU A N 1
ATOM 2467 C CA . GLU A 1 320 ? -22.407 8.875 13.672 1.00 51.66 320 GLU A CA 1
ATOM 2468 C C . GLU A 1 320 ? -21.221 8.643 12.721 1.00 51.66 320 GLU A C 1
ATOM 2470 O O . GLU A 1 320 ? -21.259 8.959 11.529 1.00 51.66 320 GLU A O 1
ATOM 2475 N N . ALA A 1 321 ? -20.126 8.151 13.315 1.00 67.62 321 ALA A N 1
ATOM 2476 C CA . ALA A 1 321 ? -18.772 8.158 12.786 1.00 67.62 321 ALA A CA 1
ATOM 2477 C C . ALA A 1 321 ? -18.760 7.799 11.299 1.00 67.62 321 ALA A C 1
ATOM 2479 O O . ALA A 1 321 ? -19.465 6.886 10.877 1.00 67.62 321 ALA A O 1
ATOM 2480 N N . VAL A 1 322 ? -17.935 8.469 10.489 1.00 74.31 322 VAL A N 1
ATOM 2481 C CA . VAL A 1 322 ? -17.792 8.221 9.035 1.00 74.31 322 VAL A CA 1
ATOM 2482 C C . VAL A 1 322 ? -17.789 6.720 8.694 1.00 74.31 322 VAL A C 1
ATOM 2484 O O . VAL A 1 322 ? -18.399 6.286 7.715 1.00 74.31 322 VAL A O 1
ATOM 2487 N N . VAL A 1 323 ? -17.165 5.928 9.564 1.00 79.44 323 VAL A N 1
ATOM 2488 C CA . VAL A 1 323 ? -17.224 4.467 9.648 1.00 79.44 323 VAL A CA 1
ATOM 2489 C C . VAL A 1 323 ? -18.648 3.901 9.630 1.00 79.44 323 VAL A C 1
ATOM 2491 O O . VAL A 1 323 ? -18.982 3.140 8.728 1.00 79.44 323 VAL A O 1
ATOM 2494 N N . ALA A 1 324 ? -19.484 4.243 10.612 1.00 81.94 324 ALA A N 1
ATOM 2495 C CA . ALA A 1 324 ? -20.861 3.784 10.737 1.00 81.94 324 ALA A CA 1
ATOM 2496 C C . ALA A 1 324 ? -21.672 4.143 9.489 1.00 81.94 324 ALA A C 1
ATOM 2498 O O . ALA A 1 324 ? -22.343 3.273 8.937 1.00 81.94 324 ALA A O 1
ATOM 2499 N N . THR A 1 325 ? -21.523 5.366 8.969 1.00 83.56 325 THR A N 1
ATOM 2500 C CA . THR A 1 325 ? -22.166 5.779 7.713 1.00 83.56 325 THR A CA 1
ATOM 2501 C C . THR A 1 325 ? -21.720 4.910 6.528 1.00 83.56 325 THR A C 1
ATOM 2503 O O . THR A 1 325 ? -22.556 4.440 5.752 1.00 83.56 325 THR A O 1
ATOM 2506 N N . ARG A 1 326 ? -20.415 4.642 6.376 1.00 84.81 326 ARG A N 1
ATOM 2507 C CA . ARG A 1 326 ? -19.898 3.765 5.308 1.00 84.81 326 ARG A CA 1
ATOM 2508 C C . ARG A 1 326 ? -20.381 2.318 5.477 1.00 84.81 326 ARG A C 1
ATOM 2510 O O . ARG A 1 326 ? -20.864 1.732 4.512 1.00 84.81 326 ARG A O 1
ATOM 2517 N N . CYS A 1 327 ? -20.336 1.762 6.687 1.00 87.31 327 CYS A N 1
ATOM 2518 C CA . CYS A 1 327 ? -20.825 0.413 6.982 1.00 87.31 327 CYS A CA 1
ATOM 2519 C C . CYS A 1 327 ? -22.334 0.279 6.725 1.00 87.31 327 CYS A C 1
ATOM 2521 O O . CYS A 1 327 ? -22.763 -0.710 6.135 1.00 87.31 327 CYS A O 1
ATOM 2523 N N . LYS A 1 328 ? -23.139 1.290 7.078 1.00 86.81 328 LYS A N 1
ATOM 2524 C CA . LYS A 1 328 ? -24.571 1.340 6.740 1.00 86.81 328 LYS A CA 1
ATOM 2525 C C . LYS A 1 328 ? -24.797 1.310 5.230 1.00 86.81 328 LYS A C 1
ATOM 2527 O O . LYS A 1 328 ? -25.651 0.562 4.768 1.00 86.81 328 LYS A O 1
ATOM 2532 N N . ARG A 1 329 ? -24.017 2.064 4.444 1.00 88.38 329 ARG A N 1
ATOM 2533 C CA . ARG A 1 329 ? -24.113 2.045 2.970 1.00 88.38 329 ARG A CA 1
ATOM 2534 C C . ARG A 1 329 ? -23.797 0.668 2.389 1.00 88.38 329 ARG A C 1
ATOM 2536 O O . ARG A 1 329 ? -24.529 0.208 1.517 1.00 88.38 329 ARG A O 1
ATOM 2543 N N . ILE A 1 330 ? -22.757 0.001 2.892 1.00 88.81 330 ILE A N 1
ATOM 2544 C CA . ILE A 1 330 ? -22.419 -1.375 2.492 1.00 88.81 330 ILE A CA 1
ATOM 2545 C C . ILE A 1 330 ? -23.582 -2.318 2.824 1.00 88.81 330 ILE A C 1
ATOM 2547 O O . ILE A 1 330 ? -24.005 -3.100 1.978 1.00 88.81 330 ILE A O 1
ATOM 2551 N N . PHE A 1 331 ? -24.159 -2.198 4.019 1.00 88.31 331 PHE A N 1
ATOM 2552 C CA . PHE A 1 331 ? -25.296 -3.019 4.431 1.00 88.31 331 PHE A CA 1
ATOM 2553 C C . PHE A 1 331 ? -26.560 -2.760 3.590 1.00 88.31 331 PHE A C 1
ATOM 2555 O O . PHE A 1 331 ? -27.266 -3.692 3.211 1.00 88.31 331 PHE A O 1
ATOM 2562 N N . MET A 1 332 ? -26.825 -1.505 3.212 1.00 88.81 332 MET A N 1
ATOM 2563 C CA . MET A 1 332 ? -27.904 -1.165 2.276 1.00 88.81 332 MET A CA 1
ATOM 2564 C C . MET A 1 332 ? -27.673 -1.772 0.888 1.00 88.81 332 MET A C 1
ATOM 2566 O O . MET A 1 332 ? -28.625 -2.237 0.262 1.00 88.81 332 MET A O 1
ATOM 2570 N N . ALA A 1 333 ? -26.428 -1.792 0.403 1.00 89.69 333 ALA A N 1
ATOM 2571 C CA . ALA A 1 333 ? -26.084 -2.464 -0.847 1.00 89.69 333 ALA A CA 1
ATOM 2572 C C . ALA A 1 333 ? -26.297 -3.983 -0.744 1.00 89.69 333 ALA A C 1
ATOM 2574 O O . ALA A 1 333 ? -26.908 -4.566 -1.638 1.00 89.69 333 ALA A O 1
ATOM 2575 N N . LEU A 1 334 ? -25.901 -4.606 0.374 1.00 90.06 334 LEU A N 1
ATOM 2576 C CA . LEU A 1 334 ? -26.173 -6.021 0.644 1.00 90.06 334 LEU A CA 1
ATOM 2577 C C . LEU A 1 334 ? -27.671 -6.324 0.570 1.00 90.06 334 LEU A C 1
ATOM 2579 O O . LEU A 1 334 ? -28.064 -7.281 -0.086 1.00 90.06 334 LEU A O 1
ATOM 2583 N N . ARG A 1 335 ? -28.516 -5.480 1.169 1.00 91.50 335 ARG A N 1
ATOM 2584 C CA . ARG A 1 335 ? -29.973 -5.668 1.155 1.00 91.50 335 ARG A CA 1
ATOM 2585 C C . ARG A 1 335 ? -30.579 -5.640 -0.249 1.00 91.50 335 ARG A C 1
ATOM 2587 O O . ARG A 1 335 ? -31.586 -6.298 -0.483 1.00 91.50 335 ARG A O 1
ATOM 2594 N N . ARG A 1 336 ? -29.967 -4.903 -1.183 1.00 92.88 336 ARG A N 1
ATOM 2595 C CA . ARG A 1 336 ? -30.384 -4.868 -2.597 1.00 92.88 336 ARG A CA 1
ATOM 2596 C C . ARG A 1 336 ? -29.983 -6.130 -3.355 1.00 92.88 336 ARG A C 1
ATOM 2598 O O . ARG A 1 336 ? -30.726 -6.561 -4.226 1.00 92.88 336 ARG A O 1
ATOM 2605 N N . VAL A 1 337 ? -28.813 -6.691 -3.048 1.00 93.44 337 VAL A N 1
ATOM 2606 C CA . VAL A 1 337 ? -28.268 -7.865 -3.750 1.00 93.44 337 VAL A CA 1
ATOM 2607 C C . VAL A 1 337 ? -28.803 -9.174 -3.165 1.00 93.44 337 VAL A C 1
ATOM 2609 O O . VAL A 1 337 ? -29.093 -10.106 -3.905 1.00 93.44 337 VAL A O 1
ATOM 2612 N N . SER A 1 338 ? -28.942 -9.248 -1.843 1.00 93.75 338 SER A N 1
ATOM 2613 C CA . SER A 1 338 ? -29.361 -10.440 -1.107 1.00 93.75 338 SER A CA 1
ATOM 2614 C C . SER A 1 338 ? -30.173 -10.042 0.138 1.00 93.75 338 SER A C 1
ATOM 2616 O O . SER A 1 338 ? -29.619 -9.965 1.243 1.00 93.75 338 SER A O 1
ATOM 2618 N N . PRO A 1 339 ? -31.487 -9.784 -0.012 1.00 93.19 339 PRO A N 1
ATOM 2619 C CA . PRO A 1 339 ? -32.341 -9.341 1.089 1.00 93.19 339 PRO A CA 1
ATOM 2620 C C . PRO A 1 339 ? -32.448 -10.375 2.217 1.00 93.19 339 PRO A C 1
ATOM 2622 O O . PRO A 1 339 ? -32.475 -9.985 3.381 1.00 93.19 339 PRO A O 1
ATOM 2625 N N . ASP A 1 340 ? -32.438 -11.673 1.901 1.00 94.38 340 ASP A N 1
ATOM 2626 C CA . ASP A 1 340 ? -32.550 -12.742 2.903 1.00 94.38 340 ASP A CA 1
ATOM 2627 C C . ASP A 1 340 ? -31.358 -12.747 3.867 1.00 94.38 340 ASP A C 1
ATOM 2629 O O . ASP A 1 340 ? -31.537 -12.757 5.085 1.00 94.38 340 ASP A O 1
ATOM 2633 N N . LEU A 1 341 ? -30.137 -12.642 3.330 1.00 90.69 341 LEU A N 1
ATOM 2634 C CA . LEU A 1 341 ? -28.920 -12.531 4.138 1.00 90.69 341 LEU A CA 1
ATOM 2635 C C . LEU A 1 341 ? -28.916 -11.249 4.982 1.00 90.69 341 LEU A C 1
ATOM 2637 O O . LEU A 1 341 ? -28.539 -11.285 6.150 1.00 90.69 341 LEU A O 1
ATOM 2641 N N . ALA A 1 342 ? -29.361 -10.123 4.417 1.00 90.38 342 ALA A N 1
ATOM 2642 C CA . ALA A 1 342 ? -29.469 -8.875 5.169 1.00 90.38 342 ALA A CA 1
ATOM 2643 C C . ALA A 1 342 ? -30.455 -9.004 6.343 1.00 90.38 342 ALA A C 1
ATOM 2645 O O . ALA A 1 342 ? -30.123 -8.596 7.45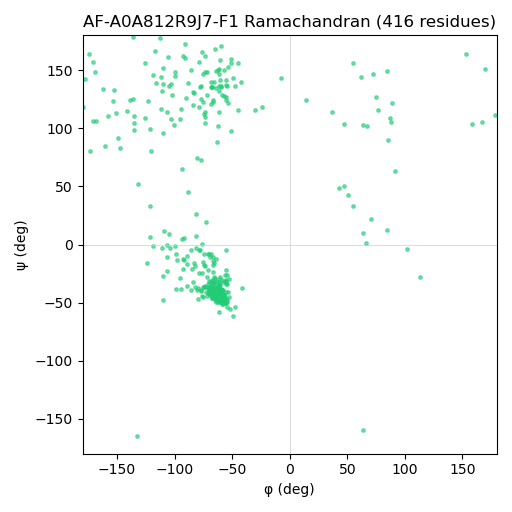3 1.00 90.38 342 ALA A O 1
ATOM 2646 N N . ASN A 1 343 ? -31.621 -9.624 6.129 1.00 91.50 343 ASN A N 1
ATOM 2647 C CA . ASN A 1 343 ? -32.604 -9.885 7.186 1.00 91.50 343 ASN A CA 1
ATOM 2648 C C . ASN A 1 343 ? -32.045 -10.833 8.260 1.00 91.50 343 ASN A C 1
ATOM 2650 O O . ASN A 1 343 ? -32.277 -10.623 9.448 1.00 91.50 343 ASN A O 1
ATOM 2654 N N . GLN A 1 344 ? -31.287 -11.860 7.864 1.00 91.06 344 GLN A N 1
ATOM 2655 C CA . GLN A 1 344 ? -30.648 -12.778 8.808 1.00 91.06 344 GLN A CA 1
ATOM 2656 C C . GLN A 1 344 ? -29.607 -12.063 9.676 1.00 91.06 344 GLN A C 1
ATOM 2658 O O . GLN A 1 344 ? -29.608 -12.247 10.890 1.00 91.06 344 GLN A O 1
ATOM 2663 N N . ILE A 1 345 ? -28.748 -11.228 9.088 1.00 88.44 345 ILE A N 1
ATOM 2664 C CA . ILE A 1 345 ? -27.763 -10.456 9.856 1.00 88.44 345 ILE A CA 1
ATOM 2665 C C . ILE A 1 345 ? -28.465 -9.458 10.787 1.00 88.44 345 ILE A C 1
ATOM 2667 O O . ILE A 1 345 ? -28.065 -9.302 11.936 1.00 88.44 345 ILE A O 1
ATOM 2671 N N . GLU A 1 346 ? -29.536 -8.814 10.320 1.00 87.88 346 GLU A N 1
ATOM 2672 C CA . GLU A 1 346 ? -30.339 -7.897 11.137 1.00 87.88 346 GLU A CA 1
ATOM 2673 C C . GLU A 1 346 ? -31.016 -8.619 12.314 1.00 87.88 346 GLU A C 1
ATOM 2675 O O . GLU A 1 346 ? -31.114 -8.059 13.402 1.00 87.88 346 GLU A O 1
ATOM 2680 N N . SER A 1 347 ? -31.389 -9.895 12.150 1.00 91.88 347 SER A N 1
ATOM 2681 C CA . SER A 1 347 ? -31.941 -10.717 13.237 1.00 91.88 347 SER A CA 1
ATOM 2682 C C . SER A 1 347 ? -30.954 -11.005 14.376 1.00 91.88 347 SER A C 1
ATOM 2684 O O . SER A 1 347 ? -31.380 -11.411 15.455 1.00 91.88 347 SER A O 1
ATOM 2686 N N . TRP A 1 348 ? -29.649 -10.790 14.166 1.00 91.31 348 TRP A N 1
ATOM 2687 C CA . TRP A 1 348 ? -28.634 -10.920 15.218 1.00 91.31 348 TRP A CA 1
ATOM 2688 C C . TRP A 1 348 ? -28.583 -9.713 16.160 1.00 91.31 348 TRP A C 1
ATOM 2690 O O . TRP A 1 348 ? -27.816 -9.746 17.119 1.00 91.31 348 TRP A O 1
ATOM 2700 N N . ASP A 1 349 ? -29.368 -8.661 15.892 1.00 86.38 349 ASP A N 1
ATOM 2701 C CA . ASP A 1 349 ? -29.397 -7.411 16.668 1.00 86.38 349 ASP A CA 1
ATOM 2702 C C . ASP A 1 349 ? -28.003 -6.761 16.804 1.00 86.38 349 ASP A C 1
ATOM 2704 O O . ASP A 1 349 ? -27.639 -6.151 17.808 1.00 86.38 349 ASP A O 1
ATOM 2708 N N . MET A 1 350 ? -27.177 -6.928 15.764 1.00 82.88 350 MET A N 1
ATOM 2709 C CA . MET A 1 350 ? -25.828 -6.375 15.686 1.00 82.88 350 MET A CA 1
ATOM 2710 C C . MET A 1 350 ? -25.792 -5.179 14.745 1.00 82.88 350 MET A C 1
ATOM 2712 O O . MET A 1 350 ? -26.300 -5.219 13.622 1.00 82.88 350 MET A O 1
ATOM 2716 N N . THR A 1 351 ? -25.106 -4.116 15.1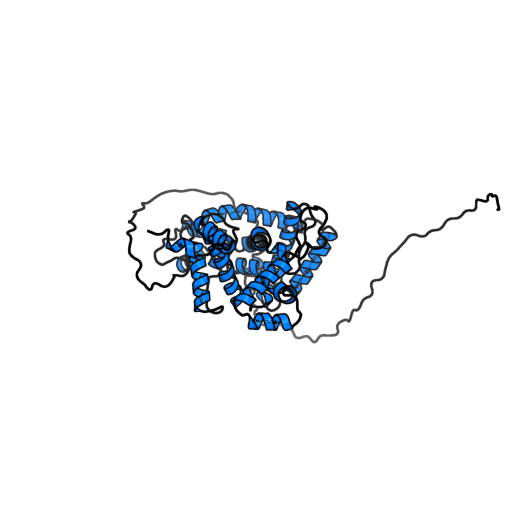57 1.00 83.25 351 THR A N 1
ATOM 2717 C CA . THR A 1 351 ? -24.894 -2.970 14.277 1.00 83.25 351 THR A CA 1
ATOM 2718 C C . THR A 1 351 ? -23.949 -3.345 13.123 1.00 83.25 351 THR A C 1
ATOM 2720 O O . THR A 1 351 ? -22.930 -4.008 13.343 1.00 83.25 351 THR A O 1
ATOM 2723 N N . PRO A 1 352 ? -24.200 -2.881 11.879 1.00 81.62 352 PRO A N 1
ATOM 2724 C CA . PRO A 1 352 ? -23.369 -3.246 10.728 1.00 81.62 352 PRO A CA 1
ATOM 2725 C C . PRO A 1 352 ? -21.884 -2.918 10.899 1.00 81.62 352 PRO A C 1
ATOM 2727 O O . PRO A 1 352 ? -21.023 -3.616 10.367 1.00 81.62 352 PRO A O 1
ATOM 2730 N N . HIS A 1 353 ? -21.565 -1.854 11.643 1.00 81.19 353 HIS A N 1
ATOM 2731 C CA . HIS A 1 353 ? -20.179 -1.487 11.901 1.00 81.19 353 HIS A CA 1
ATOM 2732 C C . HIS A 1 353 ? -19.466 -2.510 12.791 1.00 81.19 353 HIS A C 1
ATOM 2734 O O . HIS A 1 353 ? -18.300 -2.760 12.539 1.00 81.19 353 HIS A O 1
ATOM 2740 N N . VAL A 1 354 ? -20.123 -3.177 13.747 1.00 83.19 354 VAL A N 1
ATOM 2741 C CA . VAL A 1 354 ? -19.465 -4.224 14.556 1.00 83.19 354 VAL A CA 1
ATOM 2742 C C . VAL A 1 354 ? -18.954 -5.371 13.675 1.00 83.19 354 VAL A C 1
ATOM 2744 O O . VAL A 1 354 ? -17.874 -5.898 13.925 1.00 83.19 354 VAL A O 1
ATOM 2747 N N . LEU A 1 355 ? -19.681 -5.701 12.605 1.00 83.69 355 LEU A N 1
ATOM 2748 C CA . LEU A 1 355 ? -19.293 -6.744 11.652 1.00 83.69 355 LEU A CA 1
ATOM 2749 C C . LEU A 1 355 ? -18.238 -6.255 10.651 1.00 83.69 355 LEU A C 1
ATOM 2751 O O . LEU A 1 355 ? -17.238 -6.923 10.403 1.00 83.69 355 LEU A O 1
ATOM 2755 N N . LEU A 1 356 ? -18.457 -5.077 10.066 1.00 88.06 356 LEU A N 1
ATOM 2756 C CA . LEU A 1 356 ? -17.701 -4.617 8.898 1.00 88.06 356 LEU A CA 1
ATOM 2757 C C . LEU A 1 356 ? -16.457 -3.793 9.247 1.00 88.06 356 LEU A C 1
ATOM 2759 O O . LEU A 1 356 ? -15.625 -3.554 8.372 1.00 88.06 356 LEU A O 1
ATOM 2763 N N . LEU A 1 357 ? -16.308 -3.339 10.496 1.00 87.00 357 LEU A N 1
ATOM 2764 C CA . LEU A 1 357 ? -15.239 -2.417 10.888 1.00 87.00 357 LEU A CA 1
ATOM 2765 C C . LEU A 1 357 ? -13.856 -2.945 10.527 1.00 87.00 357 LEU A C 1
ATOM 2767 O O . LEU A 1 357 ? -13.070 -2.231 9.905 1.00 87.00 357 LEU A O 1
ATOM 2771 N N . ARG A 1 358 ? -13.576 -4.199 10.902 1.00 89.06 358 ARG A N 1
ATOM 2772 C CA . ARG A 1 358 ? -12.287 -4.845 10.636 1.00 89.06 358 ARG A CA 1
ATOM 2773 C C . ARG A 1 358 ? -12.047 -4.984 9.136 1.00 89.06 358 ARG A C 1
ATOM 2775 O O . ARG A 1 358 ? -10.961 -4.661 8.665 1.00 89.06 358 ARG A O 1
ATOM 2782 N N . TRP A 1 359 ? -13.073 -5.399 8.398 1.00 91.31 359 TRP A N 1
ATOM 2783 C CA . TRP A 1 359 ? -12.996 -5.648 6.960 1.00 91.31 359 TRP A CA 1
ATOM 2784 C C . TRP A 1 359 ? -12.650 -4.372 6.203 1.00 91.31 359 TRP A C 1
ATOM 2786 O O . TRP A 1 359 ? -11.745 -4.375 5.377 1.00 91.31 359 TRP A O 1
ATOM 2796 N N . VAL A 1 360 ? -13.323 -3.267 6.531 1.00 88.62 360 VAL A N 1
ATOM 2797 C CA . VAL A 1 360 ? -13.123 -1.992 5.837 1.00 88.62 360 VAL A CA 1
ATOM 2798 C C . VAL A 1 360 ? -11.835 -1.299 6.290 1.00 88.62 360 VAL A C 1
ATOM 2800 O O . VAL A 1 360 ? -11.132 -0.752 5.450 1.00 88.62 360 VAL A O 1
ATOM 2803 N N . ARG A 1 361 ? -11.479 -1.334 7.586 1.00 90.06 361 ARG A N 1
ATOM 2804 C CA . ARG A 1 361 ? -10.231 -0.719 8.092 1.00 90.06 361 ARG A CA 1
ATOM 2805 C C . ARG A 1 361 ? -8.976 -1.383 7.542 1.00 90.06 361 ARG A C 1
ATOM 2807 O O . ARG A 1 361 ? -8.008 -0.687 7.242 1.00 90.06 361 ARG A O 1
ATOM 2814 N N . LEU A 1 362 ? -8.991 -2.710 7.453 1.00 93.75 362 LEU A N 1
ATOM 2815 C CA . LEU A 1 362 ? -7.837 -3.511 7.056 1.00 93.75 362 LEU A CA 1
ATOM 2816 C C . LEU A 1 362 ? -7.954 -4.040 5.622 1.00 93.75 362 LEU A C 1
ATOM 2818 O O . LEU A 1 362 ? -7.148 -4.870 5.227 1.00 93.75 362 LEU A O 1
ATOM 2822 N N . LEU A 1 363 ? -8.950 -3.598 4.847 1.00 94.25 363 LEU A N 1
ATOM 2823 C CA . LEU A 1 363 ? -9.182 -4.038 3.465 1.00 94.25 363 LEU A CA 1
ATOM 2824 C C . LEU A 1 363 ? -9.118 -5.570 3.315 1.00 94.25 363 LEU A C 1
ATOM 2826 O O . LEU A 1 363 ? -8.401 -6.096 2.469 1.00 94.25 363 LEU A O 1
ATOM 2830 N N . PHE A 1 364 ? -9.848 -6.286 4.171 1.00 94.19 364 PHE A N 1
ATOM 2831 C CA . PHE A 1 364 ? -9.918 -7.757 4.208 1.00 94.19 364 PHE A CA 1
ATOM 2832 C C . PHE A 1 364 ? -8.612 -8.502 4.548 1.00 94.19 364 PHE A C 1
ATOM 2834 O O . PHE A 1 364 ? -8.589 -9.729 4.503 1.00 94.19 364 PHE A O 1
ATOM 2841 N N . LEU A 1 365 ? -7.557 -7.807 4.980 1.00 94.25 365 LEU A N 1
ATOM 2842 C CA . LEU A 1 365 ? -6.257 -8.387 5.360 1.00 94.25 365 LEU A CA 1
ATOM 2843 C C . LEU A 1 365 ? -6.335 -9.499 6.420 1.00 94.25 365 LEU A C 1
ATOM 2845 O O . LEU A 1 365 ? -5.473 -10.366 6.465 1.00 94.25 365 LEU A O 1
ATOM 2849 N N . ARG A 1 366 ? -7.373 -9.500 7.264 1.00 92.44 366 ARG A N 1
ATOM 2850 C CA . ARG A 1 366 ? -7.614 -10.542 8.280 1.00 92.44 366 ARG A CA 1
ATOM 2851 C C . ARG A 1 366 ? -8.653 -11.590 7.879 1.00 92.44 366 ARG A C 1
ATOM 2853 O O . ARG A 1 366 ? -8.925 -12.487 8.672 1.00 92.44 366 ARG A O 1
ATOM 2860 N N . GLU A 1 367 ? -9.251 -11.451 6.700 1.00 92.56 367 GLU A N 1
ATOM 2861 C CA . GLU A 1 367 ? -10.286 -12.357 6.185 1.00 92.56 367 GLU A CA 1
ATOM 2862 C C . GLU A 1 367 ? -9.763 -13.257 5.064 1.00 92.56 367 GLU A C 1
ATOM 2864 O O . GLU A 1 367 ? -10.330 -14.316 4.813 1.00 92.56 367 GLU A O 1
ATOM 2869 N N . LEU A 1 368 ? -8.690 -12.837 4.390 1.00 91.62 368 LEU A N 1
ATOM 2870 C CA . LEU A 1 368 ? -8.068 -13.572 3.296 1.00 91.62 368 LEU A CA 1
ATOM 2871 C C . LEU A 1 368 ? -6.683 -14.092 3.704 1.00 91.62 368 LEU A C 1
ATOM 2873 O O . LEU A 1 368 ? -5.957 -13.388 4.411 1.00 91.62 368 LEU A O 1
ATOM 2877 N N . PRO A 1 369 ? -6.279 -15.289 3.238 1.00 91.12 369 PRO A N 1
ATOM 2878 C CA . PRO A 1 369 ? -4.917 -15.779 3.396 1.00 91.12 369 PRO A CA 1
ATOM 2879 C C . PRO A 1 369 ? -3.889 -14.796 2.827 1.00 91.12 369 PRO A C 1
ATOM 2881 O O . PRO A 1 369 ? -3.955 -14.392 1.662 1.00 91.12 369 PRO A O 1
ATOM 2884 N N . PHE A 1 370 ? -2.918 -14.433 3.657 1.00 90.19 370 PHE A N 1
ATOM 2885 C CA . PHE A 1 370 ? -1.835 -13.521 3.320 1.00 90.19 370 PHE A CA 1
ATOM 2886 C C . PHE A 1 370 ? -0.509 -14.308 3.260 1.00 90.19 370 PHE A C 1
ATOM 2888 O O . PHE A 1 370 ? -0.245 -15.081 4.184 1.00 90.19 370 PHE A O 1
ATOM 2895 N N . PRO A 1 371 ? 0.328 -14.150 2.209 1.00 89.00 371 PRO A N 1
ATOM 2896 C CA . PRO A 1 371 ? 0.275 -13.094 1.191 1.00 89.00 371 PRO A CA 1
ATOM 2897 C C . PRO A 1 371 ? -0.578 -13.349 -0.056 1.00 89.00 371 PRO A C 1
ATOM 2899 O O . PRO A 1 371 ? -1.194 -12.413 -0.557 1.00 89.00 371 PRO A O 1
ATOM 2902 N N . GLU A 1 372 ? -0.646 -14.576 -0.555 1.00 86.88 372 GLU A N 1
ATOM 2903 C CA . GLU A 1 372 ? -1.037 -14.842 -1.948 1.00 86.88 372 GLU A CA 1
ATOM 2904 C C . GLU A 1 372 ? -2.455 -14.371 -2.317 1.00 86.88 372 GLU A C 1
ATOM 2906 O O . GLU A 1 372 ? -2.615 -13.526 -3.201 1.00 86.88 372 GLU A O 1
ATOM 2911 N N . GLN A 1 373 ? -3.490 -14.859 -1.623 1.00 89.94 373 GLN A N 1
ATOM 2912 C CA . GLN A 1 373 ? -4.884 -14.544 -1.970 1.00 89.94 373 GLN A CA 1
ATOM 2913 C C . GLN A 1 373 ? -5.234 -13.081 -1.697 1.00 89.94 373 GLN A C 1
ATOM 2915 O O . GLN A 1 373 ? -5.990 -12.463 -2.451 1.00 89.94 373 GLN A O 1
ATOM 2920 N N . LEU A 1 374 ? -4.673 -12.505 -0.632 1.00 92.25 374 LEU A N 1
ATOM 2921 C CA . LEU A 1 374 ? -4.878 -11.096 -0.339 1.00 92.25 374 LEU A CA 1
ATOM 2922 C C . LEU A 1 374 ? -4.280 -10.196 -1.422 1.00 92.25 374 LEU A C 1
ATOM 2924 O O . LEU A 1 374 ? -4.941 -9.252 -1.849 1.00 92.25 374 LEU A O 1
ATOM 2928 N N . LEU A 1 375 ? -3.046 -10.462 -1.864 1.00 92.31 375 LEU A N 1
ATOM 2929 C CA . LEU A 1 375 ? -2.404 -9.632 -2.884 1.00 92.31 375 LEU A CA 1
ATOM 2930 C C . LEU A 1 375 ? -3.192 -9.663 -4.193 1.00 92.31 375 LEU A C 1
ATOM 2932 O O . LEU A 1 375 ? -3.384 -8.619 -4.800 1.00 92.31 375 LEU A O 1
ATOM 2936 N N . VAL A 1 376 ? -3.749 -10.815 -4.565 1.00 90.44 376 VAL A N 1
ATOM 2937 C CA . VAL A 1 376 ? -4.680 -10.930 -5.695 1.00 90.44 376 VAL A CA 1
ATOM 2938 C C . VAL A 1 376 ? -5.944 -10.080 -5.500 1.00 90.44 376 VAL A C 1
ATOM 2940 O O . VAL A 1 376 ? -6.389 -9.379 -6.419 1.00 90.44 376 VAL A O 1
ATOM 2943 N N . ALA A 1 377 ? -6.537 -10.122 -4.306 1.00 91.56 377 ALA A N 1
ATOM 2944 C CA . ALA A 1 377 ? -7.705 -9.306 -3.996 1.00 91.56 377 ALA A CA 1
ATOM 2945 C C . ALA A 1 377 ? -7.379 -7.807 -4.080 1.00 91.56 377 ALA A C 1
ATOM 2947 O O . ALA A 1 377 ? -8.181 -7.036 -4.603 1.00 91.56 377 ALA A O 1
ATOM 2948 N N . TRP A 1 378 ? -6.199 -7.391 -3.616 1.00 94.81 378 TRP A N 1
ATOM 2949 C CA . TRP A 1 378 ? -5.757 -5.996 -3.656 1.00 94.81 378 TRP A CA 1
ATOM 2950 C C . TRP A 1 378 ? -5.357 -5.536 -5.061 1.00 94.81 378 TRP A C 1
ATOM 2952 O O . TRP A 1 378 ? -5.724 -4.423 -5.435 1.00 94.81 378 TRP A O 1
ATOM 2962 N N . ASP A 1 379 ? -4.736 -6.400 -5.874 1.00 92.69 379 ASP A N 1
ATOM 2963 C CA . ASP A 1 379 ? -4.506 -6.156 -7.304 1.00 92.69 379 ASP A CA 1
ATOM 2964 C C . ASP A 1 379 ? -5.839 -5.798 -7.981 1.00 92.69 379 ASP A C 1
ATOM 2966 O O . ASP A 1 379 ? -5.943 -4.821 -8.722 1.00 92.69 379 ASP A O 1
ATOM 2970 N N . THR A 1 380 ? -6.895 -6.552 -7.671 1.00 90.88 380 THR A N 1
ATOM 2971 C CA . THR A 1 380 ? -8.235 -6.329 -8.227 1.00 90.88 380 THR A CA 1
ATOM 2972 C C . THR A 1 380 ? -8.900 -5.081 -7.653 1.00 90.88 380 THR A C 1
ATOM 2974 O O . THR A 1 380 ? -9.471 -4.295 -8.405 1.00 90.88 380 THR A O 1
ATOM 2977 N N . LEU A 1 381 ? -8.818 -4.871 -6.338 1.00 91.81 381 LEU A N 1
ATOM 2978 C CA . LEU A 1 381 ? -9.438 -3.735 -5.655 1.00 91.81 381 LEU A CA 1
ATOM 2979 C C . LEU A 1 381 ? -8.860 -2.401 -6.140 1.00 91.81 381 LEU A C 1
ATOM 2981 O O . LEU A 1 381 ? -9.605 -1.466 -6.424 1.00 91.81 381 LEU A O 1
ATOM 2985 N N . PHE A 1 382 ? -7.535 -2.306 -6.250 1.00 93.81 382 PHE A N 1
ATOM 2986 C CA . PHE A 1 382 ? -6.869 -1.085 -6.700 1.00 93.81 382 PHE A CA 1
ATOM 2987 C C . PHE A 1 382 ? -7.046 -0.863 -8.206 1.00 93.81 382 PHE A C 1
ATOM 2989 O O . PHE A 1 382 ? -7.237 0.278 -8.633 1.00 93.81 382 PHE A O 1
ATOM 2996 N N . ALA A 1 383 ? -7.062 -1.936 -9.005 1.00 90.50 383 ALA A N 1
ATOM 2997 C CA . ALA A 1 383 ? -7.420 -1.870 -10.418 1.00 90.50 383 ALA A CA 1
ATOM 2998 C C . ALA A 1 383 ? -8.841 -1.329 -10.626 1.00 90.50 383 ALA A C 1
ATOM 3000 O O . ALA A 1 383 ? -9.042 -0.410 -11.423 1.00 90.50 383 ALA A O 1
ATOM 3001 N N . ASP A 1 384 ? -9.817 -1.879 -9.902 1.00 87.31 384 ASP A N 1
ATOM 3002 C CA . ASP A 1 384 ? -11.220 -1.477 -9.998 1.00 87.31 384 ASP A CA 1
ATOM 3003 C C . ASP A 1 384 ? -11.407 -0.021 -9.564 1.00 87.31 384 ASP A C 1
ATOM 3005 O O . ASP A 1 384 ? -12.019 0.760 -10.290 1.00 87.31 384 ASP A O 1
ATOM 3009 N N . ALA A 1 385 ? -10.769 0.390 -8.462 1.00 86.38 385 ALA A N 1
ATOM 3010 C CA . ALA A 1 385 ? -10.770 1.782 -8.023 1.00 86.38 385 ALA A CA 1
ATOM 3011 C C . ALA A 1 385 ? -10.226 2.727 -9.109 1.00 86.38 385 ALA A C 1
ATOM 3013 O O . ALA A 1 385 ? -10.841 3.757 -9.393 1.00 86.38 385 ALA A O 1
ATOM 3014 N N . LEU A 1 386 ? -9.115 2.378 -9.771 1.00 85.69 386 LEU A N 1
ATOM 3015 C CA . LEU A 1 386 ? -8.577 3.176 -10.876 1.00 85.69 386 LEU A CA 1
ATOM 3016 C C . LEU A 1 386 ? -9.570 3.276 -12.041 1.00 85.69 386 LEU A C 1
ATOM 3018 O O . LEU A 1 386 ? -9.809 4.373 -12.552 1.00 85.69 386 LEU A O 1
ATOM 3022 N N . VAL A 1 387 ? -10.126 2.142 -12.480 1.00 82.62 387 VAL A N 1
ATOM 3023 C CA . VAL A 1 387 ? -11.090 2.094 -13.590 1.00 82.62 387 VAL A CA 1
ATOM 3024 C C . VAL A 1 387 ? -12.309 2.941 -13.252 1.00 82.62 387 VAL A C 1
ATOM 3026 O O . VAL A 1 387 ? -12.726 3.758 -14.072 1.00 82.62 387 VAL A O 1
ATOM 3029 N N . PHE A 1 388 ? -12.835 2.796 -12.039 1.00 79.25 388 PHE A N 1
ATOM 3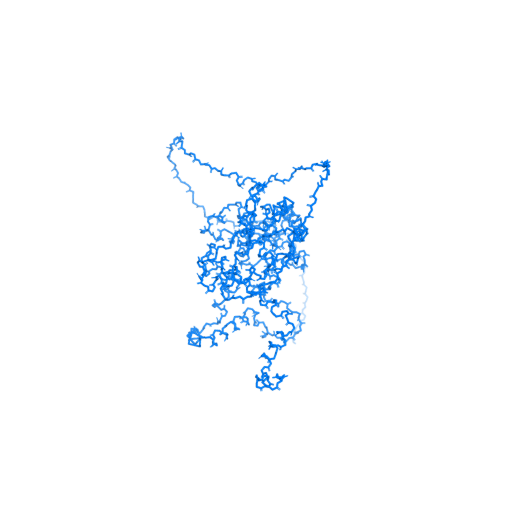030 C CA . PHE A 1 388 ? -13.964 3.560 -11.538 1.00 79.25 388 PHE A CA 1
ATOM 3031 C C . PHE A 1 388 ? -13.682 5.063 -11.571 1.00 79.25 388 PHE A C 1
ATOM 3033 O O . PHE A 1 388 ? -14.446 5.802 -12.184 1.00 79.25 388 PHE A O 1
ATOM 3040 N N . TYR A 1 389 ? -12.552 5.524 -11.027 1.00 74.56 389 TYR A N 1
ATOM 3041 C CA . TYR A 1 389 ? -12.207 6.949 -11.044 1.00 74.56 389 TYR A CA 1
ATOM 3042 C C . TYR A 1 389 ? -11.954 7.498 -12.451 1.00 74.56 389 TYR A C 1
ATOM 3044 O O . TYR A 1 389 ? -12.278 8.654 -12.716 1.00 74.56 389 TYR A O 1
ATOM 3052 N N . GLN A 1 390 ? -11.407 6.705 -13.375 1.00 71.38 390 GLN A N 1
ATOM 3053 C CA . GLN A 1 390 ? -11.251 7.131 -14.771 1.00 71.38 390 GLN A CA 1
ATOM 3054 C C . GLN A 1 390 ? -12.595 7.218 -15.502 1.00 71.38 390 GLN A C 1
ATOM 3056 O O . GLN A 1 390 ? -12.819 8.142 -16.285 1.00 71.38 390 GLN A O 1
ATOM 3061 N N . VAL A 1 391 ? -13.503 6.282 -15.227 1.00 63.31 391 VAL A N 1
ATOM 3062 C CA . VAL A 1 391 ? -14.866 6.277 -15.763 1.00 63.31 391 VAL A CA 1
ATOM 3063 C C . VAL A 1 391 ? -15.671 7.440 -15.179 1.00 63.31 391 VAL A C 1
ATOM 3065 O O . VAL A 1 391 ? -16.276 8.188 -15.940 1.00 63.31 391 VAL A O 1
ATOM 3068 N N . GLU A 1 392 ? -15.608 7.680 -13.869 1.00 57.62 392 GLU A N 1
ATOM 3069 C CA . GLU A 1 392 ? -16.202 8.854 -13.222 1.00 57.62 392 GLU A CA 1
ATOM 3070 C C . GLU A 1 392 ? -15.537 10.164 -13.646 1.00 57.62 392 GLU A C 1
ATOM 3072 O O . GLU A 1 392 ? -16.186 11.201 -13.644 1.00 57.62 392 GLU A O 1
ATOM 3077 N N . ALA A 1 393 ? -14.261 10.187 -14.030 1.00 56.97 393 ALA A N 1
ATOM 3078 C CA . ALA A 1 393 ? -13.639 11.382 -14.601 1.00 56.97 393 ALA A CA 1
ATOM 3079 C C . ALA A 1 393 ? -14.227 11.765 -15.969 1.00 56.97 393 ALA A C 1
ATOM 3081 O O . ALA A 1 393 ? -14.099 12.923 -16.367 1.00 56.97 393 ALA A O 1
ATOM 3082 N N . SER A 1 394 ? -14.929 10.852 -16.654 1.00 51.81 394 SER A N 1
ATOM 3083 C CA . SER A 1 394 ? -15.654 11.174 -17.881 1.00 51.81 394 SER A CA 1
ATOM 3084 C C . SER A 1 394 ? -16.851 12.091 -17.584 1.00 51.81 394 SER A C 1
ATOM 3086 O O . SER A 1 394 ? -17.770 11.690 -16.860 1.00 51.81 394 SER A O 1
ATOM 3088 N N . PRO A 1 395 ? -16.919 13.301 -18.178 1.00 54.62 395 PRO A N 1
ATOM 3089 C CA . PRO A 1 395 ? -18.018 14.247 -17.954 1.00 54.62 395 PRO A CA 1
ATOM 3090 C C . PRO A 1 395 ? -19.403 13.647 -18.235 1.00 54.62 395 PRO A C 1
ATOM 3092 O O . PRO A 1 395 ? -20.377 13.947 -17.549 1.00 54.62 395 PRO A O 1
ATOM 3095 N N . GLN A 1 396 ? -19.481 12.753 -19.221 1.00 55.28 396 GLN A N 1
ATOM 3096 C CA . GLN A 1 396 ? -20.711 12.085 -19.652 1.00 55.28 396 GLN A CA 1
ATOM 3097 C C . GLN A 1 396 ? -21.207 11.065 -18.620 1.00 55.28 396 GLN A C 1
ATOM 3099 O O . GLN A 1 396 ? -22.411 10.881 -18.447 1.00 55.28 396 GLN A O 1
ATOM 3104 N N . VAL A 1 397 ? -20.280 10.412 -17.917 1.00 54.28 397 VAL A N 1
ATOM 3105 C CA . VAL A 1 397 ? -20.608 9.446 -16.867 1.00 54.28 397 VAL A CA 1
ATOM 3106 C C . VAL A 1 397 ? -20.962 10.164 -15.574 1.00 54.28 397 VAL A C 1
ATOM 3108 O O . VAL A 1 397 ? -21.926 9.758 -14.936 1.00 54.28 397 VAL A O 1
ATOM 3111 N N . ARG A 1 398 ? -20.291 11.278 -15.234 1.00 51.88 398 ARG A N 1
ATOM 3112 C CA . ARG A 1 398 ? -20.733 12.145 -14.123 1.00 51.88 398 ARG A CA 1
ATOM 3113 C C . ARG A 1 398 ? -22.180 12.569 -14.308 1.00 51.88 398 ARG A C 1
ATOM 3115 O O . ARG A 1 398 ? -22.969 12.398 -13.392 1.00 51.88 398 ARG A O 1
ATOM 3122 N N . LEU A 1 399 ? -22.537 13.033 -15.507 1.00 52.22 399 LEU A N 1
ATOM 3123 C CA . LEU A 1 399 ? -23.910 13.416 -15.841 1.00 52.22 399 LEU A CA 1
ATOM 3124 C C . LEU A 1 399 ? -24.892 12.249 -15.669 1.00 52.22 399 LEU A C 1
ATOM 3126 O O . LEU A 1 399 ? -25.906 12.418 -15.000 1.00 52.22 399 LEU A O 1
ATOM 3130 N N . LYS A 1 400 ? -24.571 11.055 -16.184 1.00 49.53 400 LYS A N 1
ATOM 3131 C CA . LYS A 1 400 ? -25.427 9.866 -16.022 1.00 49.53 400 LYS A CA 1
ATOM 3132 C C . LYS A 1 400 ? -25.547 9.399 -14.570 1.00 49.53 400 LYS A C 1
ATOM 3134 O O . LYS A 1 400 ? -26.641 9.055 -14.143 1.00 49.53 400 LYS A O 1
ATOM 3139 N N . ILE A 1 401 ? -24.458 9.391 -13.803 1.00 51.53 401 ILE A N 1
ATOM 3140 C CA . ILE A 1 401 ? -24.478 9.015 -12.382 1.00 51.53 401 ILE A CA 1
ATOM 3141 C C . ILE A 1 401 ? -25.286 10.043 -11.588 1.00 51.53 401 ILE A C 1
ATOM 3143 O O . ILE A 1 401 ? -26.124 9.654 -10.784 1.00 51.53 401 ILE A O 1
ATOM 3147 N N . THR A 1 402 ? -25.108 11.341 -11.846 1.00 50.31 402 THR A N 1
ATOM 3148 C CA . THR A 1 402 ? -25.921 12.393 -11.225 1.00 50.31 402 THR A CA 1
ATOM 3149 C C . THR A 1 402 ? -27.403 12.230 -11.564 1.00 50.31 402 THR A C 1
ATOM 3151 O O . THR A 1 402 ? -28.207 12.305 -10.647 1.00 50.31 402 THR A O 1
ATOM 3154 N N . GLN A 1 403 ? -27.756 11.919 -12.817 1.00 48.88 403 GLN A N 1
ATOM 3155 C CA . GLN A 1 403 ? -29.141 11.677 -13.258 1.00 48.88 403 GLN A CA 1
ATOM 3156 C C . GLN A 1 403 ? -29.773 10.429 -12.617 1.00 48.88 403 GLN A C 1
ATOM 3158 O O . GLN A 1 403 ? -30.929 10.448 -12.198 1.00 48.88 403 GLN A O 1
ATOM 3163 N N . VAL A 1 404 ? -29.005 9.342 -12.492 1.00 46.12 404 VAL A N 1
ATOM 3164 C CA . VAL A 1 404 ? -29.454 8.101 -11.838 1.00 46.12 404 VAL A CA 1
ATOM 3165 C C . VAL A 1 404 ? -29.606 8.298 -10.327 1.00 46.12 404 VAL A C 1
ATOM 3167 O O . VAL A 1 404 ? -30.552 7.791 -9.728 1.00 46.12 404 VAL A O 1
ATOM 3170 N N . LEU A 1 405 ? -28.703 9.055 -9.697 1.00 39.84 405 LEU A N 1
ATOM 3171 C CA . LEU A 1 405 ? -28.764 9.361 -8.266 1.00 39.84 405 LEU A CA 1
ATOM 3172 C C . LEU A 1 405 ? -29.815 10.430 -7.925 1.00 39.84 405 LEU A C 1
ATOM 3174 O O . LEU A 1 405 ? -30.307 10.433 -6.799 1.00 39.84 405 LEU A O 1
ATOM 3178 N N . SER A 1 406 ? -30.190 11.300 -8.868 1.00 45.41 406 SER A N 1
ATOM 3179 C CA . SER A 1 406 ? -31.278 12.276 -8.705 1.00 45.41 406 SER A CA 1
ATOM 3180 C C . SER A 1 406 ? -32.673 11.687 -8.940 1.00 45.41 406 SER A C 1
ATOM 3182 O O . SER A 1 406 ? -33.661 12.390 -8.746 1.00 45.41 406 SER A O 1
ATOM 3184 N N . GLY A 1 407 ? -32.775 10.405 -9.312 1.00 35.56 407 GLY A N 1
ATOM 3185 C CA . GLY A 1 407 ? -34.053 9.707 -9.462 1.00 35.56 407 GLY A CA 1
ATOM 3186 C C . GLY A 1 407 ? -34.884 10.157 -10.666 1.00 35.56 407 GLY A C 1
ATOM 3187 O O . GLY A 1 407 ? -36.099 9.961 -10.666 1.00 35.56 407 GLY A O 1
ATOM 3188 N N . GLU A 1 408 ? -34.268 10.756 -11.689 1.00 41.34 408 GLU A N 1
ATOM 3189 C CA . GLU A 1 408 ? -34.980 11.081 -12.927 1.00 41.34 408 GLU A CA 1
ATOM 3190 C C . GLU A 1 408 ? -35.183 9.798 -13.753 1.00 41.34 408 GLU A C 1
ATOM 3192 O O . GLU A 1 408 ? -34.233 9.074 -14.054 1.00 41.34 408 GLU A O 1
ATOM 3197 N N . SER A 1 409 ? -36.446 9.476 -14.064 1.00 37.69 409 SER A N 1
ATOM 3198 C CA . SER A 1 409 ? -36.832 8.216 -14.719 1.00 37.69 409 SER A CA 1
ATOM 3199 C C . SER A 1 409 ? -36.177 8.058 -16.108 1.00 37.69 409 SER A C 1
ATOM 3201 O O . SER A 1 409 ? -36.133 9.036 -16.861 1.00 37.69 409 SER A O 1
ATOM 3203 N N . PRO A 1 410 ? -35.744 6.843 -16.516 1.00 41.88 410 PRO A N 1
ATOM 3204 C CA . PRO A 1 410 ? -35.109 6.589 -17.819 1.00 41.88 410 PRO A CA 1
ATOM 3205 C C . PRO A 1 410 ? -36.012 6.839 -19.042 1.00 41.88 410 PRO A C 1
ATOM 3207 O O . PRO A 1 410 ? -35.518 6.895 -20.167 1.00 41.88 410 PRO A O 1
ATOM 3210 N N . ASP A 1 411 ? -37.322 7.015 -18.843 1.00 42.59 411 ASP A N 1
ATOM 3211 C CA . ASP A 1 411 ? -38.333 7.038 -19.913 1.00 42.59 411 ASP A CA 1
ATOM 3212 C C . ASP A 1 411 ? -38.292 8.278 -20.826 1.00 42.59 411 ASP A C 1
ATOM 3214 O O . ASP A 1 411 ? -38.971 8.322 -21.853 1.00 42.59 411 ASP A O 1
ATOM 3218 N N . LEU A 1 412 ? -37.486 9.293 -20.502 1.00 39.62 412 LEU A N 1
ATOM 3219 C CA . LEU A 1 412 ? -37.302 10.466 -21.369 1.00 39.62 412 LEU A CA 1
ATOM 3220 C C . LEU A 1 412 ? -36.163 10.302 -22.390 1.00 39.62 412 LEU A C 1
ATOM 3222 O O . LEU A 1 412 ? -36.060 11.110 -23.313 1.00 39.62 412 LEU A O 1
ATOM 3226 N N . LEU A 1 413 ? -35.339 9.252 -22.277 1.00 41.28 413 LEU A N 1
ATOM 3227 C CA . LEU A 1 413 ? -34.163 9.059 -23.135 1.00 41.28 413 LEU A CA 1
ATOM 3228 C C . LEU A 1 413 ? -34.434 8.278 -24.427 1.00 41.28 413 LEU A C 1
ATOM 3230 O O . LEU A 1 413 ? -33.660 8.423 -25.367 1.00 41.28 413 LEU A O 1
ATOM 3234 N N . GLU A 1 414 ? -35.543 7.543 -24.559 1.00 38.03 414 GLU A N 1
ATOM 3235 C CA . GLU A 1 414 ? -35.896 6.908 -25.846 1.00 38.03 414 GLU A CA 1
ATOM 3236 C C . GLU A 1 414 ? -36.421 7.903 -26.898 1.00 38.03 414 GLU A C 1
ATOM 3238 O O . GLU A 1 414 ? -36.569 7.550 -28.065 1.00 38.03 414 GLU A O 1
ATOM 3243 N N . ARG A 1 415 ? -36.671 9.168 -26.529 1.00 38.62 415 ARG A N 1
ATOM 3244 C CA . ARG A 1 415 ? -37.186 10.194 -27.458 1.00 38.62 415 ARG A CA 1
ATOM 3245 C C . ARG A 1 415 ? -36.159 11.220 -27.933 1.00 38.62 415 ARG A C 1
ATOM 3247 O O . ARG A 1 415 ? -36.514 12.049 -28.765 1.00 38.62 415 ARG A O 1
ATOM 3254 N N . SER A 1 416 ? -34.914 11.179 -27.449 1.00 34.22 416 SER A N 1
ATOM 3255 C CA . SER A 1 416 ? -33.869 12.134 -27.869 1.00 34.22 416 SER A CA 1
ATOM 3256 C C . SER A 1 416 ? -32.761 11.529 -28.739 1.00 34.22 416 SER A C 1
ATOM 3258 O O . SER A 1 416 ? -31.755 12.195 -28.973 1.00 34.22 416 SER A O 1
ATOM 3260 N N . TRP A 1 417 ? -32.937 10.300 -29.229 1.00 38.41 417 TRP A N 1
ATOM 3261 C CA . TRP A 1 417 ? -32.024 9.670 -30.186 1.00 38.41 417 TRP A CA 1
ATOM 3262 C C . TRP A 1 417 ? -32.779 9.315 -31.467 1.00 38.41 417 TRP A C 1
ATOM 3264 O O . TRP A 1 417 ? -33.222 8.183 -31.660 1.00 38.41 417 TRP A O 1
ATOM 3274 N N . GLY A 1 418 ? -32.945 10.337 -32.306 1.00 37.00 418 GLY A N 1
ATOM 3275 C CA . GLY A 1 418 ? -33.072 10.224 -33.756 1.00 37.00 418 GLY A CA 1
ATOM 3276 C C . GLY A 1 418 ? -31.849 10.861 -34.393 1.00 37.00 418 GLY A C 1
ATOM 3277 O O . GLY A 1 418 ? -31.417 11.907 -33.853 1.00 37.00 418 GLY A O 1
#

pLDDT: mean 70.84, std 26.01, range [21.58, 98.62]

Sequence (418 aa):
MQLRGRHGVPGSNHLRSQADDDEEVLFQSDDALGLGCSPGLLDTGTTEADQVLFDAATEANTPSDDTRDDDLQEVDATDGQLGPARGLALPVLGSTRLPFNALAAAKYCCQMASRGGLESTSVPPQLRRLMYLRWLGVLRGQTPREWLEELRPRRAEFFRLARQVQDTDASPAEEKQRKQIRLDLARCFSEVPRLSCGAVRAALRQVLEVHVRRSRDLRGEAPVYCQGYHELAAVMLLVCMDGSWPSDPQHVAEQLAASTRMGAVVDTDDVPVYEELASLEAALADALALLEALLYDHRLADMYEPRRGTRTGDAEDDEEAVVATRCKRIFMALRRVSPDLANQIESWDMTPHVLLLRWVRLLFLRELPFPEQLLVAWDTLFADALVFYQVEASPQVRLKITQVLSGESPDLLERSWG